Protein AF-A0A8S1FC22-F1 (afdb_monomer_lite)

Foldseek 3Di:
DDDDPPVLFDDLVVLLVLLVLLQVLLVLLLVLLVVLLLLLVLALLNPFLLSVLLNLLSVLLNQLSCLSNVPLSVCSNVVDPVQLDPVQQVSQLSNQLSVQLNLVSLLVSLVLLLCCQVPVPVSCVCRPPVNSVVSSVVSSVVSVVLSVLSVVVVAWTWGQRSRLSFIAFDPHPNSCCSVPPSPQVSSVVSLVSSVVSLVSSVVSLVVVVVVCPPDDDVVNVVVNVSSVLSSVLSVVLSVLSVQLSCLQPPVLVPDPPSVSNNCSGVVSSSNSSSVNSVSSCVSRPDPVSPVDDDDDDDDDDDDDDPPPQDFDDDPDPWKTWFDWADDPPWKIKGWQLDDAPALPCPVVFFFEEEQEEDELLCLVLLVVVLQDLQDPAAYFYEYEDDSQQLLSSQLVSLVLVLDNSNNNHYIYMYMYTADSSHPGDDINMYTDDPDDSVVVDPVVSVVSSVSGDTHPDADLVQSRRLSSLVNTSGFKYWYDYSQKGKARCFRVLCRVVCRVQAVVPAQEWAWAFEKEFELPDDDHNWLVSQVVCVVVVGMGGALVPNCCLAHDDPDPVVLSVVLVPDPGKDWDWDADRALSHQITTIHGSPQDGFPSLQQPPHCRRSLSSLLSLLVPHTYIYMHIMHIYRYHHDDDDDPVRVVSCVVSVVSHVVSQVVSQVCSCVVRVPRCVRRDDNDD

Organism: NCBI:txid2654633

Secondary structure (DSSP, 8-state):
------TTPPPHHHHHHHHHHHHHHHHHHHHHHHHHHHHHHH-GGG-SHHHHHHHHHHHHHHHHHHHIIIIIHHHHHHT-GGGGSHHHHHHHHHHHHHHHHHHHHHHHHHHHHHHHHH-HHHHHHHT-HHHHHHHHHHHHHHHHHHTGGGG-TTTS-EEEETTTTEEEE-SSHHHHHIIIIIIIIHHHHHHHHHHHHHHHHHHHHHHHHHT-TT---HHHHHHHHHHHHHHHHHHHHHHHHHHHHHHHHTGGGG---HHHHHHHTHHHHHHHHHHHHHHHHHHH--GGGGS------------------PPB--S-TTEEEE--EEETTTEEEEEEEE--S----TTSSPPEEEEEEEEGGGHHHHHHHHHSSS--S-EEEEEE--TTSTHHHHHHHHHHHH-HHHHTTEEEEEEEEPPTT-SSPPPEEEEPP---GGGS-HHHHHHHHTTPPPP-S---HHHHHHHHHHH-SSSEEEE--TTEEEPTTHHHHHHHHHHHH-SSSS-EEEEEEEEEE-TTSPPPSSHHHHHHHHHTTSEEETTTTT-HHHH--S-HHHHHHHHHH-SS--EEEE----TT---EEEEETTS----TTSPTTSSHHHHHHHHHHHTT-EEEEEEEEEEEEES---S--HHHHHHHHHHHTTHHHHHHHHHHHHHHH-GGGHHHH-----

Sequence (678 aa):
MPLAEIEGGAPREDVLLASLVIFMVAFSGLLFNIVGIIVVLKNPILRNSFGTMCLSHSIADSGVLLVFFAWAAPATYVQSMKIEGMLNKILGQINIMFWDVCVYSHLMISMNRLISILSPSNAGRIFSRTNTYLIIAFVWLVAIMHVVPYFWYDQCYVYYSPASWTWNFAETYCGFVISTYTDYYTSVGTFIIMSTVDFATLTLLVFHRKHTYFTTNEQSVKRRKVEIRFFVQSCLQGILFFYEIFNFYYVSTLNDNRWFVFFTSTFAWEICHSLDGLVVCLFHFRWKIFLHNSSVRQQLSPTKSVQNSTSLRDNDESTIRFKTIEHGSEFCVAFNVTQASSTFREDGLEPISLIMHATSHFMRDIETQCSTRNWNGPISVSLFIDQYSVDAVDYIHEVHRCSAKINSKLNVHVVYRKSPYQLECNPVTIKRSFRKCATFNATIRSRERSRIIPPFGIYPINVMRNVARIGAPSDIQMLADIEMVFSEGFALKMKKLANQYIDGKQKNLLVIRRFEVDNKAKIPKDTRQLFLMIKAFRAFEFHHKYFPAGHTIESLWQWFRMSKNTTEPYAWEIDYKSSSWEAQFILHRNDPHNAEFMPTRIRDQQALVYELCRAGYKFLLVSHVFNVHKGVKTKETNLSSAVLTHQRRLRARAFRKFSTIMNATYPDTYKYCGKFIM

Structure (mmCIF, N/CA/C/O backbone):
data_AF-A0A8S1FC22-F1
#
_entry.id   AF-A0A8S1FC22-F1
#
loop_
_atom_site.group_PDB
_atom_site.id
_atom_site.type_symbol
_atom_site.label_atom_id
_atom_site.label_alt_id
_atom_site.label_comp_id
_atom_site.label_asym_id
_atom_site.label_entity_id
_atom_site.label_seq_id
_atom_site.pdbx_PDB_ins_code
_atom_site.Cartn_x
_atom_site.Cartn_y
_atom_site.Cartn_z
_atom_site.occupancy
_atom_site.B_iso_or_equiv
_atom_site.auth_seq_id
_atom_site.auth_comp_id
_atom_site.auth_asym_id
_atom_site.auth_atom_id
_atom_site.pdbx_PDB_model_num
ATOM 1 N N . MET A 1 1 ? 56.077 -10.911 -46.632 1.00 30.27 1 MET A N 1
ATOM 2 C CA . MET A 1 1 ? 55.557 -10.550 -47.965 1.00 30.27 1 MET A CA 1
ATOM 3 C C . MET A 1 1 ? 54.747 -9.274 -47.775 1.00 30.27 1 MET A C 1
ATOM 5 O O . MET A 1 1 ? 53.763 -9.337 -47.045 1.00 30.27 1 MET A O 1
ATOM 9 N N . PRO A 1 2 ? 55.227 -8.110 -48.239 1.00 37.88 2 PRO A N 1
ATOM 10 C CA . PRO A 1 2 ? 54.519 -6.854 -48.037 1.00 37.88 2 PRO A CA 1
ATOM 11 C C . PRO A 1 2 ? 53.303 -6.863 -48.965 1.00 37.88 2 PRO A C 1
ATOM 13 O O . PRO A 1 2 ? 53.452 -6.956 -50.180 1.00 37.88 2 PRO A O 1
ATOM 16 N N . LEU A 1 3 ? 52.103 -6.869 -48.384 1.00 38.00 3 LEU A N 1
ATOM 17 C CA . LEU A 1 3 ? 50.888 -6.592 -49.140 1.00 38.00 3 LEU A CA 1
ATOM 18 C C . LEU A 1 3 ? 50.986 -5.143 -49.606 1.00 38.00 3 LEU A C 1
ATOM 20 O O . LEU A 1 3 ? 51.142 -4.236 -48.787 1.00 38.00 3 LEU A O 1
ATOM 24 N N . ALA A 1 4 ? 51.000 -5.008 -50.927 1.00 38.97 4 ALA A N 1
ATOM 25 C CA . ALA A 1 4 ? 51.071 -3.773 -51.674 1.00 38.97 4 ALA A CA 1
ATOM 26 C C . ALA A 1 4 ? 50.041 -2.753 -51.182 1.00 38.97 4 ALA A C 1
ATOM 28 O O . ALA A 1 4 ? 48.963 -3.120 -50.706 1.00 38.97 4 ALA A O 1
ATOM 29 N N . GLU A 1 5 ? 50.401 -1.479 -51.327 1.00 39.56 5 GLU A N 1
ATOM 30 C CA . GLU A 1 5 ? 49.473 -0.356 -51.318 1.00 39.56 5 GLU A CA 1
ATOM 31 C C . GLU A 1 5 ? 48.224 -0.742 -52.115 1.00 39.56 5 GLU A C 1
ATOM 33 O O . GLU A 1 5 ? 48.281 -1.001 -53.317 1.00 39.56 5 GLU A O 1
ATOM 38 N N . ILE A 1 6 ? 47.092 -0.842 -51.421 1.00 45.75 6 ILE A N 1
ATOM 39 C CA . ILE A 1 6 ? 45.792 -0.846 -52.077 1.00 45.75 6 ILE A CA 1
ATOM 40 C C . ILE A 1 6 ? 45.679 0.553 -52.686 1.00 45.75 6 ILE A C 1
ATOM 42 O O . ILE A 1 6 ? 45.593 1.527 -51.938 1.00 45.75 6 ILE A O 1
ATOM 46 N N . GLU A 1 7 ? 45.749 0.670 -54.013 1.00 37.31 7 GLU A N 1
ATOM 47 C CA . GLU A 1 7 ? 45.513 1.933 -54.720 1.00 37.31 7 GLU A CA 1
ATOM 48 C C . GLU A 1 7 ? 44.188 2.546 -54.227 1.00 37.31 7 GLU A C 1
ATOM 50 O O . GLU A 1 7 ? 43.131 1.921 -54.303 1.00 37.31 7 GLU A O 1
ATOM 55 N N . GLY A 1 8 ? 44.256 3.746 -53.639 1.00 53.72 8 GLY A N 1
ATOM 56 C CA . GLY A 1 8 ? 43.107 4.453 -53.050 1.00 53.72 8 GLY A CA 1
ATOM 57 C C . GLY A 1 8 ? 42.777 4.125 -51.581 1.00 53.72 8 GLY A C 1
ATOM 58 O O . GLY A 1 8 ? 41.897 4.764 -50.997 1.00 53.72 8 GLY A O 1
ATOM 59 N N . GLY A 1 9 ? 43.482 3.178 -50.954 1.00 62.06 9 GLY A N 1
ATOM 60 C CA . GLY A 1 9 ? 43.297 2.783 -49.554 1.00 62.06 9 GLY A CA 1
ATOM 61 C C . GLY A 1 9 ? 43.881 3.778 -48.543 1.00 62.06 9 GLY A C 1
ATOM 62 O O . GLY A 1 9 ? 44.807 4.532 -48.834 1.00 62.06 9 GLY A O 1
ATOM 63 N N . ALA A 1 10 ? 43.329 3.805 -47.329 1.00 73.50 10 ALA A N 1
ATOM 64 C CA . ALA A 1 10 ? 43.885 4.596 -46.234 1.00 73.50 10 ALA A CA 1
ATOM 65 C C . ALA A 1 10 ? 45.276 4.087 -45.803 1.00 73.50 10 ALA A C 1
ATOM 67 O O . ALA A 1 10 ? 45.512 2.875 -45.856 1.00 73.50 10 ALA A O 1
ATOM 68 N N . PRO A 1 11 ? 46.180 4.968 -45.323 1.00 84.62 11 PRO A N 1
ATOM 69 C CA . PRO A 1 11 ? 47.423 4.548 -44.686 1.00 84.62 11 PRO A CA 1
ATOM 70 C C . PRO A 1 11 ? 47.163 3.491 -43.610 1.00 84.62 11 PRO A C 1
ATOM 72 O O . PRO A 1 11 ? 46.198 3.582 -42.850 1.00 84.62 11 PRO A O 1
ATOM 75 N N . ARG A 1 12 ? 48.039 2.485 -43.512 1.00 83.62 12 ARG A N 1
ATOM 76 C CA . ARG A 1 12 ? 47.876 1.386 -42.545 1.00 83.62 12 ARG A CA 1
ATOM 77 C C . ARG A 1 12 ? 47.782 1.885 -41.100 1.00 83.62 12 ARG A C 1
ATOM 79 O O . ARG A 1 12 ? 47.069 1.287 -40.300 1.00 83.62 12 ARG A O 1
ATOM 86 N N . GLU A 1 13 ? 48.487 2.964 -40.776 1.00 88.38 13 GLU A N 1
ATOM 87 C CA . GLU A 1 13 ? 48.417 3.619 -39.467 1.00 88.38 13 GLU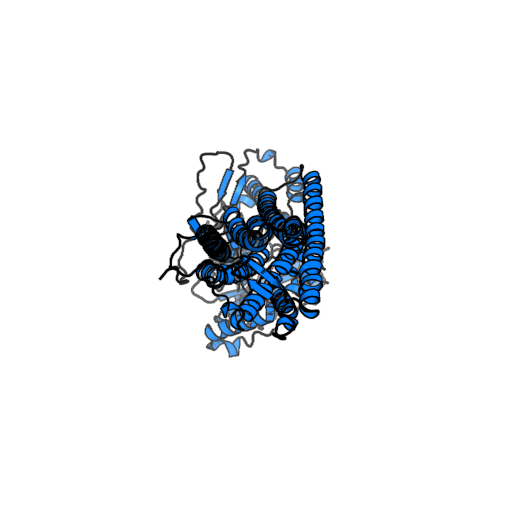 A CA 1
ATOM 88 C C . GLU A 1 13 ? 47.013 4.163 -39.183 1.00 88.38 13 GLU A C 1
ATOM 90 O O . GLU A 1 13 ? 46.466 3.899 -38.113 1.00 88.38 13 GLU A O 1
ATOM 95 N N . ASP A 1 14 ? 46.387 4.815 -40.166 1.00 90.44 14 ASP A N 1
ATOM 96 C CA . ASP A 1 14 ? 45.029 5.341 -40.028 1.00 90.44 14 ASP A CA 1
ATOM 97 C C . ASP A 1 14 ? 43.998 4.219 -39.870 1.00 90.44 14 ASP A C 1
ATOM 99 O O . ASP A 1 14 ? 43.098 4.318 -39.041 1.00 90.44 14 ASP A O 1
ATOM 103 N N . VAL A 1 15 ? 44.153 3.119 -40.615 1.00 90.75 15 VAL A N 1
ATOM 104 C CA . VAL A 1 15 ? 43.300 1.924 -40.485 1.00 90.75 15 VAL A CA 1
ATOM 105 C C . VAL A 1 15 ? 43.381 1.329 -39.079 1.00 90.75 15 VAL A C 1
ATOM 107 O O . VAL A 1 15 ? 42.358 0.989 -38.480 1.00 90.75 15 VAL A O 1
ATOM 110 N N . LEU A 1 16 ? 44.600 1.186 -38.548 1.00 92.06 16 LEU A N 1
ATOM 111 C CA . LEU A 1 16 ? 44.825 0.673 -37.198 1.00 92.06 16 LEU A CA 1
ATOM 112 C C . LEU A 1 16 ? 44.213 1.603 -36.151 1.00 92.06 16 LEU A C 1
ATOM 114 O O . LEU A 1 16 ? 43.573 1.125 -35.214 1.00 92.06 16 LEU A O 1
ATOM 118 N N . LEU A 1 17 ? 44.374 2.916 -36.328 1.00 94.50 17 LEU A N 1
ATOM 119 C CA . LEU A 1 17 ? 43.813 3.914 -35.429 1.00 94.50 17 LEU A CA 1
ATOM 120 C C . LEU A 1 17 ? 42.280 3.900 -35.463 1.00 94.50 17 LEU A C 1
ATOM 122 O O . LEU A 1 17 ? 41.659 3.836 -34.406 1.00 94.50 17 LEU A O 1
ATOM 126 N N . ALA A 1 18 ? 41.665 3.892 -36.647 1.00 94.19 18 ALA A N 1
ATOM 127 C CA . ALA A 1 18 ? 40.213 3.833 -36.804 1.00 94.19 18 ALA A CA 1
ATOM 128 C C . ALA A 1 18 ? 39.629 2.550 -36.190 1.00 94.19 18 ALA A C 1
ATOM 130 O O . ALA A 1 18 ? 38.690 2.616 -35.398 1.00 94.19 18 ALA A O 1
ATOM 131 N N . SER A 1 19 ? 40.232 1.387 -36.468 1.00 95.06 19 SER A N 1
ATOM 132 C CA . SER A 1 19 ? 39.827 0.111 -35.860 1.00 95.06 19 SER A CA 1
ATOM 133 C C . SER A 1 19 ? 39.942 0.135 -34.332 1.00 95.06 19 SER A C 1
ATOM 135 O O . SER A 1 19 ? 39.032 -0.325 -33.643 1.00 95.06 19 SER A O 1
ATOM 137 N N . LEU A 1 20 ? 41.023 0.709 -33.789 1.00 96.31 20 LEU A N 1
ATOM 138 C CA . LEU A 1 20 ? 41.213 0.850 -32.346 1.00 96.31 20 LEU A CA 1
ATOM 139 C C . LEU A 1 20 ? 40.161 1.774 -31.720 1.00 96.31 20 LEU A C 1
ATOM 141 O O . LEU A 1 20 ? 39.647 1.459 -30.649 1.00 96.31 20 LEU A O 1
ATOM 145 N N . VAL A 1 21 ? 39.822 2.889 -32.376 1.00 97.69 21 VAL A N 1
ATOM 146 C CA . VAL A 1 21 ? 38.776 3.811 -31.909 1.00 97.69 21 VAL A CA 1
ATOM 147 C C . VAL A 1 21 ? 37.427 3.095 -31.839 1.00 97.69 21 VAL A C 1
ATOM 149 O O . VAL A 1 21 ? 36.821 3.096 -30.769 1.00 97.69 21 VAL A O 1
ATOM 152 N N . ILE A 1 22 ? 37.014 2.413 -32.916 1.00 97.56 22 ILE A N 1
ATOM 153 C CA . ILE A 1 22 ? 35.763 1.629 -32.949 1.00 97.56 22 ILE A CA 1
ATOM 154 C C . ILE A 1 22 ? 35.792 0.527 -31.880 1.00 97.56 22 ILE A C 1
ATOM 156 O O . ILE A 1 22 ? 34.832 0.274 -31.167 1.00 97.56 22 ILE A O 1
ATOM 160 N N . PHE A 1 23 ? 36.919 -0.158 -31.698 1.00 97.88 23 PHE A N 1
ATOM 161 C CA . PHE A 1 23 ? 36.989 -1.202 -30.680 1.00 97.88 23 PHE A CA 1
ATOM 162 C C . PHE A 1 23 ? 36.803 -0.636 -29.262 1.00 97.88 23 PHE A C 1
ATOM 164 O O . PHE A 1 23 ? 36.059 -1.194 -28.453 1.00 97.88 23 PHE A O 1
ATOM 171 N N . MET A 1 24 ? 37.485 0.467 -28.945 1.00 97.69 24 MET A N 1
ATOM 172 C CA . MET A 1 24 ? 37.496 1.047 -27.602 1.00 97.69 24 MET A CA 1
ATOM 173 C C . MET A 1 24 ? 36.166 1.711 -27.240 1.00 97.69 24 MET A C 1
ATOM 175 O O . MET A 1 24 ? 35.713 1.587 -26.095 1.00 97.69 24 MET A O 1
ATOM 179 N N . VAL A 1 25 ? 35.520 2.391 -28.190 1.00 97.75 25 VAL A N 1
ATOM 180 C CA . VAL A 1 25 ? 34.206 3.008 -27.967 1.00 97.75 25 VAL A CA 1
ATOM 181 C C . VAL A 1 25 ? 33.144 1.920 -27.778 1.00 97.75 25 VAL A C 1
ATOM 183 O O . VAL A 1 25 ? 32.433 1.960 -26.772 1.00 97.75 25 VAL A O 1
ATOM 186 N N . ALA A 1 26 ? 33.115 0.883 -28.618 1.00 97.94 26 ALA A N 1
ATOM 187 C CA . ALA A 1 26 ? 32.155 -0.208 -28.500 1.00 97.94 26 ALA A CA 1
ATOM 188 C C . ALA A 1 26 ? 32.363 -1.013 -27.215 1.00 97.94 26 ALA A C 1
ATOM 190 O O . ALA A 1 26 ? 31.405 -1.309 -26.500 1.00 97.94 26 ALA A O 1
ATOM 191 N N . PHE A 1 27 ? 33.615 -1.326 -26.868 1.00 97.81 27 PHE A N 1
ATOM 192 C CA . PHE A 1 27 ? 33.938 -2.041 -25.634 1.00 97.81 27 PHE A CA 1
ATOM 193 C C . PHE A 1 27 ? 33.520 -1.251 -24.387 1.00 97.81 27 PHE A C 1
ATOM 195 O O . PHE A 1 27 ? 32.871 -1.797 -23.489 1.00 97.81 27 PHE A O 1
ATOM 202 N N . SER A 1 28 ? 33.863 0.040 -24.328 1.00 96.94 28 SER A N 1
ATOM 203 C CA . SER A 1 28 ? 33.468 0.899 -23.206 1.00 96.94 28 SER A CA 1
ATOM 204 C C . SER A 1 28 ? 31.951 1.072 -23.133 1.00 96.94 28 SER A C 1
ATOM 206 O O . SER A 1 28 ? 31.381 0.963 -22.047 1.00 96.94 28 SER A O 1
ATOM 208 N N . GLY A 1 29 ? 31.282 1.228 -24.274 1.00 97.44 29 GLY A N 1
ATOM 209 C CA . GLY A 1 29 ? 29.830 1.338 -24.351 1.00 97.44 29 GLY A CA 1
ATOM 210 C C . GLY A 1 29 ? 29.106 0.068 -23.908 1.00 97.44 29 GLY A C 1
ATOM 211 O O . GLY A 1 29 ? 28.141 0.149 -23.145 1.00 97.44 29 GLY A O 1
ATOM 212 N N . LEU A 1 30 ? 29.585 -1.114 -24.310 1.00 98.25 30 LEU A N 1
ATOM 213 C CA . LEU A 1 30 ? 29.059 -2.399 -23.836 1.00 98.25 30 LEU A CA 1
ATOM 214 C C . LEU A 1 30 ? 29.222 -2.525 -22.321 1.00 98.25 30 LEU A C 1
ATOM 216 O O . LEU A 1 30 ? 28.288 -2.929 -21.628 1.00 98.25 30 LEU A O 1
ATOM 220 N N . LEU A 1 31 ? 30.378 -2.126 -21.782 1.00 97.19 31 LEU A N 1
ATOM 221 C CA . LEU A 1 31 ? 30.605 -2.115 -20.340 1.00 97.19 31 LEU A CA 1
ATOM 222 C C . LEU A 1 31 ? 29.628 -1.170 -19.626 1.00 97.19 31 LEU A C 1
ATOM 224 O O . LEU A 1 31 ? 29.000 -1.574 -18.645 1.00 97.19 31 LEU A O 1
ATOM 228 N N . PHE A 1 32 ? 29.464 0.063 -20.113 1.00 96.88 32 PHE A N 1
ATOM 229 C CA . PHE A 1 32 ? 28.541 1.034 -19.527 1.00 96.88 32 PHE A CA 1
ATOM 230 C C . PHE A 1 32 ? 27.094 0.554 -19.577 1.00 96.88 32 PHE A C 1
ATOM 232 O O . PHE A 1 32 ? 26.398 0.644 -18.567 1.00 96.88 32 PHE A O 1
ATOM 239 N N . ASN A 1 33 ? 26.647 -0.023 -20.692 1.00 97.12 33 ASN A N 1
ATOM 240 C CA . ASN A 1 33 ? 25.289 -0.541 -20.814 1.00 97.12 33 ASN A CA 1
ATOM 241 C C . ASN A 1 33 ? 25.055 -1.791 -19.955 1.00 97.12 33 ASN A C 1
ATOM 243 O O . ASN A 1 33 ? 24.028 -1.875 -19.286 1.00 97.12 33 ASN A O 1
ATOM 247 N N . ILE A 1 34 ? 26.017 -2.716 -19.850 1.00 95.81 34 ILE A N 1
ATOM 248 C CA . ILE A 1 34 ? 25.921 -3.869 -18.935 1.00 95.81 34 ILE A CA 1
ATOM 249 C C . ILE A 1 34 ? 25.844 -3.400 -17.477 1.00 95.81 34 ILE A C 1
ATOM 251 O O . ILE A 1 34 ? 24.994 -3.866 -16.710 1.00 95.81 34 ILE A O 1
ATOM 255 N N . VAL A 1 35 ? 26.700 -2.455 -17.075 1.00 93.69 35 VAL A N 1
ATOM 256 C CA . VAL A 1 35 ? 26.643 -1.865 -15.729 1.00 93.69 35 VAL A CA 1
ATOM 257 C C . VAL A 1 35 ? 25.311 -1.143 -15.523 1.00 93.69 35 VAL A C 1
ATOM 259 O O . VAL A 1 35 ? 24.685 -1.330 -14.478 1.00 93.69 35 VAL A O 1
ATOM 262 N N . GLY A 1 36 ? 24.835 -0.393 -16.517 1.00 93.75 36 GLY A N 1
ATOM 263 C CA . GLY A 1 36 ? 23.535 0.273 -16.530 1.00 93.75 36 GLY A CA 1
ATOM 264 C C . GLY A 1 36 ? 22.382 -0.706 -16.313 1.00 93.75 36 GLY A C 1
ATOM 265 O O . GLY A 1 36 ? 21.574 -0.506 -15.407 1.00 93.75 36 GLY A O 1
ATOM 266 N N . ILE A 1 37 ? 22.361 -1.825 -17.040 1.00 96.06 37 ILE A N 1
ATOM 267 C CA . ILE A 1 37 ? 21.393 -2.920 -16.881 1.00 96.06 37 ILE A CA 1
ATOM 268 C C . ILE A 1 37 ? 21.419 -3.460 -15.445 1.00 96.06 37 ILE A C 1
ATOM 270 O O . ILE A 1 37 ? 20.371 -3.579 -14.803 1.00 96.06 37 ILE A O 1
ATOM 274 N N . ILE A 1 38 ? 22.602 -3.739 -14.888 1.00 92.75 38 ILE A N 1
ATOM 275 C CA . ILE A 1 38 ? 22.727 -4.224 -13.504 1.00 92.75 38 ILE A CA 1
ATOM 276 C C . ILE A 1 38 ? 22.216 -3.175 -12.507 1.00 92.75 38 ILE A C 1
ATOM 278 O O . ILE A 1 38 ? 21.498 -3.520 -11.560 1.00 92.75 38 ILE A O 1
ATOM 282 N N . VAL A 1 39 ? 22.560 -1.900 -12.710 1.00 90.75 39 VAL A N 1
ATOM 283 C CA . VAL A 1 39 ? 22.089 -0.778 -11.889 1.00 90.75 39 VAL A CA 1
ATOM 284 C C . VAL A 1 39 ? 20.569 -0.693 -11.939 1.00 90.75 39 VAL A C 1
ATOM 286 O O . VAL A 1 39 ? 19.945 -0.619 -10.884 1.00 90.75 39 VAL A O 1
ATOM 289 N N . VAL A 1 40 ? 19.957 -0.772 -13.118 1.00 92.38 40 VAL A N 1
ATOM 290 C CA . VAL A 1 40 ? 18.501 -0.730 -13.292 1.00 92.38 40 VAL A CA 1
ATOM 291 C C . VAL A 1 40 ? 17.819 -1.907 -12.591 1.00 92.38 40 VAL A C 1
ATOM 293 O O . VAL A 1 40 ? 16.865 -1.705 -11.837 1.00 92.38 40 VAL A O 1
ATOM 296 N N . LEU A 1 41 ? 18.331 -3.129 -12.764 1.00 90.69 41 LEU A N 1
ATOM 297 C CA . LEU A 1 41 ? 17.749 -4.337 -12.169 1.00 90.69 41 LEU A CA 1
ATOM 298 C C . LEU A 1 41 ? 17.860 -4.360 -10.638 1.00 90.69 41 LEU A C 1
ATOM 300 O O . LEU A 1 41 ? 16.948 -4.826 -9.943 1.00 90.69 41 LEU A O 1
ATOM 304 N N . LYS A 1 42 ? 18.974 -3.865 -10.088 1.00 85.75 42 LYS A N 1
ATOM 305 C CA . LYS A 1 42 ? 19.231 -3.926 -8.645 1.00 85.75 42 LYS A CA 1
ATOM 306 C C . LYS A 1 42 ? 18.796 -2.677 -7.878 1.00 85.75 42 LYS A C 1
ATOM 308 O O . LYS A 1 42 ? 18.492 -2.801 -6.692 1.00 85.75 42 LYS A O 1
ATOM 313 N N . ASN A 1 43 ? 18.744 -1.496 -8.495 1.00 83.81 43 ASN A N 1
ATOM 314 C CA . ASN A 1 43 ? 18.406 -0.251 -7.803 1.00 83.81 43 ASN A CA 1
ATOM 315 C C . ASN A 1 43 ? 16.890 -0.162 -7.522 1.00 83.81 43 ASN A C 1
ATOM 317 O O . ASN A 1 43 ? 16.096 -0.037 -8.456 1.00 83.81 43 ASN A O 1
ATOM 321 N N . PRO A 1 44 ? 16.450 -0.143 -6.246 1.00 78.44 44 PRO A N 1
ATOM 322 C CA . PRO A 1 44 ? 15.028 -0.066 -5.905 1.00 78.44 44 PRO A CA 1
ATOM 323 C C . PRO A 1 44 ? 14.325 1.190 -6.438 1.00 78.44 44 PRO A C 1
ATOM 325 O O . PRO A 1 44 ? 13.123 1.151 -6.687 1.00 78.44 44 PRO A O 1
ATOM 328 N N . ILE A 1 45 ? 15.061 2.291 -6.642 1.00 80.06 45 ILE A N 1
ATOM 329 C CA . ILE A 1 45 ? 14.526 3.553 -7.183 1.00 80.06 45 ILE A CA 1
ATOM 330 C C . ILE A 1 45 ? 14.037 3.373 -8.630 1.00 80.06 45 ILE A C 1
ATOM 332 O O . ILE A 1 45 ? 13.096 4.050 -9.038 1.00 80.06 45 ILE A O 1
ATOM 336 N N . LEU A 1 46 ? 14.633 2.439 -9.379 1.00 85.69 46 LEU A N 1
ATOM 337 C CA . LEU A 1 46 ? 14.317 2.145 -10.780 1.00 85.69 46 LEU A CA 1
ATOM 338 C C . LEU A 1 46 ? 13.315 0.991 -10.947 1.00 85.69 46 LEU A C 1
ATOM 340 O O . LEU A 1 46 ? 12.982 0.622 -12.069 1.00 85.69 46 LEU A O 1
ATOM 344 N N . ARG A 1 47 ? 12.755 0.443 -9.855 1.00 87.00 47 ARG A N 1
ATOM 345 C CA . ARG A 1 47 ? 11.688 -0.581 -9.904 1.00 87.00 47 ARG A CA 1
ATOM 346 C C . ARG A 1 47 ? 10.322 0.027 -10.242 1.00 87.00 47 ARG A C 1
ATOM 348 O O . ARG A 1 47 ? 9.355 -0.107 -9.495 1.00 87.00 47 ARG A O 1
ATOM 355 N N . ASN A 1 48 ? 10.257 0.731 -11.361 1.00 87.62 48 ASN A N 1
ATOM 356 C CA . ASN A 1 48 ? 9.082 1.416 -11.879 1.00 87.62 48 ASN A CA 1
ATOM 357 C C . ASN A 1 48 ? 9.048 1.320 -13.418 1.00 87.62 48 ASN A C 1
ATOM 359 O O . ASN A 1 48 ? 9.873 0.639 -14.033 1.00 87.62 48 ASN A O 1
ATOM 363 N N . SER A 1 49 ? 8.063 1.966 -14.043 1.00 93.12 49 SER A N 1
ATOM 364 C CA . SER A 1 49 ? 7.907 1.937 -15.500 1.00 93.12 49 SER A CA 1
ATOM 365 C C . SER A 1 49 ? 9.077 2.584 -16.239 1.00 93.12 49 SER A C 1
ATOM 367 O O . SER A 1 49 ? 9.539 2.015 -17.220 1.00 93.12 49 SER A O 1
ATOM 369 N N . PHE A 1 50 ? 9.612 3.695 -15.720 1.00 94.62 50 PHE A N 1
ATOM 370 C CA . PHE A 1 50 ? 10.797 4.361 -16.268 1.00 94.62 50 PHE A CA 1
ATOM 371 C C . PHE A 1 50 ? 12.010 3.435 -16.307 1.00 94.62 50 PHE A C 1
ATOM 373 O O . PHE A 1 50 ? 12.570 3.219 -17.372 1.00 94.62 50 PHE A O 1
ATOM 380 N N . GLY A 1 51 ? 12.367 2.807 -15.182 1.00 93.25 51 GLY A N 1
ATOM 381 C CA . GLY A 1 51 ? 13.502 1.886 -15.157 1.00 93.25 51 GLY A CA 1
ATOM 382 C C . GLY A 1 51 ? 13.297 0.667 -16.058 1.00 93.25 51 GLY A C 1
ATOM 383 O O . GLY A 1 51 ? 14.244 0.205 -16.676 1.00 93.25 51 GLY A O 1
ATOM 384 N N . THR A 1 52 ? 12.062 0.181 -16.218 1.00 95.00 52 THR A N 1
ATOM 385 C CA . THR A 1 52 ? 11.776 -0.924 -17.155 1.00 95.00 52 THR A CA 1
ATOM 386 C C . THR A 1 52 ? 11.972 -0.499 -18.618 1.00 95.00 52 THR A C 1
ATOM 388 O O . THR A 1 52 ? 12.470 -1.288 -19.415 1.00 95.00 52 THR A O 1
ATOM 391 N N . MET A 1 53 ? 11.622 0.742 -18.970 1.00 96.31 53 MET A N 1
ATOM 392 C CA . MET A 1 53 ? 11.888 1.309 -20.298 1.00 96.31 53 MET A CA 1
ATOM 393 C C . MET A 1 53 ? 13.388 1.545 -20.518 1.00 96.31 53 MET A C 1
ATOM 395 O O . MET A 1 53 ? 13.910 1.124 -21.543 1.00 96.31 53 MET A O 1
ATOM 399 N N . CYS A 1 54 ? 14.105 2.104 -19.533 1.00 96.00 54 CYS A N 1
ATOM 400 C CA . CYS A 1 54 ? 15.564 2.249 -19.595 1.00 96.00 54 CYS A CA 1
ATOM 401 C C . CYS A 1 54 ? 16.280 0.899 -19.732 1.00 96.00 54 CYS A C 1
ATOM 403 O O . CYS A 1 54 ? 17.271 0.813 -20.441 1.00 96.00 54 CYS A O 1
ATOM 405 N N . LEU A 1 55 ? 15.773 -0.165 -19.096 1.00 96.62 55 LEU A N 1
ATOM 406 C CA . LEU A 1 55 ? 16.306 -1.517 -19.274 1.00 96.62 55 LEU A CA 1
ATOM 407 C C . LEU A 1 55 ? 16.193 -1.977 -20.732 1.00 96.62 55 LEU A C 1
ATOM 409 O O . LEU A 1 55 ? 17.158 -2.503 -21.271 1.00 96.62 55 LEU A O 1
ATOM 413 N N . SER A 1 56 ? 15.022 -1.794 -21.353 1.00 97.62 56 SER A N 1
ATOM 414 C CA . SER A 1 56 ? 14.814 -2.135 -22.767 1.00 97.62 56 SER A CA 1
ATOM 415 C C . SER A 1 56 ? 15.742 -1.333 -23.678 1.00 97.62 56 SER A C 1
ATOM 417 O O . SER A 1 56 ? 16.315 -1.903 -24.598 1.00 97.62 56 SER A O 1
ATOM 419 N N . HIS A 1 57 ? 15.903 -0.038 -23.394 1.00 97.00 57 HIS A N 1
ATOM 420 C CA . HIS A 1 57 ? 16.785 0.862 -24.137 1.00 97.00 57 HIS A CA 1
ATOM 421 C C . HIS A 1 57 ? 18.248 0.415 -24.063 1.00 97.00 57 HIS A C 1
ATOM 423 O O . HIS A 1 57 ? 18.847 0.130 -25.089 1.00 97.00 57 HIS A O 1
ATOM 429 N N . SER A 1 58 ? 18.788 0.192 -22.858 1.00 97.12 58 SER A N 1
ATOM 430 C CA . SER A 1 58 ? 20.177 -0.268 -22.693 1.00 97.12 58 SER A CA 1
ATOM 431 C C . SER A 1 58 ? 20.442 -1.652 -23.301 1.00 97.12 58 SER A C 1
ATOM 433 O O . SER A 1 58 ? 21.579 -1.960 -23.659 1.00 97.12 58 SER A O 1
ATOM 435 N N . ILE A 1 59 ? 19.420 -2.511 -23.417 1.00 97.75 59 ILE A N 1
ATOM 436 C CA . ILE A 1 59 ? 19.529 -3.780 -24.156 1.00 97.75 59 ILE A CA 1
ATOM 437 C C . ILE A 1 59 ? 19.677 -3.515 -25.659 1.00 97.75 59 ILE A C 1
ATOM 439 O O . ILE A 1 59 ? 20.488 -4.179 -26.301 1.00 97.75 59 ILE A O 1
ATOM 443 N N . ALA A 1 60 ? 18.927 -2.560 -26.209 1.00 97.94 60 ALA A N 1
ATOM 444 C CA . ALA A 1 60 ? 19.030 -2.177 -27.612 1.00 97.94 60 ALA A CA 1
ATOM 445 C C . ALA A 1 60 ? 20.371 -1.491 -27.925 1.00 97.94 60 ALA A C 1
ATOM 447 O O . ALA A 1 60 ? 21.055 -1.937 -28.844 1.00 97.94 60 ALA A O 1
ATOM 448 N N . ASP A 1 61 ? 20.824 -0.547 -27.090 1.00 97.88 61 ASP A N 1
ATOM 449 C CA . ASP A 1 61 ? 22.158 0.071 -27.207 1.00 97.88 61 ASP A CA 1
ATOM 450 C C . ASP A 1 61 ? 23.272 -0.985 -27.184 1.00 97.88 61 ASP A C 1
ATOM 452 O O . ASP A 1 61 ? 24.206 -0.951 -27.984 1.00 97.88 61 ASP A O 1
ATOM 456 N N . SER A 1 62 ? 23.156 -1.979 -26.292 1.00 98.25 62 SER A N 1
ATOM 457 C CA . SER A 1 62 ? 24.100 -3.103 -26.246 1.00 98.25 62 SER A CA 1
ATOM 458 C C . SER A 1 62 ? 24.084 -3.919 -27.539 1.00 98.25 62 SER A C 1
ATOM 460 O O . SER A 1 62 ? 25.126 -4.418 -27.953 1.00 98.25 62 SER A O 1
ATOM 462 N N . GLY A 1 63 ? 22.916 -4.071 -28.168 1.00 97.69 63 GLY A N 1
ATOM 463 C CA . GLY A 1 63 ? 22.760 -4.745 -29.454 1.00 97.69 63 GLY A CA 1
ATOM 464 C C . GLY A 1 63 ? 23.498 -4.020 -30.576 1.00 97.69 63 GLY A C 1
ATOM 465 O O . GLY A 1 63 ? 24.260 -4.664 -31.297 1.00 97.69 63 GLY A O 1
ATOM 466 N N . VAL A 1 64 ? 23.346 -2.692 -30.661 1.00 97.81 64 VAL A N 1
ATOM 467 C CA . VAL A 1 64 ? 24.076 -1.855 -31.628 1.00 97.81 64 VAL A CA 1
ATOM 468 C C . VAL A 1 64 ? 25.585 -1.989 -31.417 1.00 97.81 64 VAL A C 1
ATOM 470 O O . VAL A 1 64 ? 26.326 -2.417 -32.303 1.00 97.81 64 VAL A O 1
ATOM 473 N N . LEU A 1 65 ? 26.052 -1.712 -30.199 1.00 98.25 65 LEU A N 1
ATOM 474 C CA . LEU A 1 65 ? 27.479 -1.714 -29.867 1.00 98.25 65 LEU A CA 1
ATOM 475 C C . LEU A 1 65 ? 28.128 -3.095 -30.027 1.00 98.25 65 LEU A C 1
ATOM 477 O O . LEU A 1 65 ? 29.314 -3.185 -30.340 1.00 98.25 65 LEU A O 1
ATOM 481 N N . LEU A 1 66 ? 27.370 -4.183 -29.858 1.00 98.00 66 LEU A N 1
ATOM 482 C CA . LEU A 1 66 ? 27.872 -5.532 -30.103 1.00 98.00 66 LEU A CA 1
ATOM 483 C C . LEU A 1 66 ? 28.212 -5.751 -31.582 1.00 98.00 66 LEU A C 1
ATOM 485 O O . LEU A 1 66 ? 29.212 -6.408 -31.867 1.00 98.00 66 LEU A O 1
ATOM 489 N N . VAL A 1 67 ? 27.436 -5.188 -32.516 1.00 97.25 67 VAL A N 1
ATOM 490 C CA . VAL A 1 67 ? 27.755 -5.247 -33.951 1.00 97.25 67 VAL A CA 1
ATOM 491 C C . VAL A 1 67 ? 29.024 -4.443 -34.243 1.00 97.25 67 VAL A C 1
ATOM 493 O O . VAL A 1 67 ? 29.916 -4.942 -34.928 1.00 97.25 67 VAL A O 1
ATOM 496 N N . PHE A 1 68 ? 29.182 -3.249 -33.669 1.00 97.12 68 PHE A N 1
ATOM 497 C CA . PHE A 1 68 ? 30.421 -2.475 -33.822 1.00 97.12 68 PHE A CA 1
ATOM 498 C C . PHE A 1 68 ? 31.650 -3.223 -33.278 1.00 97.12 68 PHE A C 1
ATOM 500 O O . PHE A 1 68 ? 32.660 -3.353 -33.975 1.00 97.12 68 PHE A O 1
ATOM 507 N N . PHE A 1 69 ? 31.533 -3.792 -32.076 1.00 97.19 69 PHE A N 1
ATOM 508 C CA . PHE A 1 69 ? 32.602 -4.537 -31.412 1.00 97.19 69 PHE A CA 1
ATOM 509 C C . PHE A 1 69 ? 32.984 -5.824 -32.155 1.00 97.19 69 PHE A C 1
ATOM 511 O O . PHE A 1 69 ? 34.162 -6.086 -32.393 1.00 97.19 69 PHE A O 1
ATOM 518 N N . ALA A 1 70 ? 31.992 -6.648 -32.501 1.00 94.94 70 ALA A N 1
ATOM 519 C CA . ALA A 1 70 ? 32.217 -7.981 -33.052 1.00 94.94 70 ALA A CA 1
ATOM 520 C C . ALA A 1 70 ? 32.432 -7.981 -34.571 1.00 94.94 70 ALA A C 1
ATOM 522 O O . ALA A 1 70 ? 32.959 -8.958 -35.105 1.00 94.94 70 ALA A O 1
ATOM 523 N N . TRP A 1 71 ? 32.028 -6.914 -35.268 1.00 93.06 71 TRP A N 1
ATOM 524 C CA . TRP A 1 71 ? 32.085 -6.841 -36.725 1.00 93.06 71 TRP A CA 1
ATOM 525 C C . TRP A 1 71 ? 32.834 -5.623 -37.252 1.00 93.06 71 TRP A C 1
ATOM 527 O O . TRP A 1 71 ? 33.860 -5.805 -37.904 1.00 93.06 71 TRP A O 1
ATOM 537 N N . ALA A 1 72 ? 32.380 -4.399 -36.969 1.00 93.12 72 ALA A N 1
ATOM 538 C CA . ALA A 1 72 ? 32.947 -3.198 -37.595 1.00 93.12 72 ALA A CA 1
ATOM 539 C C . ALA A 1 72 ? 34.438 -2.996 -37.255 1.00 93.12 72 ALA A C 1
ATOM 541 O O . ALA A 1 72 ? 35.251 -2.752 -38.151 1.00 93.12 72 ALA A O 1
ATOM 542 N N . ALA A 1 73 ? 34.832 -3.177 -35.989 1.00 94.50 73 ALA A N 1
ATOM 543 C CA . ALA A 1 73 ? 36.229 -3.058 -35.565 1.00 94.50 73 ALA A CA 1
ATOM 544 C C . ALA A 1 73 ? 37.148 -4.127 -36.205 1.00 94.50 73 ALA A C 1
ATOM 546 O O . ALA A 1 73 ? 38.144 -3.742 -36.834 1.00 94.50 73 ALA A O 1
ATOM 547 N N . PRO A 1 74 ? 36.832 -5.441 -36.136 1.00 92.81 74 PRO A N 1
ATOM 548 C CA . PRO A 1 74 ? 37.604 -6.474 -36.831 1.00 92.81 74 PRO A CA 1
ATOM 549 C C . PRO A 1 74 ? 37.627 -6.310 -38.354 1.00 92.81 74 PRO A C 1
ATOM 551 O O . PRO A 1 74 ? 38.680 -6.474 -38.970 1.00 92.81 74 PRO A O 1
ATOM 554 N N . ALA A 1 75 ? 36.495 -5.958 -38.971 1.00 90.12 75 ALA A N 1
ATOM 555 C CA . ALA A 1 75 ? 36.407 -5.744 -40.414 1.00 90.12 75 ALA A CA 1
ATOM 556 C C . ALA A 1 75 ? 37.328 -4.600 -40.862 1.00 90.12 75 ALA A C 1
ATOM 558 O O . ALA A 1 75 ? 38.054 -4.749 -41.847 1.00 90.12 75 ALA A O 1
ATOM 559 N N . THR A 1 76 ? 37.372 -3.510 -40.088 1.00 91.25 76 THR A N 1
ATOM 560 C CA . THR A 1 76 ? 38.297 -2.387 -40.303 1.00 91.25 76 THR A CA 1
ATOM 561 C C . THR A 1 76 ? 39.752 -2.813 -40.180 1.00 91.25 76 THR A C 1
ATOM 563 O O . THR A 1 76 ? 40.557 -2.446 -41.028 1.00 91.25 76 THR A O 1
ATOM 566 N N . TYR A 1 77 ? 40.101 -3.617 -39.171 1.00 89.69 77 TYR A N 1
ATOM 567 C CA . TYR A 1 77 ? 41.476 -4.092 -38.978 1.00 89.69 77 TYR A CA 1
ATOM 568 C C . TYR A 1 77 ? 41.965 -4.953 -40.149 1.00 89.69 77 TYR A C 1
ATOM 570 O O . TYR A 1 77 ? 43.092 -4.804 -40.618 1.00 89.69 77 TYR A O 1
ATOM 578 N N . VAL A 1 78 ? 41.114 -5.872 -40.612 1.00 87.44 78 VAL A N 1
ATOM 579 C CA . VAL A 1 78 ? 41.476 -6.859 -41.637 1.00 87.44 78 VAL A CA 1
ATOM 580 C C . VAL A 1 78 ? 41.456 -6.260 -43.051 1.00 87.44 78 VAL A C 1
ATOM 582 O O . VAL A 1 78 ? 42.111 -6.809 -43.933 1.00 87.44 78 VAL A O 1
ATOM 585 N N . GLN A 1 79 ? 40.738 -5.150 -43.284 1.00 80.94 79 GLN A N 1
ATOM 586 C CA . GLN A 1 79 ? 40.603 -4.501 -44.605 1.00 80.94 79 GLN A CA 1
ATOM 587 C C . GLN A 1 79 ? 40.169 -5.471 -45.723 1.00 80.94 79 GLN A C 1
ATOM 589 O O . GLN A 1 79 ? 40.563 -5.343 -46.881 1.00 80.94 79 GLN A O 1
ATOM 594 N N . SER A 1 80 ? 39.364 -6.487 -45.400 1.00 62.25 80 SER A N 1
ATOM 595 C CA . SER A 1 80 ? 38.938 -7.467 -46.402 1.00 62.25 80 SER A CA 1
ATOM 596 C C . SER A 1 80 ? 37.776 -6.919 -47.234 1.00 62.25 80 SER A C 1
ATOM 598 O O . SER A 1 80 ? 36.674 -6.750 -46.725 1.00 62.25 80 SER A O 1
ATOM 600 N N . MET A 1 81 ? 37.986 -6.712 -48.539 1.00 53.97 81 MET A N 1
ATOM 601 C CA . MET A 1 81 ? 36.910 -6.377 -49.493 1.00 53.97 81 MET A CA 1
ATOM 602 C C . MET A 1 81 ? 35.946 -7.550 -49.756 1.00 53.97 81 MET A C 1
ATOM 604 O O . MET A 1 81 ? 34.842 -7.343 -50.243 1.00 53.97 81 MET A O 1
ATOM 608 N N . LYS A 1 82 ? 36.288 -8.792 -49.367 1.00 52.44 82 LYS A N 1
ATOM 609 C CA . LYS A 1 82 ? 35.364 -9.951 -49.439 1.00 52.44 82 LYS A CA 1
ATOM 610 C C . LYS A 1 82 ? 34.235 -9.898 -48.391 1.00 52.44 82 LYS A C 1
ATOM 612 O O . LYS A 1 82 ? 33.472 -10.851 -48.249 1.00 52.44 82 LYS A O 1
ATOM 617 N N . ILE A 1 83 ? 34.139 -8.792 -47.656 1.00 55.62 83 ILE A N 1
ATOM 618 C CA . ILE A 1 83 ? 33.154 -8.511 -46.611 1.00 55.62 83 ILE A CA 1
ATOM 619 C C . ILE A 1 83 ? 31.823 -7.973 -47.191 1.00 55.62 83 ILE A C 1
ATOM 621 O O . ILE A 1 83 ? 30.857 -7.836 -46.458 1.00 55.62 83 ILE A O 1
ATOM 625 N N . GLU A 1 84 ? 31.673 -7.789 -48.506 1.00 58.28 84 GLU A N 1
ATOM 626 C CA . GLU A 1 84 ? 30.366 -7.499 -49.151 1.00 58.28 84 GLU A CA 1
ATOM 627 C C . GLU A 1 84 ? 29.385 -8.694 -49.180 1.00 58.28 84 GLU A C 1
ATOM 629 O O . GLU A 1 84 ? 28.298 -8.630 -49.756 1.00 58.28 84 GLU A O 1
ATOM 634 N N . GLY A 1 85 ? 29.752 -9.812 -48.550 1.00 76.00 85 GLY A N 1
ATOM 635 C CA . GLY A 1 85 ? 28.914 -11.002 -48.458 1.00 76.00 85 GLY A CA 1
ATOM 636 C C . GLY A 1 85 ? 27.643 -10.807 -47.622 1.00 76.00 85 GLY A C 1
ATOM 637 O O . GLY A 1 85 ? 27.505 -9.876 -46.828 1.00 76.00 85 GLY A O 1
ATOM 638 N N . MET A 1 86 ? 26.730 -11.771 -47.750 1.00 84.88 86 MET A N 1
ATOM 639 C CA . MET A 1 86 ? 25.437 -11.836 -47.051 1.00 84.88 86 MET A CA 1
ATOM 640 C C . MET A 1 86 ? 25.514 -11.517 -45.545 1.00 84.88 86 MET A C 1
ATOM 642 O O . MET A 1 86 ? 24.622 -10.873 -45.001 1.00 84.88 86 MET A O 1
ATOM 646 N N . LEU A 1 87 ? 26.596 -11.922 -44.869 1.00 87.44 87 LEU A N 1
ATOM 647 C CA . LEU A 1 87 ? 26.796 -11.677 -43.439 1.00 87.44 87 LEU A CA 1
ATOM 648 C C . LEU A 1 87 ? 26.817 -10.180 -43.082 1.00 87.44 87 LEU A C 1
ATOM 650 O O . LEU A 1 87 ? 26.219 -9.798 -42.083 1.00 87.44 87 LEU A O 1
ATOM 654 N N . ASN A 1 88 ? 27.448 -9.330 -43.896 1.00 88.81 88 ASN A N 1
ATOM 655 C CA . ASN A 1 88 ? 27.519 -7.887 -43.637 1.00 88.81 88 ASN A CA 1
ATOM 656 C C . ASN A 1 88 ? 26.141 -7.229 -43.747 1.00 88.81 88 ASN A C 1
ATOM 658 O O . ASN A 1 88 ? 25.772 -6.421 -42.901 1.00 88.81 88 ASN A O 1
ATOM 662 N N . LYS A 1 89 ? 25.348 -7.653 -44.740 1.00 91.25 89 LYS A N 1
ATOM 663 C CA . LYS A 1 89 ? 23.964 -7.196 -44.930 1.00 91.25 89 LYS A CA 1
ATOM 664 C C . LYS A 1 89 ? 23.065 -7.624 -43.765 1.00 91.25 89 LYS A C 1
ATOM 666 O O . LYS A 1 89 ? 22.290 -6.816 -43.264 1.00 91.25 89 LYS A O 1
ATOM 671 N N . ILE A 1 90 ? 23.203 -8.868 -43.290 1.00 92.62 90 ILE A N 1
ATOM 672 C CA . ILE A 1 90 ? 22.465 -9.376 -42.119 1.00 92.62 90 ILE A CA 1
ATOM 673 C C . ILE A 1 90 ? 22.848 -8.599 -40.854 1.00 92.62 90 ILE A C 1
ATOM 675 O O . ILE A 1 90 ? 21.974 -8.191 -40.094 1.00 92.62 90 ILE A O 1
ATOM 679 N N . LEU A 1 91 ? 24.144 -8.377 -40.620 1.00 93.75 91 LEU A N 1
ATOM 680 C CA . LEU A 1 91 ? 24.609 -7.626 -39.454 1.00 93.75 91 LEU A CA 1
ATOM 681 C C . LEU A 1 91 ? 24.169 -6.161 -39.513 1.00 93.75 91 LEU A C 1
ATOM 683 O O . LEU A 1 91 ? 23.761 -5.624 -38.490 1.00 93.75 91 LEU A O 1
ATOM 687 N N . GLY A 1 92 ? 24.154 -5.551 -40.700 1.00 93.50 92 GLY A N 1
ATOM 688 C CA . GLY A 1 92 ? 23.566 -4.233 -40.918 1.00 93.50 92 GLY A CA 1
ATOM 689 C C . GLY A 1 92 ? 22.068 -4.186 -40.608 1.00 93.50 92 GLY A C 1
ATOM 690 O O . GLY A 1 92 ? 21.622 -3.294 -39.893 1.00 93.50 92 GLY A O 1
ATOM 691 N N . GLN A 1 93 ? 21.295 -5.175 -41.067 1.00 94.81 93 GLN A N 1
ATOM 692 C CA . GLN A 1 93 ? 19.866 -5.294 -40.753 1.00 94.81 93 GLN A CA 1
ATOM 693 C C . GLN A 1 93 ? 19.617 -5.422 -39.241 1.00 94.81 93 GLN A C 1
ATOM 695 O O . GLN A 1 93 ? 18.735 -4.758 -38.699 1.00 94.81 93 GLN A O 1
ATOM 700 N N . ILE A 1 94 ? 20.399 -6.258 -38.550 1.00 95.69 94 ILE A N 1
ATOM 701 C CA . ILE A 1 94 ? 20.323 -6.408 -37.089 1.00 95.69 94 ILE A CA 1
ATOM 702 C C . ILE A 1 94 ? 20.655 -5.082 -36.396 1.00 95.69 94 ILE A C 1
ATOM 704 O O . ILE A 1 94 ? 19.971 -4.709 -35.443 1.00 95.69 94 ILE A O 1
ATOM 708 N N . ASN A 1 95 ? 21.670 -4.364 -36.883 1.00 95.69 95 ASN A N 1
ATOM 709 C CA . ASN A 1 95 ? 22.085 -3.085 -36.316 1.00 95.69 95 ASN A CA 1
ATOM 710 C C . ASN A 1 95 ? 20.975 -2.028 -36.432 1.00 95.69 95 ASN A C 1
ATOM 712 O O . ASN A 1 95 ? 20.643 -1.383 -35.441 1.00 95.69 95 ASN A O 1
ATOM 716 N N . ILE A 1 96 ? 20.337 -1.924 -37.606 1.00 95.19 96 ILE A N 1
ATOM 717 C CA . ILE A 1 96 ? 19.199 -1.017 -37.832 1.00 95.19 96 ILE A CA 1
ATOM 718 C C . ILE A 1 96 ? 17.994 -1.387 -36.963 1.00 95.19 96 ILE A C 1
ATOM 720 O O . ILE A 1 96 ? 17.369 -0.504 -36.391 1.00 95.19 96 ILE A O 1
ATOM 724 N N . MET A 1 97 ? 17.702 -2.677 -36.767 1.00 96.69 97 MET A N 1
ATOM 725 C CA . MET A 1 97 ? 16.611 -3.089 -35.874 1.00 96.69 97 MET A CA 1
ATOM 726 C C . MET A 1 97 ? 16.831 -2.578 -34.442 1.00 96.69 97 MET A C 1
ATOM 728 O O . MET A 1 97 ? 15.900 -2.077 -33.815 1.00 96.69 97 MET A O 1
ATOM 732 N N . PHE A 1 98 ? 18.045 -2.722 -33.898 1.00 98.06 98 PHE A N 1
ATOM 733 C CA . PHE A 1 98 ? 18.346 -2.219 -32.556 1.00 98.06 98 PHE A CA 1
ATOM 734 C C . PHE A 1 98 ? 18.321 -0.689 -32.499 1.00 98.06 98 PHE A C 1
ATOM 736 O O . PHE A 1 98 ? 17.784 -0.137 -31.540 1.00 98.06 98 PHE A O 1
ATOM 743 N N . TRP A 1 99 ? 18.818 -0.023 -33.540 1.00 95.50 99 TRP A N 1
ATOM 744 C CA . TRP A 1 99 ? 18.711 1.424 -33.705 1.00 95.50 99 TRP A CA 1
ATOM 745 C C . TRP A 1 99 ? 17.256 1.913 -33.662 1.00 95.50 99 TRP A C 1
ATOM 747 O O . TRP A 1 99 ? 16.922 2.766 -32.840 1.00 95.50 99 TRP A O 1
ATOM 757 N N . ASP A 1 100 ? 16.357 1.304 -34.438 1.00 95.81 100 ASP A N 1
ATOM 758 C CA . ASP A 1 100 ? 14.930 1.644 -34.437 1.00 95.81 100 ASP A CA 1
ATOM 759 C C . ASP A 1 100 ? 14.306 1.461 -33.040 1.00 95.81 100 ASP A C 1
ATOM 761 O O . ASP A 1 100 ? 13.504 2.282 -32.581 1.00 95.81 100 ASP A O 1
ATOM 765 N N . VAL A 1 101 ? 14.694 0.406 -32.305 1.00 97.75 101 VAL A N 1
ATOM 766 C CA . VAL A 1 101 ? 14.254 0.225 -30.911 1.00 97.75 101 VAL A CA 1
ATOM 767 C C . VAL A 1 101 ? 14.710 1.393 -30.034 1.00 97.75 101 VAL A C 1
ATOM 769 O O . VAL A 1 101 ? 13.905 1.861 -29.222 1.00 97.75 101 VAL A O 1
ATOM 772 N N . CYS A 1 102 ? 15.948 1.878 -30.179 1.00 96.19 102 CYS A N 1
ATOM 773 C CA . CYS A 1 102 ? 16.457 3.036 -29.435 1.00 96.19 102 CYS A CA 1
ATOM 774 C C . CYS A 1 102 ? 15.654 4.307 -29.761 1.00 96.19 102 CYS A C 1
ATOM 776 O O . CYS A 1 102 ? 15.150 4.963 -28.842 1.00 96.19 102 CYS A O 1
ATOM 778 N N . VAL A 1 103 ? 15.428 4.594 -31.049 1.00 95.12 103 VAL A N 1
ATOM 779 C CA . VAL A 1 103 ? 14.652 5.753 -31.534 1.00 95.12 103 VAL A CA 1
ATOM 780 C C . VAL A 1 103 ? 13.269 5.813 -30.874 1.00 95.12 103 VAL A C 1
ATOM 782 O O . VAL A 1 103 ? 12.892 6.812 -30.250 1.00 95.12 103 VAL A O 1
ATOM 785 N N . TYR A 1 104 ? 12.503 4.724 -30.944 1.00 96.12 104 TYR A N 1
ATOM 786 C CA . TYR A 1 104 ? 11.153 4.689 -30.375 1.00 96.12 104 TYR A CA 1
ATOM 787 C C . TYR A 1 104 ? 11.144 4.617 -28.843 1.00 96.12 104 TYR A C 1
ATOM 789 O O . TYR A 1 104 ? 10.216 5.125 -28.200 1.00 96.12 104 TYR A O 1
ATOM 797 N N . SER A 1 105 ? 12.171 4.017 -28.235 1.00 95.94 105 SER A N 1
ATOM 798 C CA . SER A 1 105 ? 12.316 3.965 -26.777 1.00 95.94 105 SER A CA 1
ATOM 799 C C . SER A 1 105 ? 12.507 5.360 -26.181 1.00 95.94 105 SER A C 1
ATOM 801 O O . SER A 1 105 ? 11.851 5.670 -25.180 1.00 95.94 105 SER A O 1
ATOM 803 N N . HIS A 1 106 ? 13.294 6.237 -26.815 1.00 93.94 106 HIS A N 1
ATOM 804 C CA . HIS A 1 106 ? 13.448 7.631 -26.382 1.00 93.94 106 HIS A CA 1
ATOM 805 C C . HIS A 1 106 ? 12.109 8.376 -26.320 1.00 93.94 106 HIS A C 1
ATOM 807 O O . HIS A 1 106 ? 11.778 8.987 -25.296 1.00 93.94 106 HIS A O 1
ATOM 813 N N . LEU A 1 107 ? 11.286 8.258 -27.367 1.00 94.62 107 LEU A N 1
ATOM 814 C CA . LEU A 1 107 ? 9.958 8.874 -27.395 1.00 94.62 107 LEU A CA 1
ATOM 815 C C . LEU A 1 107 ? 9.061 8.341 -26.267 1.00 94.62 107 LEU A C 1
ATOM 817 O O . LEU A 1 107 ? 8.413 9.118 -25.560 1.00 94.62 107 LEU A O 1
ATOM 821 N N . MET A 1 108 ? 9.040 7.022 -26.053 1.00 95.38 108 MET A N 1
ATOM 822 C CA . MET A 1 108 ? 8.236 6.420 -24.983 1.00 95.38 108 MET A CA 1
ATOM 823 C C . MET A 1 108 ? 8.701 6.844 -23.586 1.00 95.38 108 MET A C 1
ATOM 825 O O . MET A 1 108 ? 7.864 7.074 -22.704 1.00 95.38 108 MET A O 1
ATOM 829 N N . ILE A 1 109 ? 10.012 6.993 -23.375 1.00 95.81 109 ILE A N 1
ATOM 830 C CA . ILE A 1 109 ? 10.579 7.502 -22.122 1.00 95.81 109 ILE A CA 1
ATOM 831 C C . ILE A 1 109 ? 10.126 8.949 -21.890 1.00 95.81 109 ILE A C 1
ATOM 833 O O . ILE A 1 109 ? 9.623 9.249 -20.804 1.00 95.81 109 ILE A O 1
ATOM 837 N N . SER A 1 110 ? 10.209 9.820 -22.899 1.00 94.62 110 SER A N 1
ATOM 838 C CA . SER A 1 110 ? 9.746 11.215 -22.813 1.00 94.62 110 SER A CA 1
ATOM 839 C C . SER A 1 110 ? 8.249 11.309 -22.462 1.00 94.62 110 SER A C 1
ATOM 841 O O . SER A 1 110 ? 7.863 11.966 -21.486 1.00 94.62 110 SER A O 1
ATOM 843 N N . MET A 1 111 ? 7.387 10.535 -23.139 1.00 93.62 111 MET A N 1
ATOM 844 C CA . MET A 1 111 ? 5.951 10.465 -22.816 1.00 93.62 111 MET A CA 1
ATOM 845 C C . MET A 1 111 ? 5.696 9.972 -21.384 1.00 93.62 111 MET A C 1
ATOM 847 O O . MET A 1 111 ? 4.816 10.479 -20.676 1.00 93.62 111 MET A O 1
ATOM 851 N N . ASN A 1 112 ? 6.477 8.991 -20.926 1.00 94.44 112 ASN A N 1
ATOM 852 C CA . ASN A 1 112 ? 6.407 8.492 -19.561 1.00 94.44 112 ASN A CA 1
ATOM 853 C C . ASN A 1 112 ? 6.767 9.575 -18.530 1.00 94.44 112 ASN A C 1
ATOM 855 O O . ASN A 1 112 ? 6.096 9.651 -17.493 1.00 94.44 112 ASN A O 1
ATOM 859 N N . ARG A 1 113 ? 7.764 10.433 -18.801 1.00 93.38 113 ARG A N 1
ATOM 860 C CA . ARG A 1 113 ? 8.124 11.567 -17.928 1.00 93.38 113 ARG A CA 1
ATOM 861 C C . ARG A 1 113 ? 6.996 12.590 -17.850 1.00 93.38 113 ARG A C 1
ATOM 863 O O . ARG A 1 113 ? 6.574 12.913 -16.736 1.00 93.38 113 ARG A O 1
ATOM 870 N N . LEU A 1 114 ? 6.450 13.011 -18.994 1.00 91.38 114 LEU A N 1
ATOM 871 C CA . LEU A 1 114 ? 5.347 13.975 -19.051 1.00 91.38 114 LEU A CA 1
ATOM 872 C C . LEU A 1 114 ? 4.163 13.514 -18.196 1.00 91.38 114 LEU A C 1
ATOM 874 O O . LEU A 1 114 ? 3.717 14.226 -17.298 1.00 91.38 114 LEU A O 1
ATOM 878 N N . ILE A 1 115 ? 3.672 12.297 -18.431 1.00 89.19 115 ILE A N 1
ATOM 879 C CA . ILE A 1 115 ? 2.482 11.775 -17.746 1.00 89.19 115 ILE A CA 1
ATOM 880 C C . ILE A 1 115 ? 2.760 11.527 -16.255 1.00 89.19 115 ILE A C 1
ATOM 882 O O . ILE A 1 115 ? 1.895 11.805 -15.420 1.00 89.19 115 ILE A O 1
ATOM 886 N N . SER A 1 116 ? 3.958 11.044 -15.899 1.00 86.31 116 SER A N 1
ATOM 887 C CA . SER A 1 116 ? 4.347 10.812 -14.496 1.00 86.31 116 SER A CA 1
ATOM 888 C C . SER A 1 116 ? 4.424 12.104 -13.681 1.00 86.31 116 SER A C 1
ATOM 890 O O . SER A 1 116 ? 4.111 12.089 -12.487 1.00 86.31 116 SER A O 1
ATOM 892 N N . ILE A 1 117 ? 4.795 13.216 -14.323 1.00 83.31 117 ILE A N 1
ATOM 893 C CA . ILE A 1 117 ? 4.865 14.546 -13.710 1.00 83.31 117 ILE A CA 1
ATOM 894 C C . ILE A 1 117 ? 3.491 15.237 -13.713 1.00 83.31 117 ILE A C 1
ATOM 896 O O . ILE A 1 117 ? 3.103 15.801 -12.690 1.00 83.31 117 ILE A O 1
ATOM 900 N N . LEU A 1 118 ? 2.739 15.166 -14.818 1.00 81.69 118 LEU A N 1
ATOM 901 C CA . LEU A 1 118 ? 1.446 15.843 -14.992 1.00 81.69 118 LEU A CA 1
ATOM 902 C C . LEU A 1 118 ? 0.322 15.191 -14.179 1.00 81.69 118 LEU A C 1
ATOM 904 O O . LEU A 1 118 ? -0.491 15.884 -13.570 1.00 81.69 118 LEU A O 1
ATOM 908 N N . SER A 1 119 ? 0.256 13.857 -14.149 1.00 77.44 119 SER A N 1
ATOM 909 C CA . SER A 1 119 ? -0.784 13.139 -13.410 1.00 77.44 119 SER A CA 1
ATOM 910 C C . SER A 1 119 ? -0.261 11.834 -12.805 1.00 77.44 119 SER A C 1
ATOM 912 O O . SER A 1 119 ? -0.462 10.752 -13.360 1.00 77.44 119 SER A O 1
ATOM 914 N N . PRO A 1 120 ? 0.344 11.901 -11.605 1.00 71.44 120 PRO A N 1
ATOM 915 C CA . PRO A 1 120 ? 0.809 10.737 -10.854 1.00 71.44 120 PRO A CA 1
ATOM 916 C C . PRO A 1 120 ? -0.196 9.587 -10.708 1.00 71.44 120 PRO A C 1
ATOM 918 O O . PRO A 1 120 ? 0.184 8.416 -10.727 1.00 71.44 120 PRO A O 1
ATOM 921 N N . SER A 1 121 ? -1.476 9.914 -10.521 1.00 70.12 121 SER A N 1
ATOM 922 C CA . SER A 1 121 ? -2.555 8.939 -10.342 1.00 70.12 121 SER A CA 1
ATOM 923 C C . SER A 1 121 ? -2.875 8.202 -11.641 1.00 70.12 121 SER A C 1
ATOM 925 O O . SER A 1 121 ? -3.041 6.981 -11.629 1.00 70.12 121 SER A O 1
ATOM 927 N N . ASN A 1 122 ? -2.910 8.920 -12.765 1.00 72.88 122 ASN A N 1
ATOM 928 C CA . ASN A 1 122 ? -3.139 8.326 -14.078 1.00 72.88 122 ASN A CA 1
ATOM 929 C C . ASN A 1 122 ? -1.894 7.594 -14.585 1.00 72.88 122 ASN A C 1
ATOM 931 O O . ASN A 1 122 ? -2.032 6.519 -15.164 1.00 72.88 122 ASN A O 1
ATOM 935 N N . ALA A 1 123 ? -0.692 8.094 -14.292 1.00 78.25 123 ALA A N 1
ATOM 936 C CA . ALA A 1 123 ? 0.571 7.443 -14.631 1.00 78.25 123 ALA A CA 1
ATOM 937 C C . ALA A 1 123 ? 0.659 6.021 -14.061 1.00 78.25 123 ALA A C 1
ATOM 939 O O . ALA A 1 123 ? 1.035 5.098 -14.777 1.00 78.25 123 ALA A O 1
ATOM 940 N N . GLY A 1 124 ? 0.222 5.814 -12.811 1.00 75.81 124 GLY A N 1
ATOM 941 C CA . GLY A 1 124 ? 0.175 4.483 -12.194 1.00 75.81 124 GLY A CA 1
ATOM 942 C C . GLY A 1 124 ? -0.820 3.513 -12.850 1.00 75.81 124 GLY A C 1
ATOM 943 O O . GLY A 1 124 ? -0.659 2.298 -12.737 1.00 75.81 124 GLY A O 1
ATOM 944 N N . ARG A 1 125 ? -1.838 4.028 -13.554 1.00 80.31 125 ARG A N 1
ATOM 945 C CA . ARG A 1 125 ? -2.802 3.225 -14.322 1.00 80.31 125 ARG A CA 1
ATOM 946 C C . ARG A 1 125 ? -2.318 2.966 -15.750 1.00 80.31 125 ARG A C 1
ATOM 948 O O . ARG A 1 125 ? -2.411 1.832 -16.211 1.00 80.31 125 ARG A O 1
ATOM 955 N N . ILE A 1 126 ? -1.825 4.001 -16.431 1.00 83.62 126 ILE A N 1
ATOM 956 C CA . ILE A 1 126 ? -1.346 3.948 -17.820 1.00 83.62 126 ILE A CA 1
ATOM 957 C C . ILE A 1 126 ? -0.089 3.086 -17.891 1.00 83.62 126 ILE A C 1
ATOM 959 O O . ILE A 1 126 ? -0.082 2.090 -18.604 1.00 83.62 126 ILE A O 1
ATOM 963 N N . PHE A 1 127 ? 0.912 3.381 -17.062 1.00 91.19 127 PHE A N 1
ATOM 964 C CA . PHE A 1 127 ? 2.174 2.645 -16.986 1.00 91.19 127 PHE A CA 1
ATOM 965 C C . PHE A 1 127 ? 2.172 1.632 -15.841 1.00 91.19 127 PHE A C 1
ATOM 967 O O . PHE A 1 127 ? 3.117 1.535 -15.055 1.00 91.19 127 PHE A O 1
ATOM 974 N N . SER A 1 128 ? 1.087 0.860 -15.733 1.00 89.62 128 SER A N 1
ATOM 975 C CA . SER A 1 128 ? 1.094 -0.336 -14.891 1.00 89.62 128 SER A CA 1
ATOM 976 C C . SER A 1 128 ? 2.160 -1.321 -15.388 1.00 89.62 128 SER A C 1
ATOM 978 O O . SER A 1 128 ? 2.606 -1.241 -16.534 1.00 89.62 128 SER A O 1
ATOM 980 N N . ARG A 1 129 ? 2.577 -2.276 -14.550 1.00 88.31 129 ARG A N 1
ATOM 981 C CA . ARG A 1 129 ? 3.623 -3.241 -14.928 1.00 88.31 129 ARG A CA 1
ATOM 982 C C . ARG A 1 129 ? 3.277 -3.990 -16.221 1.00 88.31 129 ARG A C 1
ATOM 984 O O . ARG A 1 129 ? 4.111 -4.074 -17.111 1.00 88.31 129 ARG A O 1
ATOM 991 N N . THR A 1 130 ? 2.040 -4.468 -16.345 1.00 91.12 130 THR A N 1
ATOM 992 C CA . THR A 1 130 ? 1.558 -5.154 -17.553 1.00 91.12 130 THR A CA 1
ATOM 993 C C . THR A 1 130 ? 1.560 -4.228 -18.764 1.00 91.12 130 THR A C 1
ATOM 995 O O . THR A 1 130 ? 2.108 -4.587 -19.798 1.00 91.12 130 THR A O 1
ATOM 998 N N . ASN A 1 131 ? 1.019 -3.016 -18.627 1.00 92.44 131 ASN A N 1
ATOM 999 C CA . ASN A 1 131 ? 0.961 -2.072 -19.742 1.00 92.44 131 ASN A CA 1
ATOM 1000 C C . ASN A 1 131 ? 2.352 -1.618 -20.188 1.00 92.44 131 ASN A C 1
ATOM 1002 O O . ASN A 1 131 ? 2.570 -1.428 -21.373 1.00 92.44 131 ASN A O 1
ATOM 1006 N N . THR A 1 132 ? 3.298 -1.476 -19.258 1.00 94.38 132 THR A N 1
ATOM 1007 C CA . THR A 1 132 ? 4.686 -1.117 -19.580 1.00 94.38 132 THR A CA 1
ATOM 1008 C C . THR A 1 132 ? 5.333 -2.196 -20.446 1.00 94.38 132 THR A C 1
ATOM 1010 O O . THR A 1 132 ? 5.943 -1.866 -21.454 1.00 94.38 132 THR A O 1
ATOM 1013 N N . TYR A 1 133 ? 5.142 -3.480 -20.118 1.00 95.19 133 TYR A N 1
ATOM 1014 C CA . TYR A 1 133 ? 5.617 -4.570 -20.978 1.00 95.19 133 TYR A CA 1
ATOM 1015 C C . TYR A 1 133 ? 4.910 -4.604 -22.336 1.00 95.19 133 TYR A C 1
ATOM 1017 O O . TYR A 1 133 ? 5.563 -4.885 -23.332 1.00 95.19 133 TYR A O 1
ATOM 1025 N N . LEU A 1 134 ? 3.610 -4.291 -22.400 1.00 96.19 134 LEU A N 1
ATOM 1026 C CA . LEU A 1 134 ? 2.891 -4.188 -23.676 1.00 96.19 134 LEU A CA 1
ATOM 1027 C C . LEU A 1 134 ? 3.404 -3.027 -24.539 1.00 96.19 134 LEU A C 1
ATOM 1029 O O . LEU A 1 134 ? 3.560 -3.201 -25.740 1.00 96.19 134 LEU A O 1
ATOM 1033 N N . ILE A 1 135 ? 3.702 -1.872 -23.935 1.00 96.06 135 ILE A N 1
ATOM 1034 C CA . ILE A 1 135 ? 4.301 -0.724 -24.631 1.00 96.06 135 ILE A CA 1
ATOM 1035 C C . ILE A 1 135 ? 5.688 -1.092 -25.165 1.00 96.06 135 ILE A C 1
ATOM 1037 O O . ILE A 1 135 ? 5.981 -0.813 -26.319 1.00 96.06 135 ILE A O 1
ATOM 1041 N N . ILE A 1 136 ? 6.523 -1.758 -24.361 1.00 97.50 136 ILE A N 1
ATOM 1042 C CA . ILE A 1 136 ? 7.841 -2.226 -24.814 1.00 97.50 136 ILE A CA 1
ATOM 1043 C C . ILE A 1 136 ? 7.680 -3.231 -25.959 1.00 97.50 136 ILE A C 1
ATOM 1045 O O . ILE A 1 136 ? 8.307 -3.072 -26.996 1.00 97.50 136 ILE A O 1
ATOM 1049 N N . ALA A 1 137 ? 6.800 -4.225 -25.822 1.00 97.25 137 ALA A N 1
ATOM 1050 C CA . ALA A 1 137 ? 6.546 -5.190 -26.891 1.00 97.25 137 ALA A CA 1
ATOM 1051 C C . ALA A 1 137 ? 6.070 -4.506 -28.182 1.00 97.25 137 ALA A C 1
ATOM 1053 O O . ALA A 1 137 ? 6.474 -4.905 -29.268 1.00 97.25 137 ALA A O 1
ATOM 1054 N N . PHE A 1 138 ? 5.256 -3.454 -28.064 1.00 96.88 138 PHE A N 1
ATOM 1055 C CA . PHE A 1 138 ? 4.839 -2.634 -29.195 1.00 96.88 138 PHE A CA 1
ATOM 1056 C C . PHE A 1 138 ? 6.017 -1.891 -29.840 1.00 96.88 138 PHE A C 1
ATOM 1058 O O . PHE A 1 138 ? 6.140 -1.932 -31.056 1.00 96.88 138 PHE A O 1
ATOM 1065 N N . VAL A 1 139 ? 6.915 -1.283 -29.056 1.00 97.44 139 VAL A N 1
ATOM 1066 C CA . VAL A 1 139 ? 8.134 -0.630 -29.575 1.00 97.44 139 VAL A CA 1
ATOM 1067 C C . VAL A 1 139 ? 8.994 -1.608 -30.379 1.00 97.44 139 VAL A C 1
ATOM 1069 O O . VAL A 1 139 ? 9.349 -1.320 -31.518 1.00 97.44 139 VAL A O 1
ATOM 1072 N N . TRP A 1 140 ? 9.268 -2.790 -29.824 1.00 97.88 140 TRP A N 1
ATOM 1073 C CA . TRP A 1 140 ? 10.037 -3.824 -30.522 1.00 97.88 140 TRP A CA 1
ATOM 1074 C C . TRP A 1 140 ? 9.325 -4.326 -31.778 1.00 97.88 140 TRP A C 1
ATOM 1076 O O . TRP A 1 140 ? 9.968 -4.554 -32.796 1.00 97.88 140 TRP A O 1
ATOM 1086 N N . LEU A 1 141 ? 7.997 -4.467 -31.737 1.00 97.25 141 LEU A N 1
ATOM 1087 C CA . LEU A 1 141 ? 7.213 -4.850 -32.909 1.00 97.25 141 LEU A CA 1
ATOM 1088 C C . LEU A 1 141 ? 7.328 -3.810 -34.030 1.00 97.25 141 LEU A C 1
ATOM 1090 O O . LEU A 1 141 ? 7.493 -4.191 -35.184 1.00 97.25 141 LEU A O 1
ATOM 1094 N N . VAL A 1 142 ? 7.256 -2.515 -33.704 1.00 95.50 142 VAL A N 1
ATOM 1095 C CA . VAL A 1 142 ? 7.405 -1.433 -34.691 1.00 95.50 142 VAL A CA 1
ATOM 1096 C C . VAL A 1 142 ? 8.804 -1.443 -35.307 1.00 95.50 142 VAL A C 1
ATOM 1098 O O . VAL A 1 142 ? 8.907 -1.407 -36.530 1.00 95.50 142 VAL A O 1
ATOM 1101 N N . ALA A 1 143 ? 9.856 -1.604 -34.502 1.00 95.31 143 ALA A N 1
ATOM 1102 C CA . ALA A 1 143 ? 11.226 -1.735 -35.006 1.00 95.31 143 ALA A CA 1
ATOM 1103 C C . ALA A 1 143 ? 11.406 -2.962 -35.923 1.00 95.31 143 ALA A C 1
ATOM 1105 O O . ALA A 1 143 ? 12.006 -2.875 -36.990 1.00 95.31 143 ALA A O 1
ATOM 1106 N N . ILE A 1 144 ? 10.812 -4.107 -35.568 1.00 95.19 144 ILE A N 1
ATOM 1107 C CA . ILE A 1 144 ? 10.834 -5.307 -36.419 1.00 95.19 144 ILE A CA 1
ATOM 1108 C C . ILE A 1 144 ? 10.104 -5.061 -37.748 1.00 95.19 144 ILE A C 1
ATOM 1110 O O . ILE A 1 144 ? 10.563 -5.524 -38.789 1.00 95.19 144 ILE A O 1
ATOM 1114 N N . MET A 1 145 ? 8.981 -4.332 -37.735 1.00 94.25 145 MET A N 1
ATOM 1115 C CA . MET A 1 145 ? 8.270 -3.959 -38.964 1.00 94.25 145 MET A CA 1
ATOM 1116 C C . MET A 1 145 ? 9.108 -3.031 -39.853 1.00 94.25 145 MET A C 1
ATOM 1118 O O . MET A 1 145 ? 9.067 -3.169 -41.074 1.00 94.25 145 MET A O 1
ATOM 1122 N N . HIS A 1 146 ? 9.890 -2.134 -39.253 1.00 91.31 146 HIS A N 1
ATOM 1123 C CA . HIS A 1 146 ? 10.788 -1.221 -39.961 1.00 91.31 146 HIS A CA 1
ATOM 1124 C C . HIS A 1 146 ? 11.866 -1.949 -40.771 1.00 91.31 146 HIS A C 1
ATOM 1126 O O . HIS A 1 146 ? 12.160 -1.554 -41.896 1.00 91.31 146 HIS A O 1
ATOM 1132 N N . VAL A 1 147 ? 12.389 -3.067 -40.259 1.00 93.12 147 VAL A N 1
ATOM 1133 C CA . VAL A 1 147 ? 13.430 -3.845 -40.951 1.00 93.12 147 VAL A CA 1
ATOM 1134 C C . VAL A 1 147 ? 12.898 -4.875 -41.952 1.00 93.12 147 VAL A C 1
ATOM 1136 O O . VAL A 1 147 ? 13.689 -5.587 -42.571 1.00 93.12 147 VAL A O 1
ATOM 1139 N N . VAL A 1 148 ? 11.580 -4.964 -42.168 1.00 93.00 148 VAL A N 1
ATOM 1140 C CA . VAL A 1 148 ? 10.986 -5.888 -43.156 1.00 93.00 148 VAL A CA 1
ATOM 1141 C C . VAL A 1 148 ? 11.525 -5.673 -44.582 1.00 93.00 148 VAL A C 1
ATOM 1143 O O . VAL A 1 148 ? 11.851 -6.669 -45.230 1.00 93.00 148 VAL A O 1
ATOM 1146 N N . PRO A 1 149 ? 11.696 -4.437 -45.094 1.00 92.94 149 PRO A N 1
ATOM 1147 C CA . PRO A 1 149 ? 12.254 -4.228 -46.431 1.00 92.94 149 PRO A CA 1
ATOM 1148 C C . PRO A 1 149 ? 13.670 -4.792 -46.606 1.00 92.94 149 PRO A C 1
ATOM 1150 O O . PRO A 1 149 ? 14.033 -5.202 -47.703 1.00 92.94 149 PRO A O 1
ATOM 1153 N N . TYR A 1 150 ? 14.461 -4.882 -45.532 1.00 92.25 150 TYR A N 1
ATOM 1154 C CA . TYR A 1 150 ? 15.861 -5.319 -45.572 1.00 92.25 150 TYR A CA 1
ATOM 1155 C C . TYR A 1 150 ? 16.026 -6.818 -45.876 1.00 92.25 150 TYR A C 1
ATOM 1157 O O . TYR A 1 150 ? 17.133 -7.271 -46.157 1.00 92.25 150 TYR A O 1
ATOM 1165 N N . PHE A 1 151 ? 14.936 -7.597 -45.869 1.00 91.31 151 PHE A N 1
ATOM 1166 C CA . PHE A 1 151 ? 14.948 -8.981 -46.354 1.00 91.31 151 PHE A CA 1
ATOM 1167 C C . PHE A 1 151 ? 15.089 -9.079 -47.883 1.00 91.31 151 PHE A C 1
ATOM 1169 O O . PHE A 1 151 ? 15.422 -10.147 -48.400 1.00 91.31 151 PHE A O 1
ATOM 1176 N N . TRP A 1 152 ? 14.879 -7.989 -48.630 1.00 91.44 152 TRP A N 1
ATOM 1177 C CA . TRP A 1 152 ? 15.203 -7.922 -50.057 1.00 91.44 152 TRP A CA 1
ATOM 1178 C C . TRP A 1 152 ? 16.694 -7.634 -50.254 1.00 91.44 152 TRP A C 1
ATOM 1180 O O . TRP A 1 152 ? 17.070 -6.564 -50.725 1.00 91.44 152 TRP A O 1
ATOM 1190 N N . TYR A 1 153 ? 17.544 -8.603 -49.904 1.00 84.00 153 TYR A N 1
ATOM 1191 C CA . TYR A 1 153 ? 19.003 -8.453 -49.792 1.00 84.00 153 TYR A CA 1
ATOM 1192 C C . TYR A 1 153 ? 19.728 -7.929 -51.046 1.00 84.00 153 TYR A C 1
ATOM 1194 O O . TYR A 1 153 ? 20.855 -7.439 -50.934 1.00 84.00 153 TYR A O 1
ATOM 1202 N N . ASP A 1 154 ? 19.112 -8.009 -52.225 1.00 85.81 154 ASP A N 1
ATOM 1203 C CA . ASP A 1 154 ? 19.674 -7.497 -53.483 1.00 85.81 154 ASP A CA 1
ATOM 1204 C C . ASP A 1 154 ? 19.316 -6.033 -53.758 1.00 85.81 154 ASP A C 1
ATOM 1206 O O . ASP A 1 154 ? 19.960 -5.383 -54.575 1.00 85.81 154 ASP A O 1
ATOM 1210 N N . GLN A 1 155 ? 18.285 -5.508 -53.094 1.00 90.75 155 GLN A N 1
ATOM 1211 C CA . GLN A 1 155 ? 17.752 -4.168 -53.337 1.00 90.75 155 GLN A CA 1
ATOM 1212 C C . GLN A 1 155 ? 17.853 -3.285 -52.096 1.00 90.75 155 GLN A C 1
ATOM 1214 O O . GLN A 1 155 ? 18.246 -2.133 -52.201 1.00 90.75 155 GLN A O 1
ATOM 1219 N N . CYS A 1 156 ? 17.526 -3.802 -50.919 1.00 93.00 156 CYS A N 1
ATOM 1220 C CA . CYS A 1 156 ? 17.389 -3.033 -49.691 1.00 93.00 156 CYS A CA 1
ATOM 1221 C C . CYS A 1 156 ? 18.351 -3.608 -48.652 1.00 93.00 156 CYS A C 1
ATOM 1223 O O . CYS A 1 156 ? 18.105 -4.669 -48.085 1.00 93.00 156 CYS A O 1
ATOM 1225 N N . TYR A 1 157 ? 19.472 -2.938 -48.419 1.00 92.31 157 TYR A N 1
ATOM 1226 C CA . TYR A 1 157 ? 20.417 -3.350 -47.389 1.00 92.31 157 T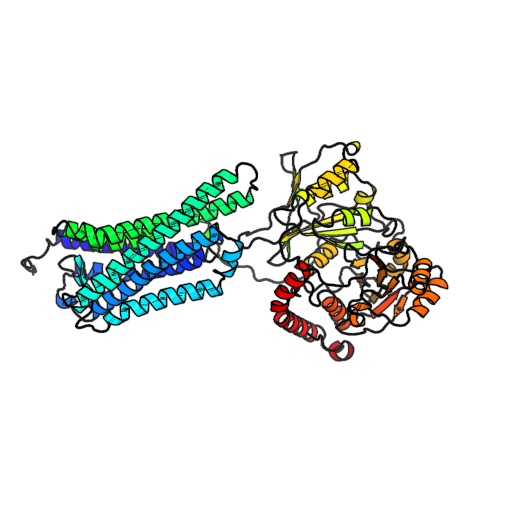YR A CA 1
ATOM 1227 C C . TYR A 1 157 ? 21.211 -2.153 -46.878 1.00 92.31 157 TYR A C 1
ATOM 1229 O O . TYR A 1 157 ? 21.368 -1.144 -47.566 1.00 92.31 157 TYR A O 1
ATOM 1237 N N . VAL A 1 158 ? 21.730 -2.301 -45.665 1.00 92.38 158 VAL A N 1
ATOM 1238 C CA . VAL A 1 158 ? 22.783 -1.450 -45.119 1.00 92.38 158 VAL A CA 1
ATOM 1239 C C . VAL A 1 158 ? 23.990 -2.340 -44.858 1.00 92.38 158 VAL A C 1
ATOM 1241 O O . VAL A 1 158 ? 23.838 -3.520 -44.527 1.00 92.38 158 VAL A O 1
ATOM 1244 N N . TYR A 1 159 ? 25.185 -1.806 -45.043 1.00 91.50 159 TYR A N 1
ATOM 1245 C CA . TYR A 1 159 ? 26.416 -2.562 -44.867 1.00 91.50 159 TYR A CA 1
ATOM 1246 C C . TYR A 1 159 ? 27.520 -1.667 -44.321 1.00 91.50 159 TYR A C 1
ATOM 1248 O O . TYR A 1 159 ? 27.514 -0.450 -44.512 1.00 91.50 159 TYR A O 1
ATOM 1256 N N . TYR A 1 160 ? 28.476 -2.286 -43.638 1.00 92.81 160 TYR A N 1
ATOM 1257 C CA . TYR A 1 160 ? 29.673 -1.600 -43.188 1.00 92.81 160 TYR A CA 1
ATOM 1258 C C . TYR A 1 160 ? 30.752 -1.668 -44.269 1.00 92.81 160 TYR A C 1
ATOM 1260 O O . TYR A 1 160 ? 31.040 -2.756 -44.775 1.00 92.81 160 TYR A O 1
ATOM 1268 N N . SER A 1 161 ? 31.357 -0.530 -44.605 1.00 90.19 161 SER A N 1
ATOM 1269 C CA . SER A 1 161 ? 32.476 -0.419 -45.541 1.00 90.19 161 SER A CA 1
ATOM 1270 C C . SER A 1 161 ? 33.799 -0.282 -44.776 1.00 90.19 161 SER A C 1
ATOM 1272 O O . SER A 1 161 ? 34.084 0.787 -44.228 1.00 90.19 161 SER A O 1
ATOM 1274 N N . PRO A 1 162 ? 34.662 -1.318 -44.763 1.00 88.50 162 PRO A N 1
ATOM 1275 C CA . PRO A 1 162 ? 35.970 -1.243 -44.110 1.00 88.50 162 PRO A CA 1
ATOM 1276 C C . PRO A 1 162 ? 36.940 -0.256 -44.768 1.00 88.50 162 PRO A C 1
ATOM 1278 O O . PRO A 1 162 ? 37.897 0.163 -44.124 1.00 88.50 162 PRO A O 1
ATOM 1281 N N . ALA A 1 163 ? 36.710 0.105 -46.036 1.00 85.69 163 ALA A N 1
ATOM 1282 C CA . ALA A 1 163 ? 37.579 1.003 -46.796 1.00 85.69 163 ALA A CA 1
ATOM 1283 C C . ALA A 1 163 ? 37.350 2.484 -46.446 1.00 85.69 163 ALA A C 1
ATOM 1285 O O . ALA A 1 163 ? 38.299 3.264 -46.371 1.00 85.69 163 ALA A O 1
ATOM 1286 N N . SER A 1 164 ? 36.091 2.871 -46.220 1.00 86.81 164 SER A N 1
ATOM 1287 C CA . SER A 1 164 ? 35.707 4.230 -45.809 1.00 86.81 164 SER A CA 1
ATOM 1288 C C . SER A 1 164 ? 35.487 4.361 -44.300 1.00 86.81 164 SER A C 1
ATOM 1290 O O . SER A 1 164 ? 35.366 5.476 -43.805 1.00 86.81 164 SER A O 1
ATOM 1292 N N . TRP A 1 165 ? 35.444 3.238 -43.577 1.00 91.62 165 TRP A N 1
ATOM 1293 C CA . TRP A 1 165 ? 35.076 3.134 -42.160 1.00 91.62 165 TRP A CA 1
ATOM 1294 C C . TRP A 1 165 ? 33.646 3.606 -41.863 1.00 91.62 165 TRP A C 1
ATOM 1296 O O . TRP A 1 165 ? 33.343 3.978 -40.728 1.00 91.62 165 TRP A O 1
ATOM 1306 N N . THR A 1 166 ? 32.765 3.588 -42.868 1.00 91.88 166 THR A N 1
ATOM 1307 C CA . THR A 1 166 ? 31.385 4.099 -42.795 1.00 91.88 166 THR A CA 1
ATOM 1308 C C . THR A 1 166 ? 30.340 3.006 -42.963 1.00 91.88 166 THR A C 1
ATOM 1310 O O . THR A 1 166 ? 30.576 1.988 -43.616 1.00 91.88 166 THR A O 1
ATOM 1313 N N . TRP A 1 167 ? 29.159 3.234 -42.394 1.00 92.25 167 TRP A N 1
ATOM 1314 C CA . TRP A 1 167 ? 27.952 2.480 -42.724 1.00 92.25 167 TRP A CA 1
ATOM 1315 C C . TRP A 1 167 ? 27.243 3.144 -43.900 1.00 92.25 167 TRP A C 1
ATOM 1317 O O . TRP A 1 167 ? 26.988 4.344 -43.855 1.00 92.25 167 TRP A O 1
ATOM 1327 N N . ASN A 1 168 ? 26.915 2.369 -44.933 1.00 90.12 168 ASN A N 1
ATOM 1328 C CA . ASN A 1 168 ? 26.275 2.883 -46.141 1.00 90.12 168 ASN A CA 1
ATOM 1329 C C . ASN A 1 168 ? 25.004 2.094 -46.458 1.00 90.12 168 ASN A C 1
ATOM 1331 O O . ASN A 1 168 ? 24.934 0.875 -46.265 1.00 90.12 168 ASN A O 1
ATOM 1335 N N . PHE A 1 169 ? 24.005 2.801 -46.975 1.00 92.06 169 PHE A N 1
ATOM 1336 C CA . PHE A 1 169 ? 22.815 2.197 -47.562 1.00 92.06 169 PHE A CA 1
ATOM 1337 C C . PHE A 1 169 ? 23.094 1.789 -49.010 1.00 92.06 169 PHE A C 1
ATOM 1339 O O . PHE A 1 169 ? 23.973 2.348 -49.662 1.00 92.06 169 PHE A O 1
ATOM 1346 N N . ALA A 1 170 ? 22.351 0.803 -49.510 1.00 90.81 170 ALA A N 1
ATOM 1347 C CA . ALA A 1 170 ? 22.467 0.353 -50.891 1.00 90.81 170 ALA A CA 1
ATOM 1348 C C . ALA A 1 170 ? 22.267 1.509 -51.891 1.00 90.81 170 ALA A C 1
ATOM 1350 O O . ALA A 1 170 ? 21.329 2.295 -51.761 1.00 90.81 170 ALA A O 1
ATOM 1351 N N . GLU A 1 171 ? 23.087 1.568 -52.940 1.00 90.25 171 GLU A N 1
ATOM 1352 C CA . GLU A 1 171 ? 22.951 2.531 -54.046 1.00 90.25 171 GLU A CA 1
ATOM 1353 C C . GLU A 1 171 ? 21.844 2.107 -55.032 1.00 90.25 171 GLU A C 1
ATOM 1355 O O . GLU A 1 171 ? 22.033 2.002 -56.241 1.00 90.25 171 GLU A O 1
ATOM 1360 N N . THR A 1 172 ? 20.661 1.803 -54.507 1.00 93.88 172 THR A N 1
ATOM 1361 C CA . THR A 1 172 ? 19.483 1.401 -55.279 1.00 93.88 172 THR A CA 1
ATOM 1362 C C . THR A 1 172 ? 18.318 2.330 -54.959 1.00 93.88 172 THR A C 1
ATOM 1364 O O . THR A 1 172 ? 18.324 3.061 -53.965 1.00 93.88 172 THR A O 1
ATOM 1367 N N . TYR A 1 173 ? 17.253 2.251 -55.759 1.00 93.69 173 TYR A N 1
ATOM 1368 C CA . TYR A 1 173 ? 16.015 2.960 -55.442 1.00 93.69 173 TYR A CA 1
ATOM 1369 C C . TYR A 1 173 ? 15.469 2.574 -54.057 1.00 93.69 173 TYR A C 1
ATOM 1371 O O . TYR A 1 173 ? 15.057 3.443 -53.293 1.00 93.69 173 TYR A O 1
ATOM 1379 N N . CYS A 1 174 ? 15.510 1.285 -53.697 1.00 94.44 174 CYS A N 1
ATOM 1380 C CA . CYS A 1 174 ? 15.060 0.864 -52.374 1.00 94.44 174 CYS A CA 1
ATOM 1381 C C . CYS A 1 174 ? 15.966 1.394 -51.259 1.00 94.44 174 CYS A C 1
ATOM 1383 O O . CYS A 1 174 ? 15.459 1.862 -50.245 1.00 94.44 174 CYS A O 1
ATOM 1385 N N . GLY A 1 175 ? 17.286 1.361 -51.458 1.00 92.81 175 GLY A N 1
ATOM 1386 C CA . GLY A 1 175 ? 18.263 1.910 -50.523 1.00 92.81 175 GLY A CA 1
ATOM 1387 C C . GLY A 1 175 ? 18.039 3.397 -50.235 1.00 92.81 175 GLY A C 1
ATOM 1388 O O . GLY A 1 175 ? 18.063 3.801 -49.076 1.00 92.81 175 GLY A O 1
ATOM 1389 N N . PHE A 1 176 ? 17.699 4.184 -51.262 1.00 93.00 176 PHE A N 1
ATOM 1390 C CA . PHE A 1 176 ? 17.276 5.580 -51.104 1.00 93.00 176 PHE A CA 1
ATOM 1391 C C . PHE A 1 176 ? 15.979 5.722 -50.294 1.00 93.00 176 PHE A C 1
ATOM 1393 O O . PHE A 1 176 ? 15.865 6.610 -49.447 1.00 93.00 176 PHE A O 1
ATOM 1400 N N . VAL A 1 177 ? 14.990 4.853 -50.539 1.00 93.94 177 VAL A N 1
ATOM 1401 C CA . VAL A 1 177 ? 13.714 4.890 -49.812 1.00 93.94 177 VAL A CA 1
ATOM 1402 C C . VAL A 1 177 ? 13.920 4.589 -48.328 1.00 93.94 177 VAL A C 1
ATOM 1404 O O . VAL A 1 177 ? 13.394 5.320 -47.485 1.00 93.94 177 VAL A O 1
ATOM 1407 N N . ILE A 1 178 ? 14.696 3.551 -48.000 1.00 93.94 178 ILE A N 1
ATOM 1408 C CA . ILE A 1 178 ? 14.921 3.160 -46.604 1.00 93.94 178 ILE A CA 1
ATOM 1409 C C . ILE A 1 178 ? 15.803 4.170 -45.852 1.00 93.94 178 ILE A C 1
ATOM 1411 O O . ILE A 1 178 ? 15.525 4.494 -44.700 1.00 93.94 178 ILE A O 1
ATOM 1415 N N . SER A 1 179 ? 16.819 4.746 -46.498 1.00 91.69 179 SER A N 1
ATOM 1416 C CA . SER A 1 179 ? 17.664 5.756 -45.851 1.00 91.69 179 SER A CA 1
ATOM 1417 C C . SER A 1 179 ? 16.909 7.066 -45.615 1.00 91.69 179 SER A C 1
ATOM 1419 O O . SER A 1 179 ? 16.977 7.645 -44.534 1.00 91.69 179 SER A O 1
ATOM 1421 N N . THR A 1 180 ? 16.130 7.524 -46.597 1.00 91.25 180 THR A N 1
ATOM 1422 C CA . THR A 1 180 ? 15.489 8.846 -46.542 1.00 91.25 180 THR A CA 1
ATOM 1423 C C . THR A 1 180 ? 14.185 8.827 -45.749 1.00 91.25 180 THR A C 1
ATOM 1425 O O . THR A 1 180 ? 13.963 9.670 -44.881 1.00 91.25 180 THR A O 1
ATOM 1428 N N . TYR A 1 181 ? 13.283 7.891 -46.052 1.00 91.12 181 TYR A N 1
ATOM 1429 C CA . TYR A 1 181 ? 11.936 7.913 -45.482 1.00 91.12 181 TYR A CA 1
ATOM 1430 C C . TYR A 1 181 ? 11.842 7.095 -44.206 1.00 91.12 181 TYR A C 1
ATOM 1432 O O . TYR A 1 181 ? 11.262 7.575 -43.233 1.00 91.12 181 TYR A O 1
ATOM 1440 N N . THR A 1 182 ? 12.382 5.872 -44.201 1.00 90.25 182 THR A N 1
ATOM 1441 C CA . THR A 1 182 ? 12.241 5.010 -43.023 1.00 90.25 182 THR A CA 1
ATOM 1442 C C . THR A 1 182 ? 13.228 5.389 -41.936 1.00 90.25 182 THR A C 1
ATOM 1444 O O . THR A 1 182 ? 12.799 5.475 -40.795 1.00 90.25 182 THR A O 1
ATOM 1447 N N . ASP A 1 183 ? 14.480 5.710 -42.263 1.00 90.81 183 ASP A N 1
ATOM 1448 C CA . ASP A 1 183 ? 15.471 6.065 -41.245 1.00 90.81 183 ASP A CA 1
ATOM 1449 C C . ASP A 1 183 ? 15.496 7.578 -40.946 1.00 90.81 183 ASP A C 1
ATOM 1451 O O . ASP A 1 183 ? 15.068 8.004 -39.868 1.00 90.81 183 ASP A O 1
ATOM 1455 N N . TYR A 1 184 ? 15.889 8.422 -41.910 1.00 92.31 184 TYR A N 1
ATOM 1456 C CA . TYR A 1 184 ? 16.070 9.863 -41.681 1.00 92.31 184 TYR A CA 1
ATOM 1457 C C . TYR A 1 184 ? 14.793 10.588 -41.227 1.00 92.31 184 TYR A C 1
ATOM 1459 O O . TYR A 1 184 ? 14.754 11.171 -40.139 1.00 92.31 184 TYR A O 1
ATOM 1467 N N . TYR A 1 185 ? 13.726 10.568 -42.036 1.00 94.38 185 TYR A N 1
ATOM 1468 C CA . TYR A 1 185 ? 12.499 11.308 -41.719 1.00 94.38 185 TYR A CA 1
ATOM 1469 C C . TYR A 1 185 ? 11.784 10.779 -40.476 1.00 94.38 185 TYR A C 1
ATOM 1471 O O . TYR A 1 185 ? 11.263 11.581 -39.695 1.00 94.38 185 TYR A O 1
ATOM 1479 N N . THR A 1 186 ? 11.779 9.465 -40.246 1.00 92.69 186 THR A N 1
ATOM 1480 C CA . THR A 1 186 ? 11.190 8.894 -39.026 1.00 92.69 186 THR A CA 1
ATOM 1481 C C . THR A 1 186 ? 11.975 9.300 -37.786 1.00 92.69 186 THR A C 1
ATOM 1483 O O . THR A 1 186 ? 11.365 9.682 -36.783 1.00 92.69 186 THR A O 1
ATOM 1486 N N . SER A 1 187 ? 13.309 9.286 -37.850 1.00 92.06 187 SER A N 1
ATOM 1487 C CA . SER A 1 187 ? 14.176 9.708 -36.746 1.00 92.06 187 SER A CA 1
ATOM 1488 C C . SER A 1 187 ? 13.988 11.191 -36.423 1.00 92.06 187 SER A C 1
ATOM 1490 O O . SER A 1 187 ? 13.737 11.548 -35.269 1.00 92.06 187 SER A O 1
ATOM 1492 N N . VAL A 1 188 ? 13.979 12.061 -37.441 1.00 93.94 188 VAL A N 1
ATOM 1493 C CA . VAL A 1 188 ? 13.709 13.502 -37.276 1.00 93.94 188 VAL A CA 1
ATOM 1494 C C . VAL A 1 188 ? 12.297 13.752 -36.739 1.00 93.94 188 VAL A C 1
ATOM 1496 O O . VAL A 1 188 ? 12.119 14.535 -35.804 1.00 93.94 188 VAL A O 1
ATOM 1499 N N . GLY A 1 189 ? 11.280 13.077 -37.279 1.00 94.88 189 GLY A N 1
ATOM 1500 C CA . GLY A 1 189 ? 9.898 13.204 -36.813 1.00 94.88 189 GLY A CA 1
ATOM 1501 C C . GLY A 1 189 ? 9.740 12.782 -35.351 1.00 94.88 189 GLY A C 1
ATOM 1502 O O . GLY A 1 189 ? 9.135 13.500 -34.550 1.00 94.88 189 GLY A O 1
ATOM 1503 N N . THR A 1 190 ? 10.351 11.658 -34.976 1.00 93.62 190 THR A N 1
ATOM 1504 C CA . THR A 1 190 ? 10.371 11.159 -33.595 1.00 93.62 190 THR A CA 1
ATOM 1505 C C . THR A 1 190 ? 11.077 12.143 -32.667 1.00 93.62 190 THR A C 1
ATOM 1507 O O . THR A 1 190 ? 10.545 12.464 -31.601 1.00 93.62 190 THR A O 1
ATOM 1510 N N . PHE A 1 191 ? 12.217 12.697 -33.092 1.00 92.88 191 PHE A N 1
ATOM 1511 C CA . PHE A 1 191 ? 12.949 13.721 -32.349 1.00 92.88 191 PHE A CA 1
ATOM 1512 C C . PHE A 1 191 ? 12.122 14.997 -32.123 1.00 92.88 191 PHE A C 1
ATOM 1514 O O . PHE A 1 191 ? 12.113 15.531 -31.011 1.00 92.88 191 PHE A O 1
ATOM 1521 N N . ILE A 1 192 ? 11.385 15.475 -33.134 1.00 94.81 192 ILE A N 1
ATOM 1522 C CA . ILE A 1 192 ? 10.518 16.661 -33.012 1.00 94.81 192 ILE A CA 1
ATOM 1523 C C . ILE A 1 192 ? 9.398 16.414 -31.993 1.00 94.81 192 ILE A C 1
ATOM 1525 O O . ILE A 1 192 ? 9.139 17.264 -31.133 1.00 94.81 192 ILE A O 1
ATOM 1529 N N . ILE A 1 193 ? 8.744 15.250 -32.052 1.00 95.25 193 ILE A N 1
ATOM 1530 C CA . ILE A 1 193 ? 7.674 14.895 -31.109 1.00 95.25 193 ILE A CA 1
ATOM 1531 C C . ILE A 1 193 ? 8.243 14.779 -29.691 1.00 95.25 193 ILE A C 1
ATOM 1533 O O . ILE A 1 193 ? 7.700 15.384 -28.765 1.00 95.25 193 ILE A O 1
ATOM 1537 N N . MET A 1 194 ? 9.355 14.060 -29.524 1.00 93.69 194 MET A N 1
ATOM 1538 C CA . MET A 1 194 ? 10.058 13.921 -28.247 1.00 93.69 194 MET A CA 1
ATOM 1539 C C . MET A 1 194 ? 10.432 15.289 -27.660 1.00 93.69 194 MET A C 1
ATOM 1541 O O . MET A 1 194 ? 10.045 15.601 -26.536 1.00 93.69 194 MET A O 1
ATOM 1545 N N . SER A 1 195 ? 11.087 16.151 -28.441 1.00 91.75 195 SER A N 1
ATOM 1546 C CA . SER A 1 195 ? 11.474 17.503 -28.017 1.00 91.75 195 SER A CA 1
ATOM 1547 C C . SER A 1 195 ? 10.270 18.347 -27.596 1.00 91.75 195 SER A C 1
ATOM 1549 O O . SER A 1 195 ? 10.333 19.091 -26.616 1.00 91.75 195 SER A O 1
ATOM 1551 N N . THR A 1 196 ? 9.138 18.205 -28.291 1.00 93.88 196 THR A N 1
ATOM 1552 C CA . THR A 1 196 ? 7.891 18.899 -27.941 1.00 93.88 196 THR A CA 1
ATOM 1553 C C . THR A 1 196 ? 7.346 18.421 -26.590 1.00 93.88 196 THR A C 1
ATOM 1555 O O . THR A 1 196 ? 6.950 19.235 -25.749 1.00 93.88 196 THR A O 1
ATOM 1558 N N . VAL A 1 197 ? 7.354 17.106 -26.348 1.00 94.12 197 VAL A N 1
ATOM 1559 C CA . VAL A 1 197 ? 6.914 16.492 -25.084 1.00 94.12 197 VAL A CA 1
ATOM 1560 C C . VAL A 1 197 ? 7.829 16.895 -23.923 1.00 94.12 197 VAL A C 1
ATOM 1562 O O . VAL A 1 197 ? 7.339 17.248 -22.842 1.00 94.12 197 VAL A O 1
ATOM 1565 N N . ASP A 1 198 ? 9.143 16.914 -24.138 1.00 91.88 198 ASP A N 1
ATOM 1566 C CA . ASP A 1 198 ? 10.119 17.334 -23.131 1.00 91.88 198 ASP A CA 1
ATOM 1567 C C . ASP A 1 198 ? 10.001 18.829 -22.812 1.00 91.88 198 ASP A C 1
ATOM 1569 O O . ASP A 1 198 ? 9.994 19.210 -21.636 1.00 91.88 198 ASP A O 1
ATOM 1573 N N . PHE A 1 199 ? 9.806 19.682 -23.824 1.00 91.75 199 PHE A N 1
ATOM 1574 C CA . PHE A 1 199 ? 9.563 21.111 -23.618 1.00 91.75 199 PHE A CA 1
ATOM 1575 C C . PHE A 1 199 ? 8.278 21.356 -22.815 1.00 91.75 199 PHE A C 1
ATOM 1577 O O . PHE A 1 199 ? 8.287 22.104 -21.832 1.00 91.75 199 PHE A O 1
ATOM 1584 N N . ALA A 1 200 ? 7.180 20.672 -23.152 1.00 90.69 200 ALA A N 1
ATOM 1585 C CA . ALA A 1 200 ? 5.944 20.736 -22.372 1.00 90.69 200 ALA A CA 1
ATOM 1586 C C . ALA A 1 200 ? 6.178 20.301 -20.912 1.00 90.69 200 ALA A C 1
ATOM 1588 O O . ALA A 1 200 ? 5.766 20.987 -19.974 1.00 90.69 200 ALA A O 1
ATOM 1589 N N . THR A 1 201 ? 6.916 19.213 -20.697 1.00 91.12 201 THR A N 1
ATOM 1590 C CA . THR A 1 201 ? 7.281 18.737 -19.354 1.00 91.12 201 THR A CA 1
ATOM 1591 C C . THR A 1 201 ? 8.088 19.780 -18.570 1.00 91.12 201 THR A C 1
ATOM 1593 O O . THR A 1 201 ? 7.793 20.041 -17.398 1.00 91.12 201 THR A O 1
ATOM 1596 N N . LEU A 1 202 ? 9.061 20.436 -19.212 1.00 90.06 202 LEU A N 1
ATOM 1597 C CA . LEU A 1 202 ? 9.868 21.499 -18.611 1.00 90.06 202 LEU A CA 1
ATOM 1598 C C . LEU A 1 202 ? 9.016 22.714 -18.213 1.00 90.06 202 LEU A C 1
ATOM 1600 O O . LEU A 1 202 ? 9.117 23.185 -17.077 1.00 90.06 202 LEU A O 1
ATOM 1604 N N . THR A 1 203 ? 8.149 23.202 -19.107 1.00 85.19 203 THR A N 1
ATOM 1605 C CA . THR A 1 203 ? 7.269 24.351 -18.813 1.00 85.19 203 THR A CA 1
ATOM 1606 C C . THR A 1 203 ? 6.364 24.082 -17.610 1.00 85.19 203 THR A C 1
ATOM 1608 O O . THR A 1 203 ? 6.243 24.930 -16.720 1.00 85.19 203 THR A O 1
ATOM 1611 N N . LEU A 1 204 ? 5.808 22.871 -17.509 1.00 81.56 204 LEU A N 1
ATOM 1612 C CA . LEU A 1 204 ? 4.995 22.442 -16.373 1.00 81.56 204 LEU A CA 1
ATOM 1613 C C . LEU A 1 204 ? 5.810 22.388 -15.082 1.00 81.56 204 LEU A C 1
ATOM 1615 O O . LEU A 1 204 ? 5.364 22.893 -14.051 1.00 81.56 204 LEU A O 1
ATOM 1619 N N . LEU A 1 205 ? 7.024 21.831 -15.119 1.00 81.31 205 LEU A N 1
ATOM 1620 C CA . LEU A 1 205 ? 7.916 21.788 -13.957 1.00 81.31 205 LEU A CA 1
ATOM 1621 C C . LEU A 1 205 ? 8.248 23.191 -13.426 1.00 81.31 205 LEU A C 1
ATOM 1623 O O . LEU A 1 205 ? 8.281 23.382 -12.201 1.00 81.31 205 LEU A O 1
ATOM 1627 N N . VAL A 1 206 ? 8.466 24.160 -14.323 1.00 81.38 206 VAL A N 1
ATOM 1628 C CA . VAL A 1 206 ? 8.729 25.569 -13.989 1.00 81.38 206 VAL A CA 1
ATOM 1629 C C . VAL A 1 206 ? 7.479 26.238 -13.412 1.00 81.38 206 VAL A C 1
ATOM 1631 O O . VAL A 1 206 ? 7.547 26.824 -12.327 1.00 81.38 206 VAL A O 1
ATOM 1634 N N . PHE A 1 207 ? 6.319 26.091 -14.059 1.00 72.38 207 PHE A N 1
ATOM 1635 C CA . PHE A 1 207 ? 5.058 26.674 -13.590 1.00 72.38 207 PHE A CA 1
ATOM 1636 C C . PHE A 1 207 ? 4.662 26.134 -12.206 1.00 72.38 207 PHE A C 1
ATOM 1638 O O . PHE A 1 207 ? 4.377 26.891 -11.274 1.00 72.38 207 PHE A O 1
ATOM 1645 N N . HIS A 1 208 ? 4.773 24.818 -12.015 1.00 66.38 208 HIS A N 1
ATOM 1646 C CA . HIS A 1 208 ? 4.447 24.155 -10.756 1.00 66.38 208 HIS A CA 1
ATOM 1647 C C . HIS A 1 208 ? 5.421 24.528 -9.623 1.00 66.38 208 HIS A C 1
ATOM 1649 O O . HIS A 1 208 ? 5.044 24.441 -8.454 1.00 66.38 208 HIS A O 1
ATOM 1655 N N . ARG A 1 209 ? 6.662 24.963 -9.929 1.00 64.81 209 ARG A N 1
ATOM 1656 C CA . ARG A 1 209 ? 7.645 25.504 -8.956 1.00 64.81 209 ARG A CA 1
ATOM 1657 C C . ARG A 1 209 ? 7.221 26.868 -8.414 1.00 64.81 209 ARG A C 1
ATOM 1659 O O . ARG A 1 209 ? 7.371 27.100 -7.219 1.00 64.81 209 ARG A O 1
ATOM 1666 N N . LYS A 1 210 ? 6.663 27.731 -9.265 1.00 54.66 210 LYS A N 1
ATOM 1667 C CA . LYS A 1 210 ? 6.239 29.091 -8.896 1.00 54.66 210 LYS A CA 1
ATOM 1668 C C . LYS A 1 210 ? 5.056 29.085 -7.914 1.00 54.66 210 LYS A C 1
ATOM 1670 O O . LYS A 1 210 ? 4.978 29.949 -7.052 1.00 54.66 210 LYS A O 1
ATOM 1675 N N . HIS A 1 211 ? 4.203 28.059 -7.980 1.00 49.69 211 HIS A N 1
ATOM 1676 C CA . HIS A 1 211 ? 3.015 27.912 -7.126 1.00 49.69 211 HIS A CA 1
ATOM 1677 C C . HIS A 1 211 ? 3.246 27.149 -5.798 1.00 49.69 211 HIS A C 1
ATOM 1679 O O . HIS A 1 211 ? 2.378 27.171 -4.929 1.00 49.69 211 HIS A O 1
ATOM 1685 N N . THR A 1 212 ? 4.389 26.465 -5.617 1.00 48.16 212 THR A N 1
ATOM 1686 C CA . THR A 1 212 ? 4.660 25.574 -4.457 1.00 48.16 212 THR A CA 1
ATOM 1687 C C . THR A 1 212 ? 5.488 26.198 -3.326 1.00 48.16 212 THR A C 1
ATOM 1689 O O . THR A 1 212 ? 5.737 25.528 -2.328 1.00 48.16 212 THR A O 1
ATOM 1692 N N . TYR A 1 213 ? 5.876 27.476 -3.418 1.00 43.12 213 TYR A N 1
ATOM 1693 C CA . TYR A 1 213 ? 6.751 28.138 -2.430 1.00 43.12 213 TYR A CA 1
ATOM 1694 C C . TYR A 1 213 ? 6.147 28.309 -1.020 1.00 43.12 213 TYR A C 1
ATOM 1696 O O . TYR A 1 213 ? 6.881 28.612 -0.086 1.00 43.12 213 TYR A O 1
ATOM 1704 N N . PHE A 1 214 ? 4.842 28.075 -0.841 1.00 40.22 214 PHE A N 1
ATOM 1705 C CA . PHE A 1 214 ? 4.145 28.301 0.432 1.00 40.22 214 PHE A CA 1
ATOM 1706 C C . PHE A 1 214 ? 3.618 27.029 1.125 1.00 40.22 214 PHE A C 1
ATOM 1708 O O . PHE A 1 214 ? 3.092 27.124 2.230 1.00 40.22 214 PHE A O 1
ATOM 1715 N N . THR A 1 215 ? 3.755 25.835 0.530 1.00 44.16 215 THR A N 1
ATOM 1716 C CA . THR A 1 215 ? 3.161 24.586 1.062 1.00 44.16 215 THR A CA 1
ATOM 1717 C C . THR A 1 215 ? 3.889 23.324 0.566 1.00 44.16 215 THR A C 1
ATOM 1719 O O . THR A 1 215 ? 3.395 22.612 -0.307 1.00 44.16 215 THR A O 1
ATOM 1722 N N . THR A 1 216 ? 5.060 22.979 1.117 1.00 42.59 216 THR A N 1
ATOM 1723 C CA . THR A 1 216 ? 5.743 21.727 0.714 1.00 42.59 216 THR A CA 1
ATOM 1724 C C . THR A 1 216 ? 6.240 20.874 1.875 1.00 42.59 216 THR A C 1
ATOM 1726 O O . THR A 1 216 ? 7.097 21.276 2.652 1.00 42.59 216 THR A O 1
ATOM 1729 N N . ASN A 1 217 ? 5.718 19.645 1.916 1.00 53.59 217 ASN A N 1
ATOM 1730 C CA . ASN A 1 217 ? 6.145 18.528 2.756 1.00 53.59 217 ASN A CA 1
ATOM 1731 C C . ASN A 1 217 ? 7.482 17.948 2.231 1.00 53.59 217 ASN A C 1
ATOM 1733 O O . ASN A 1 217 ? 7.641 17.784 1.016 1.00 53.59 217 ASN A O 1
ATOM 1737 N N . GLU A 1 218 ? 8.425 17.589 3.109 1.00 47.47 218 GLU A N 1
ATOM 1738 C CA . GLU A 1 218 ? 9.785 17.125 2.764 1.00 47.47 218 GLU A CA 1
ATOM 1739 C C . GLU A 1 218 ? 9.781 15.905 1.813 1.00 47.47 218 GLU A C 1
ATOM 1741 O O . GLU A 1 218 ? 10.640 15.757 0.940 1.00 47.47 218 GLU A O 1
ATOM 1746 N N . GLN A 1 219 ? 8.756 15.054 1.910 1.00 51.72 219 GLN A N 1
ATOM 1747 C CA . GLN A 1 219 ? 8.593 13.858 1.080 1.00 51.72 219 GLN A CA 1
ATOM 1748 C C . GLN A 1 219 ? 8.135 14.166 -0.356 1.00 51.72 219 GLN A C 1
ATOM 1750 O O . GLN A 1 219 ? 8.597 13.527 -1.305 1.00 51.72 219 GLN A O 1
ATOM 1755 N N . SER A 1 220 ? 7.302 15.196 -0.544 1.00 59.44 220 SER A N 1
ATOM 1756 C CA . SER A 1 220 ? 6.933 15.697 -1.878 1.00 59.44 220 SER A CA 1
ATOM 1757 C C . SER A 1 220 ? 8.141 16.303 -2.597 1.00 59.44 220 SER A C 1
ATOM 1759 O O . SER A 1 220 ? 8.332 16.079 -3.792 1.00 59.44 220 SER A O 1
ATOM 1761 N N . VAL A 1 221 ? 9.023 16.968 -1.841 1.00 64.25 221 VAL A N 1
ATOM 1762 C CA . VAL A 1 221 ? 10.295 17.501 -2.334 1.00 64.25 221 VAL A CA 1
ATOM 1763 C C . VAL A 1 221 ? 11.234 16.362 -2.736 1.00 64.25 221 VAL A C 1
ATOM 1765 O O . VAL A 1 221 ? 11.813 16.415 -3.819 1.00 64.25 221 VAL A O 1
ATOM 1768 N N . LYS A 1 222 ? 11.353 15.297 -1.927 1.00 66.56 222 LYS A N 1
ATOM 1769 C CA . LYS A 1 222 ? 12.165 14.109 -2.264 1.00 66.56 222 LYS A CA 1
ATOM 1770 C C . LYS A 1 222 ? 11.659 13.399 -3.522 1.00 66.56 222 LYS A C 1
ATOM 1772 O O . LYS A 1 222 ? 12.455 13.135 -4.418 1.00 66.56 222 LYS A O 1
ATOM 1777 N N . ARG A 1 223 ? 10.348 13.154 -3.635 1.00 70.50 223 ARG A N 1
ATOM 1778 C CA . ARG A 1 223 ? 9.744 12.563 -4.842 1.00 70.50 223 ARG A CA 1
ATOM 1779 C C . ARG A 1 223 ? 9.998 13.430 -6.073 1.00 70.50 223 ARG A C 1
ATOM 1781 O O . ARG A 1 223 ? 10.460 12.926 -7.088 1.00 70.50 223 ARG A O 1
ATOM 1788 N N . ARG A 1 224 ? 9.751 14.736 -5.968 1.00 73.69 224 ARG A N 1
ATOM 1789 C CA . ARG A 1 224 ? 9.984 15.683 -7.062 1.00 73.69 224 ARG A CA 1
ATOM 1790 C C . ARG A 1 224 ? 11.451 15.710 -7.488 1.00 73.69 224 ARG A C 1
ATOM 1792 O O . ARG A 1 224 ? 11.720 15.734 -8.678 1.00 73.69 224 ARG A O 1
ATOM 1799 N N . LYS A 1 225 ? 12.400 15.647 -6.547 1.00 80.00 225 LYS A N 1
ATOM 1800 C CA . LYS A 1 225 ? 13.838 15.542 -6.855 1.00 80.00 225 LYS A CA 1
ATOM 1801 C C . LYS A 1 225 ? 14.176 14.273 -7.644 1.00 80.00 225 LYS A C 1
ATOM 1803 O O . LYS A 1 225 ? 15.049 14.325 -8.502 1.00 80.00 225 LYS A O 1
ATOM 1808 N N . VAL A 1 226 ? 13.505 13.155 -7.364 1.00 82.50 226 VAL A N 1
ATOM 1809 C CA . VAL A 1 226 ? 13.684 11.902 -8.116 1.00 82.50 226 VAL A CA 1
ATOM 1810 C C . VAL A 1 226 ? 13.083 12.009 -9.521 1.00 82.50 226 VAL A C 1
ATOM 1812 O O . VAL A 1 226 ? 13.772 11.695 -10.481 1.00 82.50 226 VAL A O 1
ATOM 1815 N N . GLU A 1 227 ? 11.860 12.524 -9.667 1.00 84.88 227 GLU A N 1
ATOM 1816 C CA . GLU A 1 227 ? 11.242 12.707 -10.993 1.00 84.88 227 GLU A CA 1
ATOM 1817 C C . GLU A 1 227 ? 12.006 13.719 -11.860 1.00 84.88 227 GLU A C 1
ATOM 1819 O O . GLU A 1 227 ? 12.210 13.474 -13.044 1.00 84.88 227 GLU A O 1
ATOM 1824 N N . ILE A 1 228 ? 12.497 14.817 -11.267 1.00 84.50 228 ILE A N 1
ATOM 1825 C CA . ILE A 1 228 ? 13.381 15.775 -11.949 1.00 84.50 228 ILE A CA 1
ATOM 1826 C C . ILE A 1 228 ? 14.671 15.084 -12.381 1.00 84.50 228 ILE A C 1
ATOM 1828 O O . ILE A 1 228 ? 15.127 15.307 -13.492 1.00 84.50 228 ILE A O 1
ATOM 1832 N N . ARG A 1 229 ? 15.257 14.232 -11.534 1.00 88.50 229 ARG A N 1
ATOM 1833 C CA . ARG A 1 229 ? 16.461 13.479 -11.895 1.00 88.50 229 ARG A CA 1
ATOM 1834 C C . ARG A 1 229 ? 16.217 12.571 -13.103 1.00 88.50 229 ARG A C 1
ATOM 1836 O O . ARG A 1 229 ? 17.032 12.587 -14.013 1.00 88.50 229 ARG A O 1
ATOM 1843 N N . PHE A 1 230 ? 15.113 11.824 -13.122 1.00 91.12 230 PHE A N 1
ATOM 1844 C CA . PHE A 1 230 ? 14.740 10.984 -14.266 1.00 91.12 230 PHE A CA 1
ATOM 1845 C C . PHE A 1 230 ? 14.497 11.806 -15.538 1.00 91.12 230 PHE A C 1
ATOM 1847 O O . PHE A 1 230 ? 14.895 11.391 -16.616 1.00 91.12 230 PHE A O 1
ATOM 1854 N N . PHE A 1 231 ? 13.863 12.975 -15.412 1.00 92.56 231 PHE A N 1
ATOM 1855 C CA . PHE A 1 231 ? 13.640 13.884 -16.538 1.00 92.56 231 PHE A CA 1
ATOM 1856 C C . PHE A 1 231 ? 14.947 14.484 -17.074 1.00 92.56 231 PHE A C 1
ATOM 1858 O O . PHE A 1 231 ? 15.172 14.500 -18.274 1.00 92.56 231 PHE A O 1
ATOM 1865 N N . VAL A 1 232 ? 15.851 14.933 -16.199 1.00 91.25 232 VAL A N 1
ATOM 1866 C CA . VAL A 1 232 ? 17.159 15.452 -16.629 1.00 91.25 232 VAL A CA 1
ATOM 1867 C C . VAL A 1 232 ? 17.974 14.357 -17.318 1.00 91.25 232 VAL A C 1
ATOM 1869 O O . VAL A 1 232 ? 18.618 14.645 -18.320 1.00 91.25 232 VAL A O 1
ATOM 1872 N N . GLN A 1 233 ? 17.909 13.112 -16.831 1.00 92.75 233 GLN A N 1
ATOM 1873 C CA . GLN A 1 233 ? 18.517 11.977 -17.525 1.00 92.75 233 GLN A CA 1
ATOM 1874 C C . GLN A 1 233 ? 17.964 11.843 -18.950 1.00 92.75 233 GLN A C 1
ATOM 1876 O O . GLN A 1 233 ? 18.750 11.830 -19.890 1.00 92.75 233 GLN A O 1
ATOM 1881 N N . SER A 1 234 ? 16.636 11.798 -19.123 1.00 92.19 234 SER A N 1
ATOM 1882 C CA . SER A 1 234 ? 16.039 11.640 -20.455 1.00 92.19 234 SER A CA 1
ATOM 1883 C C . SER A 1 234 ? 16.357 12.809 -21.387 1.00 92.19 234 SER A C 1
ATOM 1885 O O . SER A 1 234 ? 16.593 12.576 -22.564 1.00 92.19 234 SER A O 1
ATOM 1887 N N . CYS A 1 235 ? 16.444 14.043 -20.877 1.00 92.88 235 CYS A N 1
ATOM 1888 C CA . CYS A 1 235 ? 16.861 15.191 -21.686 1.00 92.88 235 CYS A CA 1
ATOM 1889 C C . CYS A 1 235 ? 18.315 15.082 -22.160 1.00 92.88 235 CYS A C 1
ATOM 1891 O O . CYS A 1 235 ? 18.607 15.445 -23.293 1.00 92.88 235 CYS A O 1
ATOM 1893 N N . LEU A 1 236 ? 19.234 14.606 -21.309 1.00 93.62 236 LEU A N 1
ATOM 1894 C CA . LEU A 1 236 ? 20.631 14.411 -21.712 1.00 93.62 236 LEU A CA 1
ATOM 1895 C C . LEU A 1 236 ? 20.747 13.347 -22.807 1.00 93.62 236 LEU A C 1
ATOM 1897 O O . LEU A 1 236 ? 21.443 13.573 -23.789 1.00 93.62 236 LEU A O 1
ATOM 1901 N N . GLN A 1 237 ? 20.012 12.243 -22.672 1.00 92.44 237 GLN A N 1
ATOM 1902 C CA . GLN A 1 237 ? 19.931 11.205 -23.706 1.00 92.44 237 GLN A CA 1
ATOM 1903 C C . GLN A 1 237 ? 19.283 11.746 -24.995 1.00 92.44 237 GLN A C 1
ATOM 1905 O O . GLN A 1 237 ? 19.764 11.495 -26.091 1.00 92.44 237 GLN A O 1
ATOM 1910 N N . GLY A 1 238 ? 18.261 12.602 -24.882 1.00 91.88 238 GLY A N 1
ATOM 1911 C CA . GLY A 1 238 ? 17.660 13.286 -26.033 1.00 91.88 238 GLY A CA 1
ATOM 1912 C C . GLY A 1 238 ? 18.612 14.247 -26.763 1.00 91.88 238 GLY A C 1
ATOM 1913 O O . GLY A 1 238 ? 18.515 14.395 -27.979 1.00 91.88 238 GLY A O 1
ATOM 1914 N N . ILE A 1 239 ? 19.555 14.880 -26.053 1.00 93.69 239 ILE A N 1
ATOM 1915 C CA . ILE A 1 239 ? 20.613 15.706 -26.665 1.00 93.69 239 ILE A CA 1
ATOM 1916 C C . ILE A 1 239 ? 21.619 14.833 -27.423 1.00 93.69 239 ILE A C 1
ATOM 1918 O O . ILE A 1 239 ? 22.055 15.229 -28.502 1.00 93.69 239 ILE A O 1
ATOM 1922 N N . LEU A 1 240 ? 21.973 13.660 -26.887 1.00 94.19 240 LEU A N 1
ATOM 1923 C CA . LEU A 1 240 ? 22.834 12.696 -27.583 1.00 94.19 240 LEU A CA 1
ATOM 1924 C C . LEU A 1 240 ? 22.164 12.196 -28.867 1.00 94.19 240 LEU A C 1
ATOM 1926 O O . LEU A 1 240 ? 22.784 12.219 -29.926 1.00 94.19 240 LEU A O 1
ATOM 1930 N N . PHE A 1 241 ? 20.872 11.874 -28.799 1.00 93.31 241 PHE A N 1
ATOM 1931 C CA . PHE A 1 241 ? 20.089 11.482 -29.969 1.00 93.31 241 PHE A CA 1
ATOM 1932 C C . PHE A 1 241 ? 20.036 12.585 -31.045 1.00 93.31 241 PHE A C 1
ATOM 1934 O O . PHE A 1 241 ? 20.197 12.314 -32.233 1.00 93.31 241 PHE A O 1
ATOM 1941 N N . PHE A 1 242 ? 19.885 13.856 -30.647 1.00 93.88 242 PHE A N 1
ATOM 1942 C CA . PHE A 1 242 ? 20.001 14.979 -31.588 1.00 93.88 242 PHE A CA 1
ATOM 1943 C C . PHE A 1 242 ? 21.391 15.069 -32.214 1.00 93.88 242 PHE A C 1
ATOM 1945 O O . PHE A 1 242 ? 21.504 15.241 -33.426 1.00 93.88 242 PHE A O 1
ATOM 1952 N N . TYR A 1 243 ? 22.437 14.994 -31.383 1.00 94.62 243 TYR A N 1
ATOM 1953 C CA . TYR A 1 243 ? 23.821 15.063 -31.839 1.00 94.62 243 TYR A CA 1
ATOM 1954 C C . TYR A 1 243 ? 24.083 13.997 -32.901 1.00 94.62 243 TYR A C 1
ATOM 1956 O O . TYR A 1 243 ? 24.646 14.316 -33.942 1.00 94.62 243 TYR A O 1
ATOM 1964 N N . GLU A 1 244 ? 23.619 12.775 -32.682 1.00 92.06 244 GLU A N 1
ATOM 1965 C CA . GLU A 1 244 ? 23.760 11.680 -33.631 1.00 92.06 244 GLU A CA 1
ATOM 1966 C C . GLU A 1 244 ? 23.085 11.966 -34.973 1.00 92.06 244 GLU A C 1
ATOM 1968 O O . GLU A 1 244 ? 23.770 12.004 -35.992 1.00 92.06 244 GLU A O 1
ATOM 1973 N N . ILE A 1 245 ? 21.773 12.241 -34.981 1.00 92.12 245 ILE A N 1
ATOM 1974 C CA . ILE A 1 245 ? 21.027 12.504 -36.223 1.00 92.12 245 ILE A CA 1
ATOM 1975 C C . ILE A 1 245 ? 21.638 13.691 -36.966 1.00 92.12 245 ILE A C 1
ATOM 1977 O O . ILE A 1 245 ? 21.824 13.647 -38.182 1.00 92.12 245 ILE A O 1
ATOM 1981 N N . PHE A 1 246 ? 21.946 14.768 -36.241 1.00 93.81 246 PHE A N 1
ATOM 1982 C CA . PHE A 1 246 ? 22.507 15.975 -36.828 1.00 93.81 246 PHE A CA 1
ATOM 1983 C C . PHE A 1 246 ? 23.877 15.706 -37.455 1.00 93.81 246 PHE A C 1
ATOM 1985 O O . PHE A 1 246 ? 24.131 16.147 -38.577 1.00 93.81 246 PHE A O 1
ATOM 1992 N N . ASN A 1 247 ? 24.750 14.959 -36.776 1.00 92.75 247 ASN A N 1
ATOM 1993 C CA . ASN A 1 247 ? 26.059 14.636 -37.330 1.00 92.75 247 ASN A CA 1
ATOM 1994 C C . ASN A 1 247 ? 25.949 13.683 -38.522 1.00 92.75 247 ASN A C 1
ATOM 1996 O O . ASN A 1 247 ? 26.505 13.981 -39.580 1.00 92.75 247 ASN A O 1
ATOM 2000 N N . PHE A 1 248 ? 25.179 12.604 -38.382 1.00 89.56 248 PHE A N 1
ATOM 2001 C CA . PHE A 1 248 ? 25.088 11.550 -39.384 1.00 89.56 248 PHE A CA 1
ATOM 2002 C C . PHE A 1 248 ? 24.449 12.032 -40.689 1.00 89.56 248 PHE A C 1
ATOM 2004 O O . PHE A 1 248 ? 24.944 11.695 -41.760 1.00 89.56 248 PHE A O 1
ATOM 2011 N N . TYR A 1 249 ? 23.385 12.840 -40.617 1.00 89.31 249 TYR A N 1
ATOM 2012 C CA . TYR A 1 249 ? 22.612 13.239 -41.799 1.00 89.31 249 TYR A CA 1
ATOM 2013 C C . TYR A 1 249 ? 22.944 14.615 -42.364 1.00 89.31 249 TYR A C 1
ATOM 2015 O O . TYR A 1 249 ? 22.717 14.852 -43.547 1.00 89.31 249 TYR A O 1
ATOM 2023 N N . TYR A 1 250 ? 23.436 15.537 -41.535 1.00 91.81 250 TYR A N 1
ATOM 2024 C CA . TYR A 1 250 ? 23.764 16.888 -41.984 1.00 91.81 250 TYR A CA 1
ATOM 2025 C C . TYR A 1 250 ? 25.272 17.112 -42.006 1.00 91.81 250 TYR A C 1
ATOM 2027 O O . TYR A 1 250 ? 25.826 17.388 -43.067 1.00 91.81 250 TYR A O 1
ATOM 2035 N N . VAL A 1 251 ? 25.953 16.971 -40.864 1.00 93.12 251 VAL A N 1
ATOM 2036 C CA . VAL A 1 251 ? 27.373 17.351 -40.761 1.00 93.12 251 VAL A CA 1
ATOM 2037 C C . VAL A 1 251 ? 28.258 16.489 -41.657 1.00 93.12 251 VAL A C 1
ATOM 2039 O O . VAL A 1 251 ? 29.128 17.043 -42.319 1.00 93.12 251 VAL A O 1
ATOM 2042 N N . SER A 1 252 ? 28.010 15.180 -41.738 1.00 91.31 252 SER A N 1
ATOM 2043 C CA . SER A 1 252 ? 28.774 14.241 -42.574 1.00 91.31 252 SER A CA 1
ATOM 2044 C C . SER A 1 252 ? 28.815 14.629 -44.059 1.00 91.31 252 SER A C 1
ATOM 2046 O O . SER A 1 252 ? 29.787 14.321 -44.740 1.00 91.31 252 SER A O 1
ATOM 2048 N N . THR A 1 253 ? 27.806 15.362 -44.543 1.00 89.75 253 THR A N 1
ATOM 2049 C CA . THR A 1 253 ? 27.688 15.806 -45.943 1.00 89.75 253 THR A CA 1
ATOM 2050 C C . THR A 1 253 ? 28.487 17.073 -46.261 1.00 89.75 253 THR A C 1
ATOM 2052 O O . THR A 1 253 ? 28.560 17.486 -47.415 1.00 89.75 253 THR A O 1
ATOM 2055 N N . LEU A 1 254 ? 29.076 17.720 -45.250 1.00 92.44 254 LEU A N 1
ATOM 2056 C CA . LEU A 1 254 ? 29.755 19.010 -45.409 1.00 92.44 254 LEU A CA 1
ATOM 2057 C C . LEU A 1 254 ? 31.213 18.885 -45.867 1.00 92.44 254 LEU A C 1
ATOM 2059 O O . LEU A 1 254 ? 31.812 19.891 -46.248 1.00 92.44 254 LEU A O 1
ATOM 2063 N N . ASN A 1 255 ? 31.814 17.697 -45.769 1.00 90.62 255 ASN A N 1
ATOM 2064 C CA . ASN A 1 255 ? 33.213 17.476 -46.119 1.00 90.62 255 ASN A CA 1
ATOM 2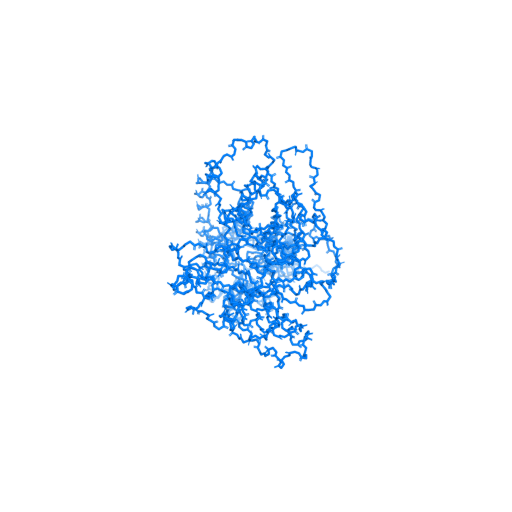065 C C . ASN A 1 255 ? 33.477 15.992 -46.404 1.00 90.62 255 ASN A C 1
ATOM 2067 O O . ASN A 1 255 ? 33.180 15.138 -45.576 1.00 90.62 255 ASN A O 1
ATOM 2071 N N . ASP A 1 256 ? 34.121 15.714 -47.536 1.00 88.75 256 ASP A N 1
ATOM 2072 C CA . ASP A 1 256 ? 34.423 14.359 -48.013 1.00 88.75 256 ASP A CA 1
ATOM 2073 C C . ASP A 1 256 ? 35.701 13.756 -47.402 1.00 88.75 256 ASP A C 1
ATOM 2075 O O . ASP A 1 256 ? 36.112 12.642 -47.737 1.00 88.75 256 ASP A O 1
ATOM 2079 N N . ASN A 1 257 ? 36.387 14.481 -46.511 1.00 92.00 257 ASN A N 1
ATOM 2080 C CA . ASN A 1 257 ? 37.568 13.960 -45.833 1.00 92.00 257 ASN A CA 1
ATOM 2081 C C . ASN A 1 257 ? 37.213 12.704 -45.016 1.00 92.00 257 ASN A C 1
ATOM 2083 O O . ASN A 1 257 ? 36.352 12.739 -44.142 1.00 92.00 257 ASN A O 1
ATOM 2087 N N . ARG A 1 258 ? 37.939 11.603 -45.247 1.00 90.31 258 ARG A N 1
ATOM 2088 C CA . ARG A 1 258 ? 37.660 10.291 -44.637 1.00 90.31 258 ARG A CA 1
ATOM 2089 C C . ARG A 1 258 ? 37.544 10.332 -43.110 1.00 90.31 258 ARG A C 1
ATOM 2091 O O . ARG A 1 258 ? 36.607 9.767 -42.556 1.00 90.31 258 ARG A O 1
ATOM 2098 N N . TRP A 1 259 ? 38.465 11.018 -42.431 1.00 93.19 259 TRP A N 1
ATOM 2099 C CA . TRP A 1 259 ? 38.425 11.170 -40.974 1.00 93.19 259 TRP A CA 1
ATOM 2100 C C . TRP A 1 259 ? 37.233 12.011 -40.526 1.00 93.19 259 TRP A C 1
ATOM 2102 O O . TRP A 1 259 ? 36.589 11.684 -39.532 1.00 93.19 259 TRP A O 1
ATOM 2112 N N . PHE A 1 260 ? 36.918 13.068 -41.272 1.00 94.06 260 PHE A N 1
ATOM 2113 C CA . PHE A 1 260 ? 35.760 13.907 -40.992 1.00 94.06 260 PHE A CA 1
ATOM 2114 C C . PHE A 1 260 ? 34.453 13.112 -41.094 1.00 94.06 260 PHE A C 1
ATOM 2116 O O . PHE A 1 260 ? 33.662 13.120 -40.150 1.00 94.06 260 PHE A O 1
ATOM 2123 N N . VAL A 1 261 ? 34.252 12.374 -42.191 1.00 92.50 261 VAL A N 1
ATOM 2124 C CA . VAL A 1 261 ? 33.060 11.536 -42.386 1.00 92.50 261 VAL A CA 1
ATOM 2125 C C . VAL A 1 261 ? 33.004 10.441 -41.323 1.00 92.50 261 VAL A C 1
ATOM 2127 O O . VAL A 1 261 ? 31.957 10.245 -40.715 1.00 92.50 261 VAL A O 1
ATOM 2130 N N . PHE A 1 262 ? 34.121 9.777 -41.010 1.00 95.00 262 PHE A N 1
ATOM 2131 C CA . PHE A 1 262 ? 34.183 8.779 -39.938 1.00 95.00 262 PHE A CA 1
ATOM 2132 C C . PHE A 1 262 ? 33.733 9.343 -38.579 1.00 95.00 262 PHE A C 1
ATOM 2134 O O . PHE A 1 262 ? 32.881 8.743 -37.918 1.00 95.00 262 PHE A O 1
ATOM 2141 N N . PHE A 1 263 ? 34.259 10.507 -38.174 1.00 95.50 263 PHE A N 1
ATOM 2142 C CA . PHE A 1 263 ? 33.930 11.118 -36.882 1.00 95.50 263 PHE A CA 1
ATOM 2143 C C . PHE A 1 263 ? 32.486 11.629 -36.793 1.00 95.50 263 PHE A C 1
ATOM 2145 O O . PHE A 1 263 ? 31.920 11.676 -35.704 1.00 95.50 263 PHE A O 1
ATOM 2152 N N . THR A 1 264 ? 31.891 11.999 -37.924 1.00 94.06 264 THR A N 1
ATOM 2153 C CA . THR A 1 264 ? 30.528 12.552 -38.001 1.00 94.06 264 THR A CA 1
ATOM 2154 C C . THR A 1 264 ? 29.467 11.504 -38.342 1.00 94.06 264 THR A C 1
ATOM 2156 O O . THR A 1 264 ? 28.284 11.771 -38.174 1.00 94.06 264 THR A O 1
ATOM 2159 N N . SER A 1 265 ? 29.856 10.298 -38.762 1.00 93.44 265 SER A N 1
ATOM 2160 C CA . SER A 1 265 ? 28.938 9.183 -39.028 1.00 93.44 265 SER A CA 1
ATOM 2161 C C . SER A 1 265 ? 29.154 8.036 -38.036 1.00 93.44 265 SER A C 1
ATOM 2163 O O . SER A 1 265 ? 28.550 8.027 -36.968 1.00 93.44 265 SER A O 1
ATOM 2165 N N . THR A 1 266 ? 30.046 7.095 -38.343 1.00 95.19 266 THR A N 1
ATOM 2166 C CA . THR A 1 266 ? 30.310 5.871 -37.569 1.00 95.19 266 THR A CA 1
ATOM 2167 C C . THR A 1 266 ? 30.640 6.153 -36.110 1.00 95.19 266 THR A C 1
ATOM 2169 O O . THR A 1 266 ? 30.009 5.581 -35.228 1.00 95.19 266 THR A O 1
ATOM 2172 N N . PHE A 1 267 ? 31.593 7.049 -35.842 1.00 96.00 267 PHE A N 1
ATOM 2173 C CA . PHE A 1 267 ? 31.954 7.394 -34.468 1.00 96.00 267 PHE A CA 1
ATOM 2174 C C . PHE A 1 267 ? 30.801 8.080 -33.735 1.00 96.00 267 PHE A C 1
ATOM 2176 O O . PHE A 1 267 ? 30.578 7.786 -32.567 1.00 96.00 267 PHE A O 1
ATOM 2183 N N . ALA A 1 268 ? 30.076 8.985 -34.405 1.00 95.31 268 ALA A N 1
ATOM 2184 C CA . ALA A 1 268 ? 28.952 9.705 -33.811 1.00 95.31 268 ALA A CA 1
ATOM 2185 C C . ALA A 1 268 ? 27.819 8.748 -33.404 1.00 95.31 268 ALA A C 1
ATOM 2187 O O . ALA A 1 268 ? 27.288 8.872 -32.302 1.00 95.31 268 ALA A O 1
ATOM 2188 N N . TRP A 1 269 ? 27.514 7.760 -34.249 1.00 95.31 269 TRP A N 1
ATOM 2189 C CA . TRP A 1 269 ? 26.559 6.692 -33.947 1.00 95.31 269 TRP A CA 1
ATOM 2190 C C . TRP A 1 269 ? 27.016 5.882 -32.724 1.00 95.31 269 TRP A C 1
ATOM 2192 O O . TRP A 1 269 ? 26.313 5.728 -31.725 1.00 95.31 269 TRP A O 1
ATOM 2202 N N . GLU A 1 270 ? 28.258 5.417 -32.757 1.00 95.94 270 GLU A N 1
ATOM 2203 C CA . GLU A 1 270 ? 28.802 4.537 -31.732 1.00 95.94 270 GLU A CA 1
ATOM 2204 C C . GLU A 1 270 ? 28.953 5.221 -30.360 1.00 95.94 270 GLU A C 1
ATOM 2206 O O . GLU A 1 270 ? 28.615 4.651 -29.315 1.00 95.94 270 GLU A O 1
ATOM 2211 N N . ILE A 1 271 ? 29.436 6.468 -30.341 1.00 96.31 271 ILE A N 1
ATOM 2212 C CA . ILE A 1 271 ? 29.652 7.217 -29.102 1.00 96.31 271 ILE A CA 1
ATOM 2213 C C . ILE A 1 271 ? 28.328 7.574 -28.424 1.00 96.31 271 ILE A C 1
ATOM 2215 O O . ILE A 1 271 ? 28.277 7.576 -27.195 1.00 96.31 271 ILE A O 1
ATOM 2219 N N . CYS A 1 272 ? 27.249 7.813 -29.173 1.00 95.81 272 CYS A N 1
ATOM 2220 C CA . CYS A 1 272 ? 25.939 8.106 -28.593 1.00 95.81 272 CYS A CA 1
ATOM 2221 C C . CYS A 1 272 ? 25.380 6.927 -27.799 1.00 95.81 272 CYS A C 1
ATOM 2223 O O . CYS A 1 272 ? 25.068 7.092 -26.618 1.00 95.81 272 CYS A O 1
ATOM 2225 N N . HIS A 1 273 ? 25.374 5.723 -28.374 1.00 96.56 273 HIS A N 1
ATOM 2226 C CA . HIS A 1 273 ? 24.941 4.513 -27.662 1.00 96.56 273 HIS A CA 1
ATOM 2227 C C . HIS A 1 273 ? 25.847 4.161 -26.471 1.00 96.56 273 HIS A C 1
ATOM 2229 O O . HIS A 1 273 ? 25.392 3.624 -25.455 1.00 96.56 273 HIS A O 1
ATOM 2235 N N . SER A 1 274 ? 27.143 4.481 -26.563 1.00 96.94 274 SER A N 1
ATOM 2236 C CA . SER A 1 274 ? 28.076 4.340 -25.440 1.00 96.94 274 SER A CA 1
ATOM 2237 C C . SER A 1 274 ? 27.743 5.313 -24.300 1.00 96.94 274 SER A C 1
ATOM 2239 O O . SER A 1 274 ? 27.631 4.915 -23.132 1.00 96.94 274 SER A O 1
ATOM 2241 N N . LEU A 1 275 ? 27.529 6.589 -24.630 1.00 96.69 275 LEU A N 1
ATOM 2242 C CA . LEU A 1 275 ? 27.224 7.638 -23.661 1.00 96.69 275 LEU A CA 1
ATOM 2243 C C . LEU A 1 275 ? 25.830 7.492 -23.044 1.00 96.69 275 LEU A C 1
ATOM 2245 O O . LEU A 1 275 ? 25.664 7.832 -21.872 1.00 96.69 275 LEU A O 1
ATOM 2249 N N . ASP A 1 276 ? 24.860 6.926 -23.755 1.00 93.81 276 ASP A N 1
ATOM 2250 C CA . ASP A 1 276 ? 23.535 6.628 -23.207 1.00 93.81 276 ASP A CA 1
ATOM 2251 C C . ASP A 1 276 ? 23.612 5.681 -21.999 1.00 93.81 276 ASP A C 1
ATOM 2253 O O . ASP A 1 276 ? 23.067 5.976 -20.924 1.00 93.81 276 ASP A O 1
ATOM 2257 N N . GLY A 1 277 ? 24.386 4.597 -22.115 1.00 92.44 277 GLY A N 1
ATOM 2258 C CA . GLY A 1 277 ? 24.667 3.688 -21.001 1.00 92.44 277 GLY A CA 1
ATOM 2259 C C . GLY A 1 277 ? 25.412 4.375 -19.848 1.00 92.44 277 GLY A C 1
ATOM 2260 O O . GLY A 1 277 ? 25.117 4.144 -18.666 1.00 92.44 277 GLY A O 1
ATOM 2261 N N . LEU A 1 278 ? 26.350 5.274 -20.170 1.00 95.06 278 LEU A N 1
ATOM 2262 C CA . LEU A 1 278 ? 27.093 6.049 -19.174 1.00 95.06 278 LEU A CA 1
ATOM 2263 C C . LEU A 1 278 ? 26.176 7.007 -18.401 1.00 95.06 278 LEU A C 1
ATOM 2265 O O . LEU A 1 278 ? 26.284 7.104 -17.176 1.00 95.06 278 LEU A O 1
ATOM 2269 N N . VAL A 1 279 ? 25.246 7.681 -19.079 1.00 95.69 279 VAL A N 1
ATOM 2270 C CA . VAL A 1 279 ? 24.276 8.594 -18.461 1.00 95.69 279 VAL A CA 1
ATOM 2271 C C . VAL A 1 279 ? 23.416 7.852 -17.431 1.00 95.69 279 VAL A C 1
ATOM 2273 O O . VAL A 1 279 ? 23.262 8.333 -16.303 1.00 95.69 279 VAL A O 1
ATOM 2276 N N . VAL A 1 280 ? 22.937 6.641 -17.741 1.00 92.38 280 VAL A N 1
ATOM 2277 C CA . VAL A 1 280 ? 22.213 5.794 -16.771 1.00 92.38 280 VAL A CA 1
ATOM 2278 C C . VAL A 1 280 ? 23.085 5.485 -15.547 1.00 92.38 280 VAL A C 1
ATOM 2280 O O . VAL A 1 280 ? 22.627 5.599 -14.401 1.00 92.38 280 VAL A O 1
ATOM 2283 N N . CYS A 1 281 ? 24.358 5.143 -15.762 1.00 91.19 281 CYS A N 1
ATOM 2284 C CA . CYS A 1 281 ? 25.306 4.883 -14.680 1.00 91.19 281 CYS A CA 1
ATOM 2285 C C . CYS A 1 281 ? 25.514 6.119 -13.792 1.00 91.19 281 CYS A C 1
ATOM 2287 O O . CYS A 1 281 ? 25.365 6.026 -12.573 1.00 91.19 281 CYS A O 1
ATOM 2289 N N . LEU A 1 282 ? 25.782 7.291 -14.371 1.00 91.50 282 LEU A N 1
ATOM 2290 C CA . LEU A 1 282 ? 26.040 8.529 -13.625 1.00 91.50 282 LEU A CA 1
ATOM 2291 C C . LEU A 1 282 ? 24.860 8.941 -12.731 1.00 91.50 282 LEU A C 1
ATOM 2293 O O . LEU A 1 282 ? 25.051 9.407 -11.606 1.00 91.50 282 LEU A O 1
ATOM 2297 N N . PHE A 1 283 ? 23.627 8.737 -13.195 1.00 89.56 283 PHE A N 1
ATOM 2298 C CA . PHE A 1 283 ? 22.430 9.164 -12.468 1.00 89.56 283 PHE A CA 1
ATOM 2299 C C . PHE A 1 283 ? 22.012 8.195 -11.350 1.00 89.56 283 PHE A C 1
ATOM 2301 O O . PHE A 1 283 ? 21.374 8.611 -10.361 1.00 89.56 283 PHE A O 1
ATOM 2308 N N . HIS A 1 284 ? 22.361 6.910 -11.483 1.00 87.31 284 HIS A N 1
ATOM 2309 C CA . HIS A 1 284 ? 21.769 5.840 -10.676 1.00 87.31 284 HIS A CA 1
ATOM 2310 C C . HIS A 1 284 ? 22.744 4.875 -10.001 1.00 87.31 284 HIS A C 1
ATOM 2312 O O . HIS A 1 284 ? 22.310 4.130 -9.112 1.00 87.31 284 HIS A O 1
ATOM 2318 N N . PHE A 1 285 ? 24.033 4.898 -10.338 1.00 85.25 285 PHE A N 1
ATOM 2319 C CA . PHE A 1 285 ? 25.025 4.023 -9.725 1.00 85.25 285 PHE A CA 1
ATOM 2320 C C . PHE A 1 285 ? 25.197 4.311 -8.225 1.00 85.25 285 PHE A C 1
ATOM 2322 O O . PHE A 1 285 ? 25.272 5.456 -7.773 1.00 85.25 285 PHE A O 1
ATOM 2329 N N . ARG A 1 286 ? 25.261 3.240 -7.425 1.00 78.38 286 ARG A N 1
ATOM 2330 C CA . ARG A 1 286 ? 25.612 3.285 -5.999 1.00 78.38 286 ARG A CA 1
ATOM 2331 C C . ARG A 1 286 ? 26.424 2.049 -5.637 1.00 78.38 286 ARG A C 1
ATOM 2333 O O . ARG A 1 286 ? 25.928 0.937 -5.780 1.00 78.38 286 ARG A O 1
ATOM 2340 N N . TRP A 1 287 ? 27.604 2.240 -5.052 1.00 64.69 287 TRP A N 1
ATOM 2341 C CA . TRP A 1 287 ? 28.525 1.147 -4.695 1.00 64.69 287 TRP A CA 1
ATOM 2342 C C . TRP A 1 287 ? 27.885 0.045 -3.826 1.00 64.69 287 TRP A C 1
ATOM 2344 O O . TRP A 1 287 ? 28.140 -1.142 -4.005 1.00 64.69 287 TRP A O 1
ATOM 2354 N N . LYS A 1 288 ? 26.959 0.422 -2.932 1.00 63.09 288 LYS A N 1
ATOM 2355 C CA . LYS A 1 288 ? 26.226 -0.503 -2.044 1.00 63.09 288 LYS A CA 1
ATOM 2356 C C . LYS A 1 288 ? 25.378 -1.556 -2.785 1.00 63.09 288 LYS A C 1
ATOM 2358 O O . LYS A 1 288 ? 24.998 -2.548 -2.176 1.00 63.09 288 LYS A O 1
ATOM 2363 N N . ILE A 1 289 ? 25.089 -1.363 -4.076 1.00 63.22 289 ILE A N 1
ATOM 2364 C CA . ILE A 1 289 ? 24.302 -2.283 -4.920 1.00 63.22 289 ILE A CA 1
ATOM 2365 C C . ILE A 1 289 ? 25.050 -3.601 -5.201 1.00 63.22 289 ILE A C 1
ATOM 2367 O O . ILE A 1 289 ? 24.425 -4.645 -5.400 1.00 63.22 289 ILE A O 1
ATOM 2371 N N . PHE A 1 290 ? 26.383 -3.570 -5.192 1.00 61.41 290 PHE A N 1
ATOM 2372 C CA . PHE A 1 290 ? 27.228 -4.721 -5.521 1.00 61.41 290 PHE A CA 1
ATOM 2373 C C . PHE A 1 290 ? 27.675 -5.525 -4.289 1.00 61.41 290 PHE A C 1
ATOM 2375 O O . PHE A 1 290 ? 28.295 -6.569 -4.440 1.00 61.41 290 PHE A O 1
ATOM 2382 N N . LEU A 1 291 ? 27.308 -5.084 -3.080 1.00 56.81 291 LEU A N 1
ATOM 2383 C CA . LEU A 1 291 ? 27.778 -5.652 -1.810 1.00 56.81 291 LEU A CA 1
ATOM 2384 C C . LEU A 1 291 ? 26.786 -6.612 -1.117 1.00 56.81 291 LEU A C 1
ATOM 2386 O O . LEU A 1 291 ? 27.007 -6.968 0.035 1.00 56.81 291 LEU A O 1
ATOM 2390 N N . HIS A 1 292 ? 25.693 -7.040 -1.763 1.00 42.56 292 HIS A N 1
ATOM 2391 C CA . HIS A 1 292 ? 24.695 -7.910 -1.121 1.00 42.56 292 HIS A CA 1
ATOM 2392 C C . HIS A 1 292 ? 24.628 -9.302 -1.765 1.00 42.56 292 HIS A C 1
ATOM 2394 O O . HIS A 1 292 ? 24.122 -9.439 -2.881 1.00 42.56 292 HIS A O 1
ATOM 2400 N N . ASN A 1 293 ? 25.099 -10.326 -1.042 1.00 36.69 293 ASN A N 1
ATOM 2401 C CA . ASN A 1 293 ? 24.912 -11.740 -1.368 1.00 36.69 293 ASN A CA 1
ATOM 2402 C C . ASN A 1 293 ? 24.200 -12.473 -0.212 1.00 36.69 293 ASN A C 1
ATOM 2404 O O . ASN A 1 293 ? 24.591 -12.343 0.943 1.00 36.69 293 ASN A O 1
ATOM 2408 N N . SER A 1 294 ? 23.154 -13.223 -0.588 1.00 35.50 294 SER A N 1
ATOM 2409 C CA . SER A 1 294 ? 22.591 -14.444 0.026 1.00 35.50 294 SER A CA 1
ATOM 2410 C C . SER A 1 294 ? 22.403 -14.538 1.552 1.00 35.50 294 SER A C 1
ATOM 2412 O O . SER A 1 294 ? 23.348 -14.877 2.247 1.00 35.50 294 SER A O 1
ATOM 2414 N N . SER A 1 295 ? 21.146 -14.412 2.021 1.00 31.45 295 SER A N 1
ATOM 2415 C CA . SER A 1 295 ? 20.389 -15.435 2.794 1.00 31.45 295 SER A CA 1
ATOM 2416 C C . SER A 1 295 ? 19.332 -14.819 3.731 1.00 31.45 295 SER A C 1
ATOM 2418 O O . SER A 1 295 ? 19.680 -14.349 4.807 1.00 31.45 295 SER A O 1
ATOM 2420 N N . VAL A 1 296 ? 18.036 -14.903 3.393 1.00 30.67 296 VAL A N 1
ATOM 2421 C CA . VAL A 1 296 ? 16.951 -14.958 4.399 1.00 30.67 296 VAL A CA 1
ATOM 2422 C C . VAL A 1 296 ? 15.843 -15.875 3.879 1.00 30.67 296 VAL A C 1
ATOM 2424 O O . VAL A 1 296 ? 15.033 -15.509 3.030 1.00 30.67 296 VAL A O 1
ATOM 2427 N N . ARG A 1 297 ? 15.831 -17.101 4.403 1.00 27.89 297 ARG A N 1
ATOM 2428 C CA . ARG A 1 297 ? 14.733 -18.062 4.302 1.00 27.89 297 ARG A CA 1
ATOM 2429 C C . ARG A 1 297 ? 13.669 -17.609 5.310 1.00 27.89 297 ARG A C 1
ATOM 2431 O O . ARG A 1 297 ? 13.954 -17.536 6.500 1.00 27.89 297 ARG A O 1
ATOM 2438 N N . GLN A 1 298 ? 12.470 -17.258 4.846 1.00 31.78 298 GLN A N 1
ATOM 2439 C CA . GLN A 1 298 ? 11.334 -16.961 5.723 1.00 31.78 298 GLN A CA 1
ATOM 2440 C C . GLN A 1 298 ? 10.897 -18.237 6.454 1.00 31.78 298 GLN A C 1
ATOM 2442 O O . GLN A 1 298 ? 10.358 -19.153 5.836 1.00 31.78 298 GLN A O 1
ATOM 2447 N N . GLN A 1 299 ? 11.086 -18.267 7.771 1.00 27.17 299 GLN A N 1
ATOM 2448 C CA . GLN A 1 299 ? 10.368 -19.149 8.685 1.00 27.17 299 GLN A CA 1
ATOM 2449 C C . GLN A 1 299 ? 9.542 -18.255 9.614 1.00 27.17 299 GLN A C 1
ATOM 2451 O O . GLN A 1 299 ? 10.086 -17.521 10.435 1.00 27.17 299 GLN A O 1
ATOM 2456 N N . LEU A 1 300 ? 8.219 -18.274 9.436 1.00 29.30 300 LEU A N 1
ATOM 2457 C CA . LEU A 1 300 ? 7.291 -17.775 10.444 1.00 29.30 300 LEU A CA 1
ATOM 2458 C C . LEU A 1 300 ? 7.172 -18.840 11.537 1.00 29.30 300 LEU A C 1
ATOM 2460 O O . LEU A 1 300 ? 6.612 -19.909 11.305 1.00 29.30 300 LEU A O 1
ATOM 2464 N N . SER A 1 301 ? 7.648 -18.510 12.730 1.00 24.23 301 SER A N 1
ATOM 2465 C CA . SER A 1 301 ? 7.244 -19.138 13.987 1.00 24.23 301 SER A CA 1
ATOM 2466 C C . SER A 1 301 ? 6.814 -18.034 14.960 1.00 24.23 301 SER A C 1
ATOM 2468 O O . SER A 1 301 ? 7.499 -17.011 15.046 1.00 24.23 301 SER A O 1
ATOM 2470 N N . PRO A 1 302 ? 5.684 -18.191 15.671 1.00 38.62 302 PRO A N 1
ATOM 2471 C CA . PRO A 1 302 ? 5.174 -17.170 16.569 1.00 38.62 302 PRO A CA 1
ATOM 2472 C C . PRO A 1 302 ? 5.840 -17.305 17.940 1.00 38.62 302 PRO A C 1
ATOM 2474 O O . PRO A 1 302 ? 5.550 -18.240 18.684 1.00 38.62 302 PRO A O 1
ATOM 2477 N N . THR A 1 303 ? 6.677 -16.338 18.319 1.00 29.39 303 THR A N 1
ATOM 2478 C CA . THR A 1 303 ? 7.106 -16.215 19.718 1.00 29.39 303 THR A CA 1
ATOM 2479 C C . THR A 1 303 ? 7.180 -14.762 20.167 1.00 29.39 303 THR A C 1
ATOM 2481 O O . THR A 1 303 ? 8.001 -13.975 19.710 1.00 29.39 303 THR A O 1
ATOM 2484 N N . LYS A 1 304 ? 6.262 -14.448 21.086 1.00 31.41 304 LYS A N 1
ATOM 2485 C CA . LYS A 1 304 ? 6.371 -13.547 22.241 1.00 31.41 304 LYS A CA 1
ATOM 2486 C C . LYS A 1 304 ? 7.589 -12.610 22.268 1.00 31.41 304 LYS A C 1
ATOM 2488 O O . LYS A 1 304 ? 8.673 -12.976 22.700 1.00 31.41 304 LYS A O 1
ATOM 2493 N N . SER A 1 305 ? 7.341 -11.346 21.970 1.00 29.39 305 SER A N 1
ATOM 2494 C CA . SER A 1 305 ? 7.467 -10.243 22.932 1.00 29.39 305 SER A CA 1
ATOM 2495 C C . SER A 1 305 ? 7.044 -8.974 22.204 1.00 29.39 305 SER A C 1
ATOM 2497 O O . SER A 1 305 ? 7.650 -8.575 21.213 1.00 29.39 305 SER A O 1
ATOM 2499 N N . VAL A 1 306 ? 5.974 -8.332 22.677 1.00 38.69 306 VAL A N 1
ATOM 2500 C CA . VAL A 1 306 ? 5.774 -6.912 22.388 1.00 38.69 306 VAL A CA 1
ATOM 2501 C C . VAL A 1 306 ? 6.940 -6.221 23.087 1.00 38.69 306 VAL A C 1
ATOM 2503 O O . VAL A 1 306 ? 6.899 -5.993 24.293 1.00 38.69 306 VAL A O 1
ATOM 2506 N N . GLN A 1 307 ? 8.043 -6.012 22.363 1.00 31.67 307 GLN A N 1
ATOM 2507 C CA . GLN A 1 307 ? 9.132 -5.174 22.842 1.00 31.67 307 GLN A CA 1
ATOM 2508 C C . GLN A 1 307 ? 8.514 -3.817 23.162 1.00 31.67 307 GLN A C 1
ATOM 2510 O O . GLN A 1 307 ? 7.977 -3.155 22.271 1.00 31.67 307 GLN A O 1
ATOM 2515 N N . ASN A 1 308 ? 8.582 -3.420 24.434 1.00 33.47 308 ASN A N 1
ATOM 2516 C CA . ASN A 1 308 ? 8.383 -2.038 24.836 1.00 33.47 308 ASN A CA 1
ATOM 2517 C C . ASN A 1 308 ? 9.220 -1.175 23.891 1.00 33.47 308 ASN A C 1
ATOM 2519 O O . ASN A 1 308 ? 10.448 -1.273 23.889 1.00 33.47 308 ASN A O 1
ATOM 2523 N N . SER A 1 309 ? 8.564 -0.383 23.043 1.00 37.41 309 SER A N 1
ATOM 2524 C CA . SER A 1 309 ? 9.242 0.594 22.206 1.00 37.41 309 SER A CA 1
ATOM 2525 C C . SER A 1 309 ? 9.853 1.631 23.142 1.00 37.41 309 SER A C 1
ATOM 2527 O O . SER A 1 309 ? 9.178 2.558 23.589 1.00 37.41 309 SER A O 1
ATOM 2529 N N . THR A 1 310 ? 11.118 1.443 23.497 1.00 41.38 310 THR A N 1
ATOM 2530 C CA . THR A 1 310 ? 11.915 2.466 24.155 1.00 41.38 310 THR A CA 1
ATOM 2531 C C . THR A 1 310 ? 11.991 3.659 23.211 1.00 41.38 310 THR A C 1
ATOM 2533 O O . THR A 1 310 ? 12.394 3.524 22.054 1.00 41.38 310 THR A O 1
ATOM 2536 N N . SER A 1 311 ? 11.561 4.830 23.689 1.00 47.44 311 SER A N 1
ATOM 2537 C CA . SER A 1 311 ? 11.871 6.097 23.031 1.00 47.44 311 SER A CA 1
ATOM 2538 C C . SER A 1 311 ? 13.383 6.141 22.829 1.00 47.44 311 SER A C 1
ATOM 2540 O O . SER A 1 311 ? 14.130 6.060 23.810 1.00 47.44 311 SER A O 1
ATOM 2542 N N . LEU A 1 312 ? 13.844 6.224 21.584 1.00 44.56 312 LEU A N 1
ATOM 2543 C CA . LEU A 1 312 ? 15.263 6.443 21.322 1.00 44.56 312 LEU A CA 1
ATOM 2544 C C . LEU A 1 312 ? 15.604 7.824 21.897 1.00 44.56 312 LEU A C 1
ATOM 2546 O O . LEU A 1 312 ? 14.995 8.816 21.497 1.00 44.56 312 LEU A O 1
ATOM 2550 N N . ARG A 1 313 ? 16.495 7.876 22.896 1.00 40.97 313 ARG A N 1
ATOM 2551 C CA . ARG A 1 313 ? 16.998 9.143 23.442 1.00 40.97 313 ARG A CA 1
ATOM 2552 C C . ARG A 1 313 ? 17.878 9.782 22.371 1.00 40.97 313 ARG A C 1
ATOM 2554 O O . ARG A 1 313 ? 18.985 9.308 22.141 1.00 40.97 313 ARG A O 1
ATOM 2561 N N . ASP A 1 314 ? 17.363 10.814 21.717 1.00 42.03 314 ASP A N 1
ATOM 2562 C CA . ASP A 1 314 ? 18.171 11.742 20.931 1.00 42.03 314 ASP A CA 1
ATOM 2563 C C . ASP A 1 314 ? 18.692 12.865 21.831 1.00 42.03 314 ASP A C 1
ATOM 2565 O O . ASP A 1 314 ? 18.020 13.282 22.774 1.00 42.03 314 ASP A O 1
ATOM 2569 N N . ASN A 1 315 ? 19.864 13.396 21.483 1.00 46.62 315 ASN A N 1
ATOM 2570 C CA . ASN A 1 315 ? 20.459 14.595 22.085 1.00 46.62 315 ASN A CA 1
ATOM 2571 C C . ASN A 1 315 ? 19.726 15.904 21.695 1.00 46.62 315 ASN A C 1
ATOM 2573 O O . ASN A 1 315 ? 20.201 16.989 22.017 1.00 46.62 315 ASN A O 1
ATOM 2577 N N . ASP A 1 316 ? 18.591 15.813 20.994 1.00 51.34 316 ASP A N 1
ATOM 2578 C CA . ASP A 1 316 ? 17.737 16.931 20.586 1.00 51.34 316 ASP A CA 1
ATOM 2579 C C . ASP A 1 316 ? 16.431 16.885 21.402 1.00 51.34 316 ASP A C 1
ATOM 2581 O O . ASP A 1 316 ? 15.551 16.057 21.157 1.00 51.34 316 ASP A O 1
ATOM 2585 N N . GLU A 1 317 ? 16.303 17.751 22.415 1.00 61.31 317 GLU A N 1
ATOM 2586 C CA . GLU A 1 317 ? 15.188 17.755 23.384 1.00 61.31 317 GLU A CA 1
ATOM 2587 C C . GLU A 1 317 ? 13.797 18.029 22.766 1.00 61.31 317 GLU A C 1
ATOM 2589 O O . GLU A 1 317 ? 12.774 17.946 23.460 1.00 61.31 317 GLU A O 1
ATOM 2594 N N . SER A 1 318 ? 13.738 18.352 21.470 1.00 74.81 318 SER A N 1
ATOM 2595 C CA . SER A 1 318 ? 12.555 18.861 20.772 1.00 74.81 318 SER A CA 1
ATOM 2596 C C . SER A 1 318 ? 11.590 17.790 20.230 1.00 74.81 318 SER A C 1
ATOM 2598 O O . SER A 1 318 ? 10.423 18.101 19.960 1.00 74.81 318 SER A O 1
ATOM 2600 N N . THR A 1 319 ? 12.009 16.525 20.091 1.00 83.75 319 THR A N 1
ATOM 2601 C CA . THR A 1 319 ? 11.183 15.462 19.476 1.00 83.75 319 THR A CA 1
ATOM 2602 C C . THR A 1 319 ? 11.216 14.135 20.237 1.00 83.75 319 THR A C 1
ATOM 2604 O O . THR A 1 319 ? 12.147 13.843 20.980 1.00 83.75 319 THR A O 1
ATOM 2607 N N . ILE A 1 320 ? 10.169 13.317 20.071 1.00 86.00 320 ILE A N 1
ATOM 2608 C CA . ILE A 1 320 ? 10.108 11.942 20.592 1.00 86.00 320 ILE A CA 1
ATOM 2609 C C . ILE A 1 320 ? 9.982 10.998 19.395 1.00 86.00 320 ILE A C 1
ATOM 2611 O O . ILE A 1 320 ? 9.058 11.135 18.591 1.00 86.00 320 ILE A O 1
ATOM 2615 N N . ARG A 1 321 ? 10.902 10.032 19.271 1.00 88.25 321 ARG A N 1
ATOM 2616 C CA . ARG A 1 321 ? 10.881 9.020 18.203 1.00 88.25 321 ARG A CA 1
ATOM 2617 C C . ARG A 1 321 ? 10.408 7.666 18.718 1.00 88.25 321 ARG A C 1
ATOM 2619 O O . ARG A 1 321 ? 10.982 7.115 19.659 1.00 88.25 321 ARG A O 1
ATOM 2626 N N . PHE A 1 322 ? 9.423 7.095 18.034 1.00 87.81 322 PHE A N 1
ATOM 2627 C CA . PHE A 1 322 ? 8.933 5.738 18.244 1.00 87.81 322 PHE A CA 1
ATOM 2628 C C . PHE A 1 322 ? 9.492 4.804 17.177 1.00 87.81 322 PHE A C 1
ATOM 2630 O O . PHE A 1 322 ? 9.350 5.048 15.974 1.00 87.81 322 PHE A O 1
ATOM 2637 N N . LYS A 1 323 ? 10.101 3.701 17.621 1.00 90.88 323 LYS A N 1
ATOM 2638 C CA . LYS A 1 323 ? 10.555 2.635 16.728 1.00 90.88 323 LYS A CA 1
ATOM 2639 C C . LYS A 1 323 ? 9.356 2.038 15.991 1.00 90.88 323 LYS A C 1
ATOM 2641 O O . LYS A 1 323 ? 8.356 1.673 16.604 1.00 90.88 323 LYS A O 1
ATOM 2646 N N . THR A 1 324 ? 9.492 1.902 14.680 1.00 91.69 324 THR A N 1
ATOM 2647 C CA . THR A 1 324 ? 8.507 1.238 13.825 1.00 91.69 324 THR A CA 1
ATOM 2648 C C . THR A 1 324 ? 9.011 -0.114 13.374 1.00 91.69 324 THR A C 1
ATOM 2650 O O . THR A 1 324 ? 10.176 -0.242 13.000 1.00 91.69 324 THR A O 1
ATOM 2653 N N . ILE A 1 325 ? 8.123 -1.100 13.360 1.00 92.62 325 ILE A N 1
ATOM 2654 C CA . ILE A 1 325 ? 8.410 -2.443 12.863 1.00 92.62 325 ILE A CA 1
ATOM 2655 C C . ILE A 1 325 ? 7.590 -2.739 11.611 1.00 92.62 325 ILE A C 1
ATOM 2657 O O . ILE A 1 325 ? 6.516 -2.168 11.407 1.00 92.62 325 ILE A O 1
ATOM 2661 N N . GLU A 1 326 ? 8.107 -3.629 10.773 1.00 91.81 326 GLU A N 1
ATOM 2662 C CA . GLU A 1 326 ? 7.385 -4.129 9.605 1.00 91.81 326 GLU A CA 1
ATOM 2663 C C . GLU A 1 326 ? 6.265 -5.074 10.040 1.00 91.81 326 GLU A C 1
ATOM 2665 O O . GLU A 1 326 ? 6.479 -5.987 10.836 1.00 91.81 326 GLU A O 1
ATOM 2670 N N . HIS A 1 327 ? 5.065 -4.849 9.507 1.00 90.75 327 HIS A N 1
ATOM 2671 C CA . HIS A 1 327 ? 3.904 -5.716 9.674 1.00 90.75 327 HIS A CA 1
ATOM 2672 C C . HIS A 1 327 ? 3.511 -6.274 8.308 1.00 90.75 327 HIS A C 1
ATOM 2674 O O . HIS A 1 327 ? 2.968 -5.572 7.446 1.00 90.75 327 HIS A O 1
ATOM 2680 N N . GLY A 1 328 ? 3.852 -7.543 8.089 1.00 84.75 328 GLY A N 1
ATOM 2681 C CA . GLY A 1 328 ? 3.857 -8.125 6.749 1.00 84.75 328 GLY A CA 1
ATOM 2682 C C . GLY A 1 328 ? 4.850 -7.406 5.827 1.00 84.75 328 GLY A C 1
ATOM 2683 O O . GLY A 1 328 ? 5.832 -6.828 6.280 1.00 84.75 328 GLY A O 1
ATOM 2684 N N . SER A 1 329 ? 4.598 -7.432 4.517 1.00 77.19 329 SER A N 1
ATOM 2685 C CA . SER A 1 329 ? 5.449 -6.762 3.518 1.00 77.19 329 SER A CA 1
ATOM 2686 C C . SER A 1 329 ? 4.986 -5.349 3.149 1.00 77.19 329 SER A C 1
ATOM 2688 O O . SER A 1 329 ? 5.676 -4.656 2.405 1.00 77.19 329 SER A O 1
ATOM 2690 N N . GLU A 1 330 ? 3.796 -4.936 3.596 1.00 85.00 330 GLU A N 1
ATOM 2691 C CA . GLU A 1 330 ? 3.122 -3.728 3.099 1.00 85.00 330 GLU A CA 1
ATOM 2692 C C . GLU A 1 330 ? 2.942 -2.624 4.144 1.00 85.00 330 GLU A C 1
ATOM 2694 O O . GLU A 1 330 ? 2.689 -1.482 3.760 1.00 85.00 330 GLU A O 1
ATOM 2699 N N . PHE A 1 331 ? 3.037 -2.923 5.442 1.00 93.44 331 PHE A N 1
ATOM 2700 C CA . PHE A 1 331 ? 2.703 -1.968 6.497 1.00 93.44 331 PHE A CA 1
ATOM 2701 C C . PHE A 1 331 ? 3.831 -1.802 7.502 1.00 93.44 331 PHE A C 1
ATOM 2703 O O . PHE A 1 331 ? 4.644 -2.694 7.724 1.00 93.44 331 PHE A O 1
ATOM 2710 N N . CYS A 1 332 ? 3.850 -0.628 8.112 1.00 94.44 332 CYS A N 1
ATOM 2711 C CA . CYS A 1 332 ? 4.738 -0.258 9.194 1.00 94.44 332 CYS A CA 1
ATOM 2712 C C . CYS A 1 332 ? 3.904 0.126 10.407 1.00 94.44 332 CYS A C 1
ATOM 2714 O O . CYS A 1 332 ? 2.886 0.813 10.268 1.00 94.44 332 CYS A O 1
ATOM 2716 N N . VAL A 1 333 ? 4.344 -0.306 11.587 1.00 97.31 333 VAL A N 1
ATOM 2717 C CA . VAL A 1 333 ? 3.600 -0.122 12.833 1.00 97.31 333 VAL A CA 1
ATOM 2718 C C . VAL A 1 333 ? 4.502 0.450 13.918 1.00 97.31 333 VAL A C 1
ATOM 2720 O O . VAL A 1 333 ? 5.544 -0.125 14.229 1.00 97.31 333 VAL A O 1
ATOM 2723 N N . ALA A 1 334 ? 4.082 1.564 14.517 1.00 97.06 334 ALA A N 1
ATOM 2724 C CA . ALA A 1 334 ? 4.594 2.038 15.800 1.00 97.06 334 ALA A CA 1
ATOM 2725 C C . ALA A 1 334 ? 3.585 1.662 16.887 1.00 97.06 334 ALA A C 1
ATOM 2727 O O . ALA A 1 334 ? 2.481 2.208 16.939 1.00 97.06 334 ALA A O 1
ATOM 2728 N N . PHE A 1 335 ? 3.949 0.717 17.748 1.00 97.19 335 PHE A N 1
ATOM 2729 C CA . PHE A 1 335 ? 3.121 0.356 18.893 1.00 97.19 335 PHE A CA 1
ATOM 2730 C C . PHE A 1 335 ? 3.287 1.378 20.020 1.00 97.19 335 PHE A C 1
ATOM 2732 O O . PHE A 1 335 ? 4.362 1.945 20.183 1.00 97.19 335 PHE A O 1
ATOM 2739 N N . ASN A 1 336 ? 2.235 1.562 20.823 1.00 95.69 336 ASN A N 1
ATOM 2740 C CA . ASN A 1 336 ? 2.295 2.268 22.100 1.00 95.69 336 ASN A CA 1
ATOM 2741 C C . ASN A 1 336 ? 2.786 3.719 21.986 1.00 95.69 336 ASN A C 1
ATOM 2743 O O . ASN A 1 336 ? 3.516 4.205 22.849 1.00 95.69 336 ASN A O 1
ATOM 2747 N N . VAL A 1 337 ? 2.351 4.415 20.930 1.00 95.19 337 VAL A N 1
ATOM 2748 C CA . VAL A 1 337 ? 2.590 5.857 20.748 1.00 95.19 337 VAL A CA 1
ATOM 2749 C C . VAL A 1 337 ? 1.936 6.661 21.875 1.00 95.19 337 VAL A C 1
ATOM 2751 O O . VAL A 1 337 ? 2.446 7.696 22.291 1.00 95.19 337 VAL A O 1
ATOM 2754 N N . THR A 1 338 ? 0.837 6.142 22.422 1.00 95.75 338 THR A N 1
ATOM 2755 C CA . THR A 1 338 ? 0.363 6.483 23.766 1.00 95.75 338 THR A CA 1
ATOM 2756 C C . THR A 1 338 ? 0.194 5.203 24.576 1.00 95.75 338 THR A C 1
ATOM 2758 O O . THR A 1 338 ? -0.024 4.134 23.999 1.00 95.75 338 THR A O 1
ATOM 2761 N N . GLN A 1 339 ? 0.268 5.315 25.901 1.00 95.81 339 GLN A N 1
ATOM 2762 C CA . GLN A 1 339 ? 0.044 4.204 26.823 1.00 95.81 339 GLN A CA 1
ATOM 2763 C C . GLN A 1 339 ? -0.894 4.635 27.941 1.00 95.81 339 GLN A C 1
ATOM 2765 O O . GLN A 1 339 ? -0.702 5.699 28.537 1.00 95.81 339 GLN A O 1
ATOM 2770 N N . ALA A 1 340 ? -1.879 3.786 28.228 1.00 95.50 340 ALA A N 1
ATOM 2771 C CA . ALA A 1 340 ? -2.813 4.023 29.316 1.00 95.50 340 ALA A CA 1
ATOM 2772 C C . ALA A 1 340 ? -2.089 4.004 30.671 1.00 95.50 340 ALA A C 1
ATOM 2774 O O . ALA A 1 340 ? -1.277 3.117 30.927 1.00 95.50 340 ALA A O 1
ATOM 2775 N N . SER A 1 341 ? -2.412 4.949 31.553 1.00 95.69 341 SER A N 1
ATOM 2776 C CA . SER A 1 341 ? -1.832 5.002 32.902 1.00 95.69 341 SER A CA 1
ATOM 2777 C C . SER A 1 341 ? -2.509 4.066 33.904 1.00 95.69 341 SER A C 1
ATOM 2779 O O . SER A 1 341 ? -1.881 3.676 34.886 1.00 95.69 341 SER A O 1
ATOM 2781 N N . SER A 1 342 ? -3.772 3.688 33.683 1.00 94.81 342 SER A N 1
ATOM 2782 C CA . SER A 1 342 ? -4.504 2.778 34.571 1.00 94.81 342 SER A CA 1
ATOM 2783 C C . SER A 1 342 ? -4.412 1.329 34.092 1.00 94.81 342 SER A C 1
ATOM 2785 O O . SER A 1 342 ? -4.519 1.043 32.899 1.00 94.81 342 SER A O 1
ATOM 2787 N N . THR A 1 343 ? -4.253 0.399 35.036 1.00 92.88 343 THR A N 1
ATOM 2788 C CA . THR A 1 343 ? -4.120 -1.039 34.748 1.00 92.88 343 THR A CA 1
ATOM 2789 C C . THR A 1 343 ? -5.457 -1.774 34.727 1.00 92.88 343 THR A C 1
ATOM 2791 O O . THR A 1 343 ? -5.541 -2.810 34.067 1.00 92.88 343 THR A O 1
ATOM 2794 N N . PHE A 1 344 ? -6.486 -1.246 35.407 1.00 95.56 344 PHE A N 1
ATOM 2795 C CA . PHE A 1 344 ? -7.829 -1.831 35.539 1.00 95.56 344 PHE A CA 1
ATOM 2796 C C . PHE A 1 344 ? -7.834 -3.243 36.147 1.00 95.56 344 PHE A C 1
ATOM 2798 O O . PHE A 1 344 ? -8.669 -4.070 35.776 1.00 95.56 344 PHE A O 1
ATOM 2805 N N . ARG A 1 345 ? -6.880 -3.541 37.037 1.00 95.81 345 ARG A N 1
ATOM 2806 C CA . ARG A 1 345 ? -6.677 -4.855 37.685 1.00 95.81 345 ARG A CA 1
ATOM 2807 C C . ARG A 1 345 ? -6.783 -4.787 39.212 1.00 95.81 345 ARG A C 1
ATOM 2809 O O . ARG A 1 345 ? -6.237 -5.632 39.909 1.00 95.81 345 ARG A O 1
ATOM 2816 N N . GLU A 1 346 ? -7.470 -3.780 39.741 1.00 93.69 346 GLU A N 1
ATOM 2817 C CA . GLU A 1 346 ? -7.573 -3.523 41.184 1.00 93.69 346 GLU A CA 1
ATOM 2818 C C . GLU A 1 346 ? -8.289 -4.657 41.944 1.00 93.69 346 GLU A C 1
ATOM 2820 O O . GLU A 1 346 ? -8.055 -4.857 43.130 1.00 93.69 346 GLU A O 1
ATOM 2825 N N . ASP A 1 347 ? -9.132 -5.421 41.251 1.00 94.25 347 ASP A N 1
ATOM 2826 C CA . ASP A 1 347 ? -9.889 -6.580 41.744 1.00 94.25 347 ASP A CA 1
ATOM 2827 C C . ASP A 1 347 ? -9.201 -7.935 41.462 1.00 94.25 347 ASP A C 1
ATOM 2829 O O . ASP A 1 347 ? -9.796 -8.987 41.694 1.00 94.25 347 ASP A O 1
ATOM 2833 N N . GLY A 1 348 ? -7.977 -7.930 40.919 1.00 95.25 348 GLY A N 1
ATOM 2834 C CA . GLY A 1 348 ? -7.236 -9.136 40.530 1.00 95.25 348 GLY A CA 1
ATOM 2835 C C . GLY A 1 348 ? -7.724 -9.825 39.247 1.00 95.25 348 GLY A C 1
ATOM 2836 O O . GLY A 1 348 ? -7.150 -10.840 38.857 1.00 95.25 348 GLY A O 1
ATOM 2837 N N . LEU A 1 349 ? -8.748 -9.293 38.572 1.00 96.94 349 LEU A N 1
ATOM 2838 C CA . LEU A 1 349 ? -9.290 -9.849 37.329 1.00 96.94 349 LEU A CA 1
ATOM 2839 C C . LEU A 1 349 ? -8.706 -9.160 36.094 1.00 96.94 349 LEU A C 1
ATOM 2841 O O . LEU A 1 349 ? -8.478 -7.946 36.085 1.00 96.94 349 LEU A O 1
ATOM 2845 N N . GLU A 1 350 ? -8.564 -9.915 35.004 1.00 97.31 350 GLU A N 1
ATOM 2846 C CA . GLU A 1 350 ? -8.096 -9.387 33.725 1.00 97.31 350 GLU A CA 1
ATOM 2847 C C . GLU A 1 350 ? -9.158 -8.450 33.116 1.00 97.31 350 GLU A C 1
ATOM 2849 O O . GLU A 1 350 ? -10.335 -8.820 33.014 1.00 97.31 350 GLU A O 1
ATOM 2854 N N . PRO A 1 351 ? -8.812 -7.209 32.727 1.00 97.88 351 PRO A N 1
ATOM 2855 C CA . PRO A 1 351 ? -9.775 -6.284 32.155 1.00 97.88 351 PRO A CA 1
ATOM 2856 C C . PRO A 1 351 ? -10.083 -6.615 30.696 1.00 97.88 351 PRO A C 1
ATOM 2858 O O . PRO A 1 351 ? -9.308 -7.251 29.985 1.00 97.88 351 PRO A O 1
ATOM 2861 N N . ILE A 1 352 ? -11.214 -6.104 30.218 1.00 98.44 352 ILE A N 1
ATOM 2862 C CA . ILE A 1 352 ? -11.614 -6.228 28.816 1.00 98.44 352 ILE A CA 1
ATOM 2863 C C . ILE A 1 352 ? -11.100 -5.000 28.060 1.00 98.44 352 ILE A C 1
ATOM 2865 O O . ILE A 1 352 ? -11.539 -3.880 28.334 1.00 98.44 352 ILE A O 1
ATOM 2869 N N . SER A 1 353 ? -10.184 -5.197 27.110 1.00 98.31 353 SER A N 1
ATOM 2870 C CA . SER A 1 353 ? -9.720 -4.130 26.219 1.00 98.31 353 SER A CA 1
ATOM 2871 C C . SER A 1 353 ? -10.713 -3.926 25.081 1.00 98.31 353 SER A C 1
ATOM 2873 O O . SER A 1 353 ? -11.061 -4.878 24.378 1.00 98.31 353 SER A O 1
ATOM 2875 N N . LEU A 1 354 ? -11.141 -2.681 24.862 1.00 98.38 354 LEU A N 1
ATOM 2876 C CA . LEU A 1 354 ? -11.870 -2.323 23.648 1.00 98.38 354 LEU A CA 1
ATOM 2877 C C . LEU A 1 354 ? -10.877 -2.162 22.508 1.00 98.38 354 LEU A C 1
ATOM 2879 O O . LEU A 1 354 ? -10.020 -1.280 22.550 1.00 98.38 354 LEU A O 1
ATOM 2883 N N . ILE A 1 355 ? -11.012 -3.006 21.499 1.00 98.38 355 ILE A N 1
ATOM 2884 C CA . ILE A 1 355 ? -10.173 -3.008 20.313 1.00 98.38 355 ILE A CA 1
ATOM 2885 C C . ILE A 1 355 ? -10.898 -2.233 19.226 1.00 98.38 355 ILE A C 1
ATOM 2887 O O . ILE A 1 355 ? -11.941 -2.663 18.729 1.00 98.38 355 ILE A O 1
ATOM 2891 N N . MET A 1 356 ? -10.331 -1.093 18.852 1.00 97.50 356 MET A N 1
ATOM 2892 C CA . MET A 1 356 ? -10.883 -0.227 17.821 1.00 97.50 356 MET A CA 1
ATOM 2893 C C . MET A 1 356 ? -9.834 0.111 16.779 1.00 97.50 356 MET A C 1
ATOM 2895 O O . MET A 1 356 ? -8.625 0.005 16.983 1.00 97.50 356 MET A O 1
ATOM 2899 N N . HIS A 1 357 ? -10.324 0.571 15.643 1.00 96.75 357 HIS A N 1
ATOM 2900 C CA . HIS A 1 357 ? -9.494 1.030 14.556 1.00 96.75 357 HIS A CA 1
ATOM 2901 C C . HIS A 1 357 ? -10.121 2.265 13.922 1.00 96.75 357 HIS A C 1
ATOM 2903 O O . HIS A 1 357 ? -11.342 2.369 13.799 1.00 96.75 357 HIS A O 1
ATOM 2909 N N . ALA A 1 358 ? -9.285 3.217 13.521 1.00 95.56 358 ALA A N 1
ATOM 2910 C CA . ALA A 1 358 ? -9.764 4.471 12.960 1.00 95.56 358 ALA A CA 1
ATOM 2911 C C . ALA A 1 358 ? -8.771 5.076 11.964 1.00 95.56 358 ALA A C 1
ATOM 2913 O O . ALA A 1 358 ? -7.603 4.694 11.881 1.00 95.56 358 ALA A O 1
ATOM 2914 N N . THR A 1 359 ? -9.266 6.038 11.194 1.00 93.81 359 THR A N 1
ATOM 2915 C CA . THR A 1 359 ? -8.441 7.046 10.526 1.00 93.81 359 THR A CA 1
ATOM 2916 C C . THR A 1 359 ? -8.501 8.346 11.322 1.00 93.81 359 THR A C 1
ATOM 2918 O O . THR A 1 359 ? -9.313 8.500 12.238 1.00 93.81 359 THR A O 1
ATOM 2921 N N . SER A 1 360 ? -7.693 9.328 10.937 1.00 91.94 360 SER A N 1
ATOM 2922 C CA . SER A 1 360 ? -7.703 10.653 11.559 1.00 91.94 360 SER A CA 1
ATOM 2923 C C . SER A 1 360 ? -9.024 11.430 11.419 1.00 91.94 360 SER A C 1
ATOM 2925 O O . SER A 1 360 ? -9.233 12.407 12.131 1.00 91.94 360 SER A O 1
ATOM 2927 N N . HIS A 1 361 ? -9.965 10.968 10.589 1.00 88.75 361 HIS A N 1
ATOM 2928 C CA . HIS A 1 361 ? -11.324 11.517 10.550 1.00 88.75 361 HIS A CA 1
ATOM 2929 C C . HIS A 1 361 ? -12.087 11.308 11.872 1.00 88.75 361 HIS A C 1
ATOM 2931 O O . HIS A 1 361 ? -12.873 12.160 12.279 1.00 88.75 361 HIS A O 1
ATOM 2937 N N . PHE A 1 362 ? -11.815 10.204 12.574 1.00 93.19 362 PHE A N 1
ATOM 2938 C CA . PHE A 1 362 ? -12.562 9.757 13.755 1.00 93.19 362 PHE A CA 1
ATOM 2939 C C . PHE A 1 362 ? -11.928 10.202 15.081 1.00 93.19 362 PHE A C 1
ATOM 2941 O O . PHE A 1 362 ? -12.156 9.600 16.130 1.00 93.19 362 PHE A O 1
ATOM 2948 N N . MET A 1 363 ? -11.120 11.269 15.070 1.00 94.31 363 MET A N 1
ATOM 2949 C CA . MET A 1 363 ? -10.465 11.780 16.284 1.00 94.31 363 MET A CA 1
ATOM 2950 C C . MET A 1 363 ? -11.473 12.118 17.384 1.00 94.31 363 MET A C 1
ATOM 2952 O O . MET A 1 363 ? -11.257 11.794 18.547 1.00 94.31 363 MET A O 1
ATOM 2956 N N . ARG A 1 364 ? -12.611 12.725 17.027 1.00 94.06 364 ARG A N 1
ATOM 2957 C CA . ARG A 1 364 ? -13.667 13.050 17.997 1.00 94.06 364 ARG A CA 1
ATOM 2958 C C . ARG A 1 364 ? -14.272 11.793 18.624 1.00 94.06 364 ARG A C 1
ATOM 2960 O O . ARG A 1 364 ? -14.592 11.801 19.813 1.00 94.06 364 ARG A O 1
ATOM 2967 N N . ASP A 1 365 ? -14.439 10.736 17.843 1.00 94.88 365 ASP A N 1
ATOM 2968 C CA . ASP A 1 365 ? -15.019 9.480 18.304 1.00 94.88 365 ASP A CA 1
ATOM 2969 C C . ASP A 1 365 ? -14.063 8.763 19.259 1.00 94.88 365 ASP A C 1
ATOM 2971 O O . ASP A 1 365 ? -14.491 8.383 20.345 1.00 94.88 365 ASP A O 1
ATOM 2975 N N . ILE A 1 366 ? -12.758 8.720 18.955 1.00 96.25 366 ILE A N 1
ATOM 2976 C CA . ILE A 1 366 ? -11.725 8.196 19.872 1.00 96.25 366 ILE A CA 1
ATOM 2977 C C . ILE A 1 366 ? -11.806 8.894 21.239 1.00 96.25 366 ILE A C 1
ATOM 2979 O O . ILE A 1 366 ? -11.879 8.245 22.283 1.00 96.25 366 ILE A O 1
ATOM 2983 N N . GLU A 1 367 ? -11.861 10.227 21.248 1.00 95.19 367 GLU A N 1
ATOM 2984 C CA . GLU A 1 367 ? -11.973 11.012 22.482 1.00 95.19 367 GLU A CA 1
ATOM 2985 C C . GLU A 1 367 ? -13.260 10.724 23.258 1.00 95.19 367 GLU A C 1
ATOM 2987 O O . GLU A 1 367 ? -13.262 10.681 24.495 1.00 95.19 367 GLU A O 1
ATOM 2992 N N . THR A 1 368 ? -14.360 10.554 22.524 1.00 94.12 368 THR A N 1
ATOM 2993 C CA . THR A 1 368 ? -15.685 10.290 23.081 1.00 94.12 368 THR A CA 1
ATOM 2994 C C . THR A 1 368 ? -15.715 8.916 23.738 1.00 94.12 368 THR A C 1
ATOM 2996 O O . THR A 1 368 ? -16.131 8.817 24.892 1.00 94.12 368 THR A O 1
ATOM 2999 N N . GLN A 1 369 ? -15.194 7.882 23.073 1.00 94.75 369 GLN A N 1
ATOM 3000 C CA . GLN A 1 369 ? -15.131 6.522 23.614 1.00 94.75 369 GLN A CA 1
ATOM 3001 C C . GLN A 1 369 ? -14.398 6.481 24.963 1.00 94.75 369 GLN A C 1
ATOM 3003 O O . GLN A 1 369 ? -14.912 5.919 25.930 1.00 94.75 369 GLN A O 1
ATOM 3008 N N . CYS A 1 370 ? -13.268 7.184 25.084 1.00 94.50 370 CYS A N 1
ATOM 3009 C CA . CYS A 1 370 ? -12.527 7.282 26.344 1.00 94.50 370 CYS A CA 1
ATOM 3010 C C . CYS A 1 370 ? -13.283 8.063 27.436 1.00 94.50 370 CYS A C 1
ATOM 3012 O O . CYS A 1 370 ? -13.242 7.704 28.617 1.00 94.50 370 CYS A O 1
ATOM 3014 N N . SER A 1 371 ? -13.982 9.134 27.050 1.00 90.75 371 SER A N 1
ATOM 3015 C CA . SER A 1 371 ? -14.592 10.088 27.987 1.00 90.75 371 SER A CA 1
ATOM 3016 C C . SER A 1 371 ? -15.984 9.685 28.487 1.00 90.75 371 SER A C 1
ATOM 3018 O O . SER A 1 371 ? -16.452 10.247 29.484 1.00 90.75 371 SER A O 1
ATOM 3020 N N . THR A 1 372 ? -16.661 8.752 27.810 1.00 90.25 372 THR A N 1
ATOM 3021 C CA . THR A 1 372 ? -17.993 8.269 28.206 1.00 90.25 372 THR A CA 1
ATOM 3022 C C . THR A 1 372 ? -17.939 7.310 29.401 1.00 90.25 372 THR A C 1
ATOM 3024 O O . THR A 1 372 ? -16.894 6.756 29.750 1.00 90.25 372 THR A O 1
ATOM 3027 N N . ARG A 1 373 ? -19.103 7.091 30.030 1.00 92.56 373 ARG A N 1
ATOM 3028 C CA . ARG A 1 373 ? -19.317 6.060 31.064 1.00 92.56 373 ARG A CA 1
ATOM 3029 C C . ARG A 1 373 ? -19.659 4.684 30.476 1.00 92.56 373 ARG A C 1
ATOM 3031 O O . ARG A 1 373 ? -19.994 3.765 31.214 1.00 92.56 373 ARG A O 1
ATOM 3038 N N . ASN A 1 374 ? -19.613 4.546 29.154 1.00 94.62 374 ASN A N 1
ATOM 3039 C CA . ASN A 1 374 ? -20.057 3.331 28.482 1.00 94.62 374 ASN A CA 1
ATOM 3040 C C . ASN A 1 374 ? -18.993 2.239 28.561 1.00 94.62 374 ASN A C 1
ATOM 3042 O O . ASN A 1 374 ? -19.313 1.083 28.831 1.00 94.62 374 ASN A O 1
ATOM 3046 N N . TRP A 1 375 ? -17.726 2.628 28.400 1.00 95.75 375 TRP A N 1
ATOM 3047 C CA . TRP A 1 375 ? -16.591 1.724 28.504 1.00 95.75 375 TRP A CA 1
ATOM 3048 C C . TRP A 1 375 ? -15.708 2.054 29.712 1.00 95.75 375 TRP A C 1
ATOM 3050 O O . TRP A 1 375 ? -15.092 3.121 29.782 1.00 95.75 375 TRP A O 1
ATOM 3060 N N . ASN A 1 376 ? -15.630 1.122 30.662 1.00 94.12 376 ASN A N 1
ATOM 3061 C CA . ASN A 1 376 ? -14.874 1.244 31.917 1.00 94.12 376 ASN A CA 1
ATOM 3062 C C . ASN A 1 376 ? -13.637 0.335 31.939 1.00 94.12 376 ASN A C 1
ATOM 3064 O O . ASN A 1 376 ? -13.300 -0.218 32.979 1.00 94.12 376 ASN A O 1
ATOM 3068 N N . GLY A 1 377 ? -12.988 0.154 30.793 1.00 96.00 377 GLY A N 1
ATOM 3069 C CA . GLY A 1 377 ? -11.754 -0.618 30.673 1.00 96.00 377 GLY A CA 1
ATOM 3070 C C . GLY A 1 377 ? -10.731 0.069 29.769 1.00 96.00 377 GLY A C 1
ATOM 3071 O O . GLY A 1 377 ? -10.994 1.172 29.268 1.00 96.00 377 GLY A O 1
ATOM 3072 N N . PRO A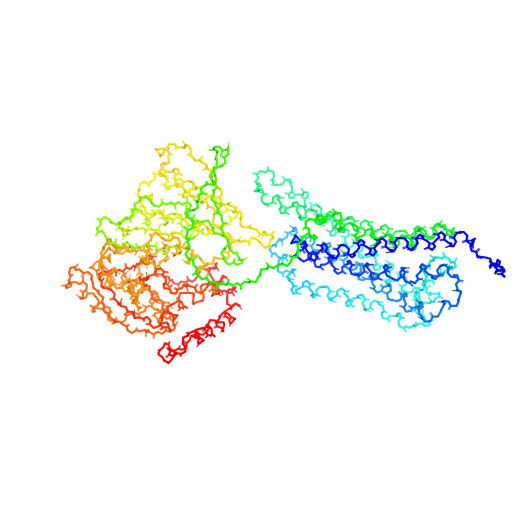 1 378 ? -9.588 -0.591 29.527 1.00 97.75 378 PRO A N 1
ATOM 3073 C CA . PRO A 1 378 ? -8.603 -0.131 28.565 1.00 97.75 378 PRO A CA 1
ATOM 3074 C C . PRO A 1 378 ? -9.183 -0.049 27.152 1.00 97.75 378 PRO A C 1
ATOM 3076 O O . PRO A 1 378 ? -10.113 -0.772 26.784 1.00 97.75 378 PRO A O 1
ATOM 3079 N N . ILE A 1 379 ? -8.600 0.830 26.347 1.00 98.44 379 ILE A N 1
ATOM 3080 C CA . ILE A 1 379 ? -8.937 1.043 24.946 1.00 98.44 379 ILE A CA 1
ATOM 3081 C C . ILE A 1 379 ? -7.638 0.965 24.142 1.00 98.44 379 ILE A C 1
ATOM 3083 O O . ILE A 1 379 ? -6.691 1.700 24.420 1.00 98.44 379 ILE A O 1
ATOM 3087 N N . SER A 1 380 ? -7.600 0.093 23.139 1.00 98.56 380 SER A N 1
ATOM 3088 C CA . SER A 1 380 ? -6.518 0.015 22.160 1.00 98.56 380 SER A CA 1
ATOM 3089 C C . SER A 1 380 ? -7.041 0.430 20.791 1.00 98.56 380 SER A C 1
ATOM 3091 O O . SER A 1 380 ? -8.017 -0.128 20.286 1.00 98.56 380 SER A O 1
ATOM 3093 N N . VAL A 1 381 ? -6.404 1.443 20.207 1.00 98.62 381 VAL A N 1
ATOM 3094 C CA . VAL A 1 381 ? -6.768 2.007 18.908 1.00 98.62 381 VAL A CA 1
ATOM 3095 C C . VAL A 1 381 ? -5.599 1.867 17.955 1.00 98.62 381 VAL A C 1
ATOM 3097 O O . VAL A 1 381 ? -4.520 2.403 18.201 1.00 98.62 381 VAL A O 1
ATOM 3100 N N . SER A 1 382 ? -5.832 1.228 16.815 1.00 98.44 382 SER A N 1
ATOM 3101 C CA . SER A 1 382 ? -4.941 1.364 15.669 1.00 98.44 382 SER A CA 1
ATOM 3102 C C . SER A 1 382 ? -5.368 2.565 14.819 1.00 98.44 382 SER A C 1
ATOM 3104 O O . SER A 1 382 ? -6.503 2.660 14.340 1.00 98.44 382 SER A O 1
ATOM 3106 N N . LEU A 1 383 ? -4.455 3.517 14.644 1.00 97.94 383 LEU A N 1
ATOM 3107 C CA . LEU A 1 383 ? -4.670 4.745 13.890 1.00 97.94 383 LEU A CA 1
ATOM 3108 C C . LEU A 1 383 ? -3.954 4.657 12.543 1.00 97.94 383 LEU A C 1
ATOM 3110 O O . LEU A 1 383 ? -2.725 4.637 12.490 1.00 97.94 383 LEU A O 1
ATOM 3114 N N . PHE A 1 384 ? -4.725 4.604 11.455 1.00 96.56 384 PHE A N 1
ATOM 3115 C CA . PHE A 1 384 ? -4.161 4.593 10.109 1.00 96.56 384 PHE A CA 1
ATOM 3116 C C . PHE A 1 384 ? -3.823 6.017 9.694 1.00 96.56 384 PHE A C 1
ATOM 3118 O O . PHE A 1 384 ? -4.705 6.883 9.708 1.00 96.56 384 PHE A O 1
ATOM 3125 N N . ILE A 1 385 ? -2.574 6.234 9.295 1.00 92.69 385 ILE A N 1
ATOM 3126 C CA . ILE A 1 385 ? -2.100 7.517 8.792 1.00 92.69 385 ILE A CA 1
ATOM 3127 C C . ILE A 1 385 ? -1.377 7.369 7.454 1.00 92.69 385 ILE A C 1
ATOM 3129 O O . ILE A 1 385 ? -0.864 6.306 7.100 1.00 92.69 385 ILE A O 1
ATOM 3133 N N . ASP A 1 386 ? -1.299 8.478 6.732 1.00 84.12 386 ASP A N 1
ATOM 3134 C CA . ASP A 1 386 ? -0.362 8.694 5.642 1.00 84.12 386 ASP A CA 1
ATOM 3135 C C . ASP A 1 386 ? 0.457 9.972 5.894 1.00 84.12 386 ASP A C 1
ATOM 3137 O O . ASP A 1 386 ? 0.401 10.568 6.970 1.00 84.12 386 ASP A O 1
ATOM 3141 N N . GLN A 1 387 ? 1.214 10.408 4.888 1.00 74.38 387 GLN A N 1
ATOM 3142 C CA . GLN A 1 387 ? 2.054 11.606 4.969 1.00 74.38 387 GLN A CA 1
ATOM 3143 C C . GLN A 1 387 ? 1.284 12.925 5.172 1.00 74.38 387 GLN A C 1
ATOM 3145 O O . GLN A 1 387 ? 1.905 13.929 5.513 1.00 74.38 387 GLN A O 1
ATOM 3150 N N . TYR A 1 388 ? -0.025 12.957 4.916 1.00 76.12 388 TYR A N 1
ATOM 3151 C CA . TYR A 1 388 ? -0.875 14.141 5.065 1.00 76.12 388 TYR A CA 1
ATOM 3152 C C . TYR A 1 388 ? -1.629 14.149 6.395 1.00 76.12 388 TYR A C 1
ATOM 3154 O O . TYR A 1 388 ? -2.093 15.200 6.827 1.00 76.12 388 TYR A O 1
ATOM 3162 N N . SER A 1 389 ? -1.740 12.996 7.054 1.00 84.00 389 SER A N 1
ATOM 3163 C CA . SER A 1 389 ? -2.458 12.848 8.318 1.00 84.00 389 SER A CA 1
ATOM 3164 C C . SER A 1 389 ? -1.540 12.633 9.528 1.00 84.00 389 SER A C 1
ATOM 3166 O O . SER A 1 389 ? -2.014 12.176 10.568 1.00 84.00 389 SER A O 1
ATOM 3168 N N . VAL A 1 390 ? -0.237 12.923 9.413 1.00 84.50 390 VAL A N 1
ATOM 3169 C CA . VAL A 1 390 ? 0.744 12.751 10.507 1.00 84.50 390 VAL A CA 1
ATOM 3170 C C . VAL A 1 390 ? 0.417 13.641 11.708 1.00 84.50 390 VAL A C 1
ATOM 3172 O O . VAL A 1 390 ? 0.546 13.190 12.843 1.00 84.50 390 VAL A O 1
ATOM 3175 N N . ASP A 1 391 ? -0.121 14.843 11.475 1.00 88.12 391 ASP A N 1
ATOM 3176 C CA . ASP A 1 391 ? -0.556 15.773 12.531 1.00 88.12 391 ASP A CA 1
ATOM 3177 C C . ASP A 1 391 ? -1.604 15.156 13.479 1.00 88.12 391 ASP A C 1
ATOM 3179 O O . ASP A 1 391 ? -1.771 15.602 14.614 1.00 88.12 391 ASP A O 1
ATOM 3183 N N . ALA A 1 392 ? -2.298 14.094 13.048 1.00 92.88 392 ALA A N 1
ATOM 3184 C CA . ALA A 1 392 ? -3.209 13.344 13.905 1.00 92.88 392 ALA A CA 1
ATOM 3185 C C . ALA A 1 392 ? -2.493 12.680 15.090 1.00 92.88 392 ALA A C 1
ATOM 3187 O O . ALA A 1 392 ? -3.086 12.538 16.159 1.00 92.88 392 ALA A O 1
ATOM 3188 N N . VAL A 1 393 ? -1.230 12.282 14.906 1.00 94.44 393 VAL A N 1
ATOM 3189 C CA . VAL A 1 393 ? -0.409 11.658 15.948 1.00 94.44 393 VAL A CA 1
ATOM 3190 C C . VAL A 1 393 ? 0.014 12.694 16.988 1.00 94.44 393 VAL A C 1
ATOM 3192 O O . VAL A 1 393 ? -0.161 12.460 18.183 1.00 94.44 393 VAL A O 1
ATOM 3195 N N . ASP A 1 394 ? 0.485 13.863 16.546 1.00 91.94 394 ASP A N 1
ATOM 3196 C CA . ASP A 1 394 ? 0.807 14.983 17.440 1.00 91.94 394 ASP A CA 1
ATOM 3197 C C . ASP A 1 394 ? -0.435 15.411 18.241 1.00 91.94 394 ASP A C 1
ATOM 3199 O O . ASP A 1 394 ? -0.383 15.567 19.464 1.00 91.94 394 ASP A O 1
ATOM 3203 N N . TYR A 1 395 ? -1.585 15.523 17.567 1.00 94.38 395 TYR A N 1
ATOM 3204 C CA . TYR A 1 395 ? -2.850 15.878 18.204 1.00 94.38 395 TYR A CA 1
ATOM 3205 C C . TYR A 1 395 ? -3.286 14.861 19.261 1.00 94.38 395 TYR A C 1
ATOM 3207 O O . TYR A 1 395 ? -3.591 15.245 20.391 1.00 94.38 395 TYR A O 1
ATOM 3215 N N . ILE A 1 396 ? -3.328 13.565 18.924 1.00 95.56 396 ILE A N 1
ATOM 3216 C CA . ILE A 1 396 ? -3.805 12.549 19.870 1.00 95.56 396 ILE A CA 1
ATOM 3217 C C . ILE A 1 396 ? -2.850 12.401 21.057 1.00 95.56 396 ILE A C 1
ATOM 3219 O O . ILE A 1 396 ? -3.304 12.174 22.178 1.00 95.56 396 ILE A O 1
ATOM 3223 N N . HIS A 1 397 ? -1.547 12.603 20.840 1.00 94.62 397 HIS A N 1
ATOM 3224 C CA . HIS A 1 397 ? -0.558 12.619 21.909 1.00 94.62 397 HIS A CA 1
ATOM 3225 C C . HIS A 1 397 ? -0.766 13.813 22.859 1.00 94.62 397 HIS A C 1
ATOM 3227 O O . HIS A 1 397 ? -0.736 13.649 24.081 1.00 94.62 397 HIS A O 1
ATOM 3233 N N . GLU A 1 398 ? -1.064 15.005 22.333 1.00 94.56 398 GLU A N 1
ATOM 3234 C CA . GLU A 1 398 ? -1.373 16.182 23.156 1.00 94.56 398 GLU A CA 1
ATOM 3235 C C . GLU A 1 398 ? -2.691 16.022 23.931 1.00 94.56 398 GLU A C 1
ATOM 3237 O O . GLU A 1 398 ? -2.778 16.330 25.124 1.00 94.56 398 GLU A O 1
ATOM 3242 N N . VAL A 1 399 ? -3.712 15.459 23.282 1.00 95.19 399 VAL A N 1
ATOM 3243 C CA . VAL A 1 399 ? -4.985 15.098 23.915 1.00 95.19 399 VAL A CA 1
ATOM 3244 C C . VAL A 1 399 ? -4.778 14.097 25.051 1.00 95.19 399 VAL A C 1
ATOM 3246 O O . VAL A 1 399 ? -5.355 14.262 26.131 1.00 95.19 399 VAL A O 1
ATOM 3249 N N . HIS A 1 400 ? -3.951 13.078 24.821 1.00 96.06 400 HIS A N 1
ATOM 3250 C CA . HIS A 1 400 ? -3.598 12.079 25.820 1.00 96.06 400 HIS A CA 1
ATOM 3251 C C . HIS A 1 400 ? -2.880 12.711 27.018 1.00 96.06 400 HIS A C 1
ATOM 3253 O O . HIS A 1 400 ? -3.211 12.398 28.156 1.00 96.06 400 HIS A O 1
ATOM 3259 N N . ARG A 1 401 ? -1.956 13.651 26.788 1.00 94.69 401 ARG A N 1
ATOM 3260 C CA . ARG A 1 401 ? -1.237 14.367 27.854 1.00 94.69 401 ARG A CA 1
ATOM 3261 C C . ARG A 1 401 ? -2.156 15.241 28.708 1.00 94.69 401 ARG A C 1
ATOM 3263 O O . ARG A 1 401 ? -1.988 15.305 29.922 1.00 94.69 401 ARG A O 1
ATOM 3270 N N . CYS A 1 402 ? -3.121 15.917 28.087 1.00 95.38 402 CYS A N 1
ATOM 3271 C CA . CYS A 1 402 ? -3.926 16.940 28.757 1.00 95.38 402 CYS A CA 1
ATOM 3272 C C . CYS A 1 402 ? -5.297 16.484 29.261 1.00 95.38 402 CYS A C 1
ATOM 3274 O O . CYS A 1 402 ? -6.019 17.282 29.861 1.00 95.38 402 CYS A O 1
ATOM 3276 N N . SER A 1 403 ? -5.677 15.222 29.056 1.00 95.56 403 SER A N 1
ATOM 3277 C CA . SER A 1 403 ? -6.955 14.695 29.532 1.00 95.56 403 SER A CA 1
ATOM 3278 C C . SER A 1 403 ? -6.770 13.433 30.364 1.00 95.56 403 SER A C 1
ATOM 3280 O O . SER A 1 403 ? -6.578 12.352 29.817 1.00 95.56 403 SER A O 1
ATOM 3282 N N . ALA A 1 404 ? -6.945 13.543 31.686 1.00 94.50 404 ALA A N 1
ATOM 3283 C CA . ALA A 1 404 ? -6.856 12.405 32.608 1.00 94.50 404 ALA A CA 1
ATOM 3284 C C . ALA A 1 404 ? -7.800 11.245 32.231 1.00 94.50 404 ALA A C 1
ATOM 3286 O O . ALA A 1 404 ? -7.433 10.084 32.355 1.00 94.50 404 ALA A O 1
ATOM 3287 N N . LYS A 1 405 ? -8.996 11.551 31.702 1.00 94.44 405 LYS A N 1
ATOM 3288 C CA . LYS A 1 405 ? -9.966 10.539 31.237 1.00 94.44 405 LYS A CA 1
ATOM 3289 C C . LYS A 1 405 ? -9.482 9.739 30.026 1.00 94.44 405 LYS A C 1
ATOM 3291 O O . LYS A 1 405 ? -9.916 8.609 29.836 1.00 94.44 405 LYS A O 1
ATOM 3296 N N . ILE A 1 406 ? -8.661 10.351 29.175 1.00 96.50 406 ILE A N 1
ATOM 3297 C CA . ILE A 1 406 ? -8.113 9.710 27.975 1.00 96.50 406 ILE A CA 1
ATOM 3298 C C . ILE A 1 406 ? -6.817 8.999 28.334 1.00 96.50 406 ILE A C 1
ATOM 3300 O O . ILE A 1 406 ? -6.659 7.828 27.999 1.00 96.50 406 ILE A O 1
ATOM 3304 N N . ASN A 1 407 ? -5.951 9.681 29.083 1.00 96.62 407 ASN A N 1
ATOM 3305 C CA . ASN A 1 407 ? -4.712 9.141 29.621 1.00 96.62 407 ASN A CA 1
ATOM 3306 C C . ASN A 1 407 ? -4.917 7.832 30.389 1.00 96.62 407 ASN A C 1
ATOM 3308 O O . ASN A 1 407 ? -4.116 6.918 30.260 1.00 96.62 407 ASN A O 1
ATOM 3312 N N . SER A 1 408 ? -6.000 7.712 31.159 1.00 96.81 408 SER A N 1
ATOM 3313 C CA . SER A 1 408 ? -6.257 6.504 31.941 1.00 96.81 408 SER A CA 1
ATOM 3314 C C . SER A 1 408 ? -6.618 5.280 31.102 1.00 96.81 408 SER A C 1
ATOM 3316 O O . SER A 1 408 ? -6.488 4.174 31.604 1.00 96.81 408 SER A O 1
ATOM 3318 N N . LYS A 1 409 ? -7.056 5.431 29.843 1.00 97.06 409 LYS A N 1
ATOM 3319 C CA . LYS A 1 409 ? -7.623 4.324 29.045 1.00 97.06 409 LYS A CA 1
ATOM 3320 C C . LYS A 1 409 ? -6.903 4.038 27.730 1.00 97.06 409 LYS A C 1
ATOM 3322 O O . LYS A 1 409 ? -6.947 2.898 27.277 1.00 97.06 409 LYS A O 1
ATOM 3327 N N . LEU A 1 410 ? -6.318 5.043 27.079 1.00 98.19 410 LEU A N 1
ATOM 3328 C CA . LEU A 1 410 ? -6.024 4.991 25.645 1.00 98.19 410 LEU A CA 1
ATOM 3329 C C . LEU A 1 410 ? -4.593 4.539 25.313 1.00 98.19 410 LEU A C 1
ATOM 3331 O O . LEU A 1 410 ? -3.619 5.229 25.604 1.00 98.19 410 LEU A O 1
ATOM 3335 N N . ASN A 1 411 ? -4.491 3.447 24.560 1.00 98.25 411 ASN A N 1
ATOM 3336 C CA . ASN A 1 411 ? -3.276 3.007 23.881 1.00 98.25 411 ASN A CA 1
ATOM 3337 C C . ASN A 1 411 ? -3.453 3.227 22.376 1.00 98.25 411 ASN A C 1
ATOM 3339 O O . ASN A 1 411 ? -4.405 2.712 21.786 1.00 98.25 411 ASN A O 1
ATOM 3343 N N . VAL A 1 412 ? -2.564 4.004 21.757 1.00 98.44 412 VAL A N 1
ATOM 3344 C CA . VAL A 1 412 ? -2.581 4.257 20.310 1.00 98.44 412 VAL A CA 1
ATOM 3345 C C . VAL A 1 412 ? -1.414 3.543 19.646 1.00 98.44 412 VAL A C 1
ATOM 3347 O O . VAL A 1 412 ? -0.259 3.702 20.045 1.00 98.44 412 VAL A O 1
ATOM 3350 N N . HIS A 1 413 ? -1.718 2.805 18.584 1.00 98.38 413 HIS A N 1
ATOM 3351 C CA . HIS A 1 413 ? -0.747 2.176 17.695 1.00 98.38 413 HIS A CA 1
ATOM 3352 C C . HIS A 1 413 ? -0.898 2.804 16.314 1.00 98.38 413 HIS A C 1
ATOM 3354 O O . HIS A 1 413 ? -1.988 2.818 15.746 1.00 98.38 413 HIS A O 1
ATOM 3360 N N . VAL A 1 414 ? 0.175 3.355 15.767 1.00 97.94 414 VAL A N 1
ATOM 3361 C CA . VAL A 1 414 ? 0.138 4.039 14.474 1.00 97.94 414 VAL A CA 1
ATOM 3362 C C . VAL A 1 414 ? 0.490 3.051 13.375 1.00 97.94 414 VAL A C 1
ATOM 3364 O O . VAL A 1 414 ? 1.512 2.375 13.457 1.00 97.94 414 VAL A O 1
ATOM 3367 N N . VAL A 1 415 ? -0.344 2.995 12.338 1.00 97.06 415 VAL A N 1
ATOM 3368 C CA . VAL A 1 415 ? -0.150 2.144 11.161 1.00 97.06 415 VAL A CA 1
ATOM 3369 C C . VAL A 1 415 ? -0.070 3.023 9.927 1.00 97.06 415 VAL A C 1
ATOM 3371 O O . VAL A 1 415 ? -0.936 3.866 9.700 1.00 97.06 415 VAL A O 1
ATOM 3374 N N . TYR A 1 416 ? 0.931 2.796 9.089 1.00 93.69 416 TYR A N 1
ATOM 3375 C CA . TYR A 1 416 ? 1.014 3.423 7.776 1.00 93.69 416 TYR A CA 1
ATOM 3376 C C . TYR A 1 416 ? 1.505 2.419 6.738 1.00 93.69 416 TYR A C 1
ATOM 3378 O O . TYR A 1 416 ? 2.148 1.417 7.056 1.00 93.69 416 TYR A O 1
ATOM 3386 N N . ARG A 1 417 ? 1.166 2.655 5.470 1.00 89.75 417 ARG A N 1
ATOM 3387 C CA . ARG A 1 417 ? 1.585 1.776 4.375 1.00 89.75 417 ARG A CA 1
ATOM 3388 C C . ARG A 1 417 ? 3.045 2.061 4.013 1.00 89.75 417 ARG A C 1
ATOM 3390 O O . ARG A 1 417 ? 3.394 3.206 3.727 1.00 89.75 417 ARG A O 1
ATOM 3397 N N . LYS A 1 418 ? 3.880 1.021 3.997 1.00 83.75 418 LYS A N 1
ATOM 3398 C CA . LYS A 1 418 ? 5.274 1.082 3.547 1.00 83.75 418 LYS A CA 1
ATOM 3399 C C . LYS A 1 418 ? 5.285 1.459 2.065 1.00 83.75 418 LYS A C 1
ATOM 3401 O O . LYS A 1 418 ? 4.598 0.843 1.248 1.00 83.75 418 LYS A O 1
ATOM 3406 N N . SER A 1 419 ? 6.023 2.510 1.715 1.00 74.88 419 SER A N 1
ATOM 3407 C CA . SER A 1 419 ? 6.161 2.919 0.315 1.00 74.88 419 SER A CA 1
ATOM 3408 C C . SER A 1 419 ? 6.872 1.818 -0.488 1.00 74.88 419 SER A C 1
ATOM 3410 O O . SER A 1 419 ? 7.823 1.236 0.033 1.00 74.88 419 SER A O 1
ATOM 3412 N N . PRO A 1 420 ? 6.511 1.566 -1.763 1.00 60.88 420 PRO A N 1
ATOM 3413 C CA . PRO A 1 420 ? 7.210 0.588 -2.607 1.00 60.88 420 PRO A CA 1
ATOM 3414 C C . PRO A 1 420 ? 8.726 0.825 -2.733 1.00 60.88 420 PRO A C 1
ATOM 3416 O O . PRO A 1 420 ? 9.474 -0.098 -3.037 1.00 60.88 420 PRO A O 1
ATOM 3419 N N . TYR A 1 421 ? 9.175 2.061 -2.492 1.00 57.03 421 TYR A N 1
ATOM 3420 C CA . TYR A 1 421 ? 10.578 2.484 -2.576 1.00 57.03 421 TYR A CA 1
ATOM 3421 C C . TYR A 1 421 ? 11.302 2.509 -1.220 1.00 57.03 421 TYR A C 1
ATOM 3423 O O . TYR A 1 421 ? 12.480 2.854 -1.152 1.00 57.03 421 TYR A O 1
ATOM 3431 N N . GLN A 1 422 ? 10.595 2.216 -0.131 1.00 60.53 422 GLN A N 1
ATOM 3432 C CA . GLN A 1 422 ? 11.119 2.267 1.227 1.00 60.53 422 GLN A CA 1
ATOM 3433 C C . GLN A 1 422 ? 11.659 0.884 1.610 1.00 60.53 422 GLN A C 1
ATOM 3435 O O . GLN A 1 422 ? 10.942 -0.105 1.500 1.00 60.53 422 GLN A O 1
ATOM 3440 N N . LEU A 1 423 ? 12.925 0.806 2.035 1.00 70.44 423 LEU A N 1
ATOM 3441 C CA . LEU A 1 423 ? 13.563 -0.463 2.419 1.00 70.44 423 LEU A CA 1
ATOM 3442 C C . LEU A 1 423 ? 13.210 -0.884 3.848 1.00 70.44 423 LEU A C 1
ATOM 3444 O O . LEU A 1 423 ? 12.975 -2.064 4.074 1.00 70.44 423 LEU A O 1
ATOM 3448 N N . GLU A 1 424 ? 13.083 0.075 4.765 1.00 79.75 424 GLU A N 1
ATOM 3449 C CA . GLU A 1 424 ? 12.813 -0.146 6.192 1.00 79.75 424 GLU A CA 1
ATOM 3450 C C . GLU A 1 424 ? 11.720 0.802 6.689 1.00 79.75 424 GLU A C 1
ATOM 3452 O O . GLU A 1 424 ? 11.517 1.876 6.121 1.00 79.75 424 GLU A O 1
ATOM 3457 N N . CYS A 1 425 ? 11.017 0.444 7.761 1.00 80.62 425 CYS A N 1
ATOM 3458 C CA . CYS A 1 425 ? 10.041 1.339 8.379 1.00 80.62 425 CYS A CA 1
ATOM 3459 C C . CYS A 1 425 ? 10.714 2.554 9.032 1.00 80.62 425 CYS A C 1
ATOM 3461 O O . CYS A 1 425 ? 11.540 2.413 9.929 1.00 80.62 425 CYS A O 1
ATOM 3463 N N . ASN A 1 426 ? 10.317 3.753 8.602 1.00 84.06 426 ASN A N 1
ATOM 3464 C CA . ASN A 1 426 ? 10.760 5.005 9.202 1.00 84.06 426 ASN A CA 1
ATOM 3465 C C . ASN A 1 426 ? 10.088 5.190 10.569 1.00 84.06 426 ASN A C 1
ATOM 3467 O O . ASN A 1 426 ? 8.867 5.019 10.648 1.00 84.06 426 ASN A O 1
ATOM 3471 N N . PRO A 1 427 ? 10.828 5.598 11.613 1.00 86.75 427 PRO A N 1
ATOM 3472 C CA . PRO A 1 427 ? 10.245 5.825 12.927 1.00 86.75 427 PRO A CA 1
ATOM 3473 C C . PRO A 1 427 ? 9.140 6.883 12.866 1.00 86.75 427 PRO A C 1
ATOM 3475 O O . PRO A 1 427 ? 9.206 7.831 12.080 1.00 86.75 427 PRO A O 1
ATOM 3478 N N . VAL A 1 428 ? 8.129 6.729 13.721 1.00 88.06 428 VAL A N 1
ATOM 3479 C CA . VAL A 1 428 ? 7.113 7.766 13.920 1.00 88.06 428 VAL A CA 1
ATOM 3480 C C . VAL A 1 428 ? 7.696 8.789 14.883 1.00 88.06 428 VAL A C 1
ATOM 3482 O O . VAL A 1 428 ? 8.030 8.451 16.016 1.00 88.06 428 VAL A O 1
ATOM 3485 N N . THR A 1 429 ? 7.827 10.031 14.434 1.00 87.75 429 THR A N 1
ATOM 3486 C CA . THR A 1 429 ? 8.349 11.133 15.247 1.00 87.75 429 THR A CA 1
ATOM 3487 C C . THR A 1 429 ? 7.214 12.073 15.610 1.00 87.75 429 THR A C 1
ATOM 3489 O O . THR A 1 429 ? 6.456 12.476 14.730 1.00 87.75 429 THR A O 1
ATOM 3492 N N . ILE A 1 430 ? 7.128 12.439 16.885 1.00 86.81 430 ILE A N 1
ATOM 3493 C CA . ILE A 1 430 ? 6.198 13.456 17.380 1.00 86.81 430 ILE A CA 1
ATOM 3494 C C . ILE A 1 430 ? 6.963 14.666 17.908 1.00 86.81 430 ILE A C 1
ATOM 3496 O O . ILE A 1 430 ? 8.084 14.545 18.420 1.00 86.81 430 ILE A O 1
ATOM 3500 N N . LYS A 1 431 ? 6.342 15.840 17.816 1.00 84.88 431 LYS A N 1
ATOM 3501 C CA . LYS A 1 431 ? 6.894 17.067 18.402 1.00 84.88 431 LYS A CA 1
ATOM 3502 C C . LYS A 1 431 ? 6.631 17.079 19.900 1.00 84.88 431 LYS A C 1
ATOM 3504 O O . LYS A 1 431 ? 5.495 16.899 20.345 1.00 84.88 431 LYS A O 1
ATOM 3509 N N . ARG A 1 432 ? 7.668 17.322 20.702 1.00 83.69 432 ARG A N 1
ATOM 3510 C CA . ARG A 1 432 ? 7.489 17.433 22.149 1.00 83.69 432 ARG A CA 1
ATOM 3511 C C . ARG A 1 432 ? 6.740 18.729 22.462 1.00 83.69 432 ARG A C 1
ATOM 3513 O O . ARG A 1 432 ? 7.191 19.818 22.124 1.00 83.69 432 ARG A O 1
ATOM 3520 N N . SER A 1 433 ? 5.581 18.611 23.105 1.00 86.62 433 SER A N 1
ATOM 3521 C CA . SER A 1 433 ? 4.781 19.768 23.515 1.00 86.62 433 SER A CA 1
ATOM 3522 C C . SER A 1 433 ? 5.130 20.198 24.940 1.00 86.62 433 SER A C 1
ATOM 3524 O O . SER A 1 433 ? 4.956 19.434 25.890 1.00 86.62 433 SER A O 1
ATOM 3526 N N . PHE A 1 434 ? 5.559 21.452 25.095 1.00 86.81 434 PHE A N 1
ATOM 3527 C CA . PHE A 1 434 ? 5.757 22.119 26.393 1.00 86.81 434 PHE A CA 1
ATOM 3528 C C . PHE A 1 434 ? 4.559 22.988 26.801 1.00 86.81 434 PHE A C 1
ATOM 3530 O O . PHE A 1 434 ? 4.603 23.745 27.771 1.00 86.81 434 PHE A O 1
ATOM 3537 N N . ARG A 1 435 ? 3.461 22.902 26.048 1.00 89.69 435 ARG A N 1
ATOM 3538 C CA . ARG A 1 435 ? 2.257 23.694 26.278 1.00 89.69 435 ARG A CA 1
ATOM 3539 C C . ARG A 1 435 ? 1.655 23.379 27.654 1.00 89.69 435 ARG A C 1
ATOM 3541 O O . ARG A 1 435 ? 1.579 22.224 28.069 1.00 89.69 435 ARG A O 1
ATOM 3548 N N . LYS A 1 436 ? 1.139 24.377 28.373 1.00 93.69 436 LYS A N 1
ATOM 3549 C CA . LYS A 1 436 ? 0.366 24.123 29.606 1.00 93.69 436 LYS A CA 1
ATOM 3550 C C . LYS A 1 436 ? -1.010 23.559 29.247 1.00 93.69 436 LYS A C 1
ATOM 3552 O O . LYS A 1 436 ? -1.715 24.172 28.447 1.00 93.69 436 LYS A O 1
ATOM 3557 N N . CYS A 1 437 ? -1.437 22.461 29.872 1.00 94.19 437 CYS A N 1
ATOM 3558 C CA . CYS A 1 437 ? -2.719 21.824 29.539 1.00 94.19 437 CYS A CA 1
ATOM 3559 C C . CYS A 1 437 ? -3.947 22.720 29.757 1.00 94.19 437 CYS A C 1
ATOM 3561 O O . CYS A 1 437 ? -4.904 22.619 28.998 1.00 94.19 437 CYS A O 1
ATOM 3563 N N . ALA A 1 438 ? -3.888 23.675 30.692 1.00 92.88 438 ALA A N 1
ATOM 3564 C CA . ALA A 1 438 ? -4.929 24.693 30.866 1.00 92.88 438 ALA A CA 1
ATOM 3565 C C . ALA A 1 438 ? -5.185 25.526 29.590 1.00 92.88 438 ALA A C 1
ATOM 3567 O O . ALA A 1 438 ? -6.301 25.977 29.348 1.00 92.88 438 ALA A O 1
ATOM 3568 N N . THR A 1 439 ? -4.166 25.696 28.741 1.00 92.31 439 THR A N 1
ATOM 3569 C CA . THR A 1 439 ? -4.293 26.420 27.467 1.00 92.31 439 THR A CA 1
ATOM 3570 C C . THR A 1 439 ? -4.863 25.553 26.346 1.00 92.31 439 THR A C 1
ATOM 3572 O O . THR A 1 439 ? -5.273 26.093 25.325 1.00 92.31 439 THR A O 1
ATOM 3575 N N . PHE A 1 440 ? -4.898 24.225 26.483 1.00 93.31 440 PHE A N 1
ATOM 3576 C CA . PHE A 1 440 ? -5.483 23.304 25.501 1.00 93.31 440 PHE A CA 1
ATOM 3577 C C . PHE A 1 440 ? -6.967 23.056 25.818 1.00 93.31 440 PHE A C 1
ATOM 3579 O O . PHE A 1 440 ? -7.410 21.947 26.111 1.00 93.31 440 PHE A O 1
ATOM 3586 N N . ASN A 1 441 ? -7.742 24.143 25.813 1.00 90.44 441 ASN A N 1
ATOM 3587 C CA . ASN A 1 441 ? -9.170 24.124 26.125 1.00 90.44 441 ASN A CA 1
ATOM 3588 C C . ASN A 1 441 ? -10.025 23.578 24.961 1.00 90.44 441 ASN A C 1
ATOM 3590 O O . ASN A 1 441 ? -9.530 23.315 23.864 1.00 90.44 441 ASN A O 1
ATOM 3594 N N . ALA A 1 442 ? -11.334 23.427 25.188 1.00 89.94 442 ALA A N 1
ATOM 3595 C CA . ALA A 1 442 ? -12.263 22.847 24.214 1.00 89.94 442 ALA A CA 1
ATOM 3596 C C . ALA A 1 442 ? -12.274 23.574 22.855 1.00 89.94 442 ALA A C 1
ATOM 3598 O O . ALA A 1 442 ? -12.338 22.918 21.813 1.00 89.94 442 ALA A O 1
ATOM 3599 N N . THR A 1 443 ? -12.166 24.906 22.853 1.00 91.38 443 THR A N 1
ATOM 3600 C CA . THR A 1 443 ? -12.154 25.721 21.630 1.00 91.38 443 THR A CA 1
ATOM 3601 C C . THR A 1 443 ? -10.921 25.425 20.787 1.00 91.38 443 THR A C 1
ATOM 3603 O O . THR A 1 443 ? -11.038 25.123 19.598 1.00 91.38 443 THR A O 1
ATOM 3606 N N . ILE A 1 444 ? -9.736 25.444 21.402 1.00 91.75 444 ILE A N 1
ATOM 3607 C CA . ILE A 1 444 ? -8.490 25.186 20.676 1.00 91.75 444 ILE A CA 1
ATOM 3608 C C . ILE A 1 444 ? -8.416 23.721 20.248 1.00 91.75 444 ILE A C 1
ATOM 3610 O O . ILE A 1 444 ? -8.119 23.443 19.088 1.00 91.75 444 ILE A O 1
ATOM 3614 N N . ARG A 1 445 ? -8.811 22.798 21.129 1.00 92.38 445 ARG A N 1
ATOM 3615 C CA . ARG A 1 445 ? -8.924 21.373 20.813 1.00 92.38 445 ARG A CA 1
ATOM 3616 C C . ARG A 1 445 ? -9.831 21.119 19.612 1.00 92.38 445 ARG A C 1
ATOM 3618 O O . ARG A 1 445 ? -9.500 20.281 18.780 1.00 92.38 445 ARG A O 1
ATOM 3625 N N . SER A 1 446 ? -10.953 21.833 19.495 1.00 92.38 446 SER A N 1
ATOM 3626 C CA . SER A 1 446 ? -11.854 21.710 18.345 1.00 92.38 446 SER A CA 1
ATOM 3627 C C . SER A 1 446 ? -11.248 22.286 17.064 1.00 92.38 446 SER A C 1
ATOM 3629 O O . SER A 1 446 ? -11.380 21.666 16.011 1.00 92.38 446 SER A O 1
ATOM 3631 N N . ARG A 1 447 ? -10.567 23.438 17.150 1.00 92.69 447 ARG A N 1
ATOM 3632 C CA . ARG A 1 447 ? -9.908 24.089 16.005 1.00 92.69 447 ARG A CA 1
ATOM 3633 C C . ARG A 1 447 ? -8.738 23.274 15.460 1.00 92.69 447 ARG A C 1
ATOM 3635 O O . ARG A 1 447 ? -8.547 23.204 14.253 1.00 92.69 447 ARG A O 1
ATOM 3642 N N . GLU A 1 448 ? -7.922 22.700 16.336 1.00 92.25 448 GLU A N 1
ATOM 3643 C CA . GLU A 1 448 ? -6.799 21.854 15.924 1.00 92.25 448 GLU A CA 1
ATOM 3644 C C . GLU A 1 448 ? -7.312 20.547 15.318 1.00 92.25 448 GLU A C 1
ATOM 3646 O O . GLU A 1 448 ? -6.888 20.185 14.224 1.00 92.25 448 GLU A O 1
ATOM 3651 N N . ARG A 1 449 ? -8.332 19.924 15.926 1.00 92.50 449 ARG A N 1
ATOM 3652 C CA . ARG A 1 449 ? -8.983 18.731 15.365 1.00 92.50 449 ARG A CA 1
ATOM 3653 C C . ARG A 1 449 ? -9.529 18.952 13.959 1.00 92.50 449 ARG A C 1
ATOM 3655 O O . ARG A 1 449 ? -9.399 18.073 13.120 1.00 92.50 449 ARG A O 1
ATOM 3662 N N . SER A 1 450 ? -10.138 20.110 13.692 1.00 88.69 450 SER A N 1
ATOM 3663 C CA . SER A 1 450 ? -10.727 20.408 12.380 1.00 88.69 450 SER A CA 1
ATOM 3664 C C . SER A 1 450 ? -9.694 20.628 11.272 1.00 88.69 450 SER A C 1
ATOM 3666 O O . SER A 1 450 ? -10.070 20.667 10.106 1.00 88.69 450 SER A O 1
ATOM 3668 N N . ARG A 1 451 ? -8.412 20.808 11.615 1.00 89.56 451 ARG A N 1
ATOM 3669 C CA . ARG A 1 451 ? -7.312 20.944 10.645 1.00 89.56 451 ARG A CA 1
ATOM 3670 C C . ARG A 1 451 ? -6.702 19.601 10.253 1.00 89.56 451 ARG A C 1
ATOM 3672 O O . ARG A 1 451 ? -5.956 19.548 9.284 1.00 89.56 451 ARG A O 1
ATOM 3679 N N . ILE A 1 452 ? -7.007 18.538 10.995 1.00 87.88 452 ILE A N 1
ATOM 3680 C CA . ILE A 1 452 ? -6.458 17.211 10.747 1.00 87.88 452 ILE A CA 1
ATOM 3681 C C . ILE A 1 452 ? -7.094 16.633 9.485 1.00 87.88 452 ILE A C 1
ATOM 3683 O O . ILE A 1 452 ? -8.315 16.507 9.378 1.00 87.88 452 ILE A O 1
ATOM 3687 N N . ILE A 1 453 ? -6.244 16.251 8.538 1.00 85.50 453 ILE A N 1
ATOM 3688 C CA . ILE A 1 453 ? -6.658 15.711 7.245 1.00 85.50 453 ILE A CA 1
ATOM 3689 C C . ILE A 1 453 ? -6.755 14.177 7.346 1.00 85.50 453 ILE A C 1
ATOM 3691 O O . ILE A 1 453 ? -5.883 13.557 7.965 1.00 85.50 453 ILE A O 1
ATOM 3695 N N . PRO A 1 454 ? -7.800 13.538 6.782 1.00 79.56 454 PRO A N 1
ATOM 3696 C CA . PRO A 1 454 ? -7.887 12.084 6.666 1.00 79.56 454 PRO A CA 1
ATOM 3697 C C . PRO A 1 454 ? -6.853 11.517 5.679 1.00 79.56 454 PRO A C 1
ATOM 3699 O O . PRO A 1 454 ? -6.609 12.141 4.646 1.00 79.56 454 PRO A O 1
ATOM 3702 N N . PRO A 1 455 ? -6.287 10.321 5.933 1.00 83.69 455 PRO A N 1
ATOM 3703 C CA . PRO A 1 455 ? -5.384 9.675 4.992 1.00 83.69 455 PRO A CA 1
ATOM 3704 C C . PRO A 1 455 ? -6.090 9.359 3.668 1.00 83.69 455 PRO A C 1
ATOM 3706 O O . PRO A 1 455 ? -7.250 8.932 3.642 1.00 83.69 455 PRO A O 1
ATOM 3709 N N . PHE A 1 456 ? -5.366 9.515 2.564 1.00 76.31 456 PHE A N 1
ATOM 3710 C CA . PHE A 1 456 ? -5.829 9.225 1.216 1.00 76.31 456 PHE A CA 1
ATOM 3711 C C . PHE A 1 456 ? -5.386 7.819 0.791 1.00 76.31 456 PHE A C 1
ATOM 3713 O O . PHE A 1 456 ? -4.238 7.580 0.416 1.00 76.31 456 PHE A O 1
ATOM 3720 N N . GLY A 1 457 ? -6.305 6.854 0.835 1.00 76.50 457 GLY A N 1
ATOM 3721 C CA . GLY A 1 457 ? -6.031 5.492 0.382 1.00 76.50 457 GLY A CA 1
ATOM 3722 C C . GLY A 1 457 ? -7.091 4.479 0.795 1.00 76.50 457 GLY A C 1
ATOM 3723 O O . GLY A 1 457 ? -8.037 4.786 1.519 1.00 76.50 457 GLY A O 1
ATOM 3724 N N . ILE A 1 458 ? -6.927 3.239 0.329 1.00 84.00 458 ILE A N 1
ATOM 3725 C CA . ILE A 1 458 ? -7.776 2.125 0.762 1.00 84.00 458 ILE A CA 1
ATOM 3726 C C . ILE A 1 458 ? -7.386 1.747 2.189 1.00 84.00 458 ILE A C 1
ATOM 3728 O O . ILE A 1 458 ? -6.264 1.306 2.445 1.00 84.00 458 ILE A O 1
ATOM 3732 N N . TYR A 1 459 ? -8.348 1.899 3.093 1.00 89.25 459 TYR A N 1
ATOM 3733 C CA . TYR A 1 459 ? -8.211 1.575 4.503 1.00 89.25 459 TYR A CA 1
ATOM 3734 C C . TYR A 1 459 ? -8.012 0.058 4.719 1.00 89.25 459 TYR A C 1
ATOM 3736 O O . TYR A 1 459 ? -8.878 -0.726 4.308 1.00 89.25 459 TYR A O 1
ATOM 3744 N N . PRO A 1 460 ? -6.902 -0.386 5.343 1.00 93.25 460 PRO A N 1
ATOM 3745 C CA . PRO A 1 460 ? -6.566 -1.804 5.486 1.00 93.25 460 PRO A CA 1
ATOM 3746 C C . PRO A 1 460 ? -7.212 -2.422 6.738 1.00 93.25 460 PRO A C 1
ATOM 3748 O O . PRO A 1 460 ? -6.531 -2.783 7.693 1.00 93.25 460 PRO A O 1
ATOM 3751 N N . ILE A 1 461 ? -8.542 -2.532 6.749 1.00 93.75 461 ILE A N 1
ATOM 3752 C CA . ILE A 1 461 ? -9.345 -2.808 7.956 1.00 93.75 461 ILE A CA 1
ATOM 3753 C C . ILE A 1 461 ? -8.871 -4.003 8.801 1.00 93.75 461 ILE A C 1
ATOM 3755 O O . ILE A 1 461 ? -8.779 -3.880 10.019 1.00 93.75 461 ILE A O 1
ATOM 3759 N N . ASN A 1 462 ? -8.510 -5.131 8.184 1.00 96.12 462 ASN A N 1
ATOM 3760 C CA . ASN A 1 462 ? -8.092 -6.326 8.924 1.00 96.12 462 ASN A CA 1
ATOM 3761 C C . ASN A 1 462 ? -6.694 -6.190 9.541 1.00 96.12 462 ASN A C 1
ATOM 3763 O O . ASN A 1 462 ? -6.494 -6.627 10.671 1.00 96.12 462 ASN A O 1
ATOM 3767 N N . VAL A 1 463 ? -5.766 -5.505 8.863 1.00 97.06 463 VAL A N 1
ATOM 3768 C CA . VAL A 1 463 ? -4.459 -5.145 9.443 1.00 97.06 463 VAL A CA 1
ATOM 3769 C C . VAL A 1 463 ? -4.673 -4.242 10.651 1.00 97.06 463 VAL A C 1
ATOM 3771 O O . VAL A 1 463 ? -4.096 -4.462 11.710 1.00 97.06 463 VAL A O 1
ATOM 3774 N N . MET A 1 464 ? -5.562 -3.255 10.522 1.00 97.81 464 MET A N 1
ATOM 3775 C CA . MET A 1 464 ? -5.876 -2.342 11.614 1.00 97.81 464 MET A CA 1
ATOM 3776 C C . MET A 1 464 ? -6.469 -3.081 12.825 1.00 97.81 464 MET A C 1
ATOM 3778 O O . MET A 1 464 ? -6.013 -2.863 13.950 1.00 97.81 464 MET A O 1
ATOM 3782 N N . ARG A 1 465 ? -7.434 -3.988 12.615 1.00 97.31 465 ARG A N 1
ATOM 3783 C CA . ARG A 1 465 ? -7.993 -4.843 13.681 1.00 97.31 465 ARG A CA 1
ATOM 3784 C C . ARG A 1 465 ? -6.892 -5.635 14.383 1.00 97.31 465 ARG A C 1
ATOM 3786 O O . ARG A 1 465 ? -6.783 -5.566 15.604 1.00 97.31 465 ARG A O 1
ATOM 3793 N N . ASN A 1 466 ? -6.037 -6.313 13.621 1.00 98.00 466 ASN A N 1
ATOM 3794 C CA . ASN A 1 466 ? -4.967 -7.142 14.173 1.00 98.00 466 ASN A CA 1
ATOM 3795 C C . ASN A 1 466 ? -3.927 -6.325 14.946 1.00 98.00 466 ASN A C 1
ATOM 3797 O O . ASN A 1 466 ? -3.556 -6.713 16.047 1.00 98.00 466 ASN A O 1
ATOM 3801 N N . VAL A 1 467 ? -3.499 -5.169 14.432 1.00 98.44 467 VAL A N 1
ATOM 3802 C CA . VAL A 1 467 ? -2.543 -4.300 15.135 1.00 98.44 467 VAL A CA 1
ATOM 3803 C C . VAL A 1 467 ? -3.097 -3.834 16.482 1.00 98.44 467 VAL A C 1
ATOM 3805 O O . VAL A 1 467 ? -2.382 -3.884 17.481 1.00 98.44 467 VAL A O 1
ATOM 3808 N N . ALA A 1 468 ? -4.367 -3.424 16.538 1.00 98.50 468 ALA A N 1
ATOM 3809 C CA . ALA A 1 468 ? -4.993 -3.034 17.800 1.00 98.50 468 ALA A CA 1
ATOM 3810 C C . ALA A 1 468 ? -5.087 -4.222 18.777 1.00 98.50 468 ALA A C 1
ATOM 3812 O O . ALA A 1 468 ? -4.788 -4.079 19.957 1.00 98.50 468 ALA A O 1
ATOM 3813 N N . ARG A 1 469 ? -5.412 -5.431 18.297 1.00 98.12 469 ARG A N 1
ATOM 3814 C CA . ARG A 1 469 ? -5.405 -6.644 19.138 1.00 98.12 469 ARG A CA 1
ATOM 3815 C C . ARG A 1 469 ? -4.026 -6.975 19.701 1.00 98.12 469 ARG A C 1
ATOM 3817 O O . ARG A 1 469 ? -3.908 -7.286 20.884 1.00 98.12 469 ARG A O 1
ATOM 3824 N N . ILE A 1 470 ? -2.989 -6.904 18.865 1.00 97.69 470 ILE A N 1
ATOM 3825 C CA . ILE A 1 470 ? -1.602 -7.189 19.258 1.00 97.69 470 ILE A CA 1
ATOM 3826 C C . ILE A 1 470 ? -1.140 -6.187 20.319 1.00 97.69 470 ILE A C 1
ATOM 3828 O O . ILE A 1 470 ? -0.549 -6.577 21.325 1.00 97.69 470 ILE A O 1
ATOM 3832 N N . GLY A 1 471 ? -1.441 -4.906 20.105 1.00 96.56 471 GLY A N 1
ATOM 3833 C CA . GLY A 1 471 ? -1.057 -3.813 20.991 1.00 96.56 471 GLY A CA 1
ATOM 3834 C C . GLY A 1 471 ? -1.912 -3.665 22.253 1.00 96.56 471 GLY A C 1
ATOM 3835 O O . GLY A 1 471 ? -1.593 -2.844 23.111 1.00 96.56 471 GLY A O 1
ATOM 3836 N N . ALA A 1 472 ? -2.988 -4.440 22.391 1.00 97.69 472 ALA A N 1
ATOM 3837 C CA . ALA A 1 472 ? -3.899 -4.315 23.516 1.00 97.69 472 ALA A CA 1
ATOM 3838 C C . ALA A 1 472 ? -3.216 -4.623 24.864 1.00 97.69 472 ALA A C 1
ATOM 3840 O O . ALA A 1 472 ? -2.434 -5.577 24.960 1.00 97.69 472 ALA A O 1
ATOM 3841 N N . PRO A 1 473 ? -3.547 -3.880 25.935 1.00 95.62 473 PRO A N 1
ATOM 3842 C CA . PRO A 1 473 ? -2.962 -4.082 27.262 1.00 95.62 473 PRO A CA 1
ATOM 3843 C C . PRO A 1 473 ? -3.572 -5.258 28.040 1.00 95.62 473 PRO A C 1
ATOM 3845 O O . PRO A 1 473 ? -3.111 -5.553 29.143 1.00 95.62 473 PRO A O 1
ATOM 3848 N N . SER A 1 474 ? -4.612 -5.912 27.514 1.00 97.06 474 SER A N 1
ATOM 3849 C CA . SER A 1 474 ? -5.239 -7.064 28.164 1.00 97.06 474 SER A CA 1
ATOM 3850 C C . SER A 1 474 ? -5.478 -8.242 27.227 1.00 97.06 474 SER A C 1
ATOM 3852 O O . SER A 1 474 ? -5.519 -8.093 26.000 1.00 97.06 474 SER A O 1
ATOM 3854 N N . ASP A 1 475 ? -5.602 -9.419 27.830 1.00 97.69 475 ASP A N 1
ATOM 3855 C CA . ASP A 1 475 ? -5.776 -10.689 27.127 1.00 97.69 475 ASP A CA 1
ATOM 3856 C C . ASP A 1 475 ? -7.224 -10.950 26.714 1.00 97.69 475 ASP A C 1
ATOM 3858 O O . ASP A 1 475 ? -7.466 -11.662 25.742 1.00 97.69 475 ASP A O 1
ATOM 3862 N N . ILE A 1 476 ? -8.185 -10.312 27.380 1.00 98.56 476 ILE A N 1
ATOM 3863 C CA . ILE A 1 476 ? -9.604 -10.375 27.032 1.00 98.56 476 ILE A CA 1
ATOM 3864 C C . ILE A 1 476 ? -9.961 -9.158 26.173 1.00 98.56 476 ILE A C 1
ATOM 3866 O O . ILE A 1 476 ? -9.785 -8.010 26.589 1.00 98.56 476 ILE A O 1
ATOM 3870 N N . GLN A 1 477 ? -10.472 -9.396 24.966 1.00 98.44 477 GLN A N 1
ATOM 3871 C CA . GLN A 1 477 ? -10.571 -8.383 23.914 1.00 98.44 477 GLN A CA 1
ATOM 3872 C C . GLN A 1 477 ? -11.974 -8.323 23.305 1.00 98.44 477 GLN A C 1
ATOM 3874 O O . GLN A 1 477 ? -12.554 -9.350 22.968 1.00 98.44 477 GLN A O 1
ATOM 3879 N N . MET A 1 478 ? -12.500 -7.110 23.111 1.00 97.50 478 MET A N 1
ATOM 3880 C CA . MET A 1 478 ? -13.764 -6.848 22.412 1.00 97.50 478 MET A CA 1
ATOM 3881 C C . MET A 1 478 ? -13.498 -6.012 21.159 1.00 97.50 478 MET A C 1
ATOM 3883 O O . MET A 1 478 ? -13.084 -4.861 21.280 1.00 97.50 478 MET A O 1
ATOM 3887 N N . LEU A 1 479 ? -13.759 -6.548 19.964 1.00 95.06 479 LEU A N 1
ATOM 3888 C CA . LEU A 1 479 ? -13.595 -5.798 18.710 1.00 95.06 479 LEU A CA 1
ATOM 3889 C C . LEU A 1 479 ? -14.851 -4.993 18.378 1.00 95.06 479 LEU A C 1
ATOM 3891 O O . LEU A 1 479 ? -15.955 -5.538 18.352 1.00 95.06 479 LEU A O 1
ATOM 3895 N N . ALA A 1 480 ? -14.680 -3.715 18.043 1.00 93.94 480 ALA A N 1
ATOM 3896 C CA . ALA A 1 480 ? -15.768 -2.884 17.544 1.00 93.94 480 ALA A CA 1
ATOM 3897 C C . ALA A 1 480 ? -15.295 -1.781 16.592 1.00 93.94 480 ALA A C 1
ATOM 3899 O O . ALA A 1 480 ? -14.181 -1.266 16.699 1.00 93.94 480 ALA A O 1
ATOM 3900 N N . ASP A 1 481 ? -16.191 -1.386 15.687 1.00 91.94 481 ASP A N 1
ATOM 3901 C CA . ASP A 1 481 ? -16.012 -0.169 14.902 1.00 91.94 481 ASP A CA 1
ATOM 3902 C C . ASP A 1 481 ? -16.105 1.053 15.829 1.00 91.94 481 ASP A C 1
ATOM 3904 O O . ASP A 1 481 ? -16.896 1.069 16.776 1.00 91.94 481 ASP A O 1
ATOM 3908 N N . ILE A 1 482 ? -15.329 2.098 15.532 1.00 93.19 482 ILE A N 1
ATOM 3909 C CA . ILE A 1 482 ? -15.199 3.304 16.371 1.00 93.19 482 ILE A CA 1
ATOM 3910 C C . ILE A 1 482 ? -16.534 4.034 16.625 1.00 93.19 482 ILE A C 1
ATOM 3912 O O . ILE A 1 482 ? -16.697 4.707 17.642 1.00 93.19 482 ILE A O 1
ATOM 3916 N N . GLU A 1 483 ? -17.501 3.863 15.723 1.00 90.62 483 GLU A N 1
ATOM 3917 C CA . GLU A 1 483 ? -18.837 4.471 15.765 1.00 90.62 483 GLU A CA 1
ATOM 3918 C C . GLU A 1 483 ? -19.833 3.694 16.651 1.00 90.62 483 GLU A C 1
ATOM 3920 O O . GLU A 1 483 ? -20.933 4.180 16.925 1.00 90.62 483 GLU A O 1
ATOM 3925 N N . MET A 1 484 ? -19.479 2.486 17.109 1.00 92.00 484 MET A N 1
ATOM 3926 C CA . MET A 1 484 ? -20.350 1.674 17.961 1.00 92.00 484 MET A CA 1
ATOM 3927 C C . MET A 1 484 ? -20.342 2.192 19.400 1.00 92.00 484 MET A C 1
ATOM 3929 O O . MET A 1 484 ? -19.295 2.354 20.027 1.00 92.00 484 MET A O 1
ATOM 3933 N N . VAL A 1 485 ? -21.531 2.390 19.961 1.00 93.31 485 VAL A N 1
ATOM 3934 C CA . VAL A 1 485 ? -21.724 2.866 21.332 1.00 93.31 485 VAL A CA 1
ATOM 3935 C C . VAL A 1 485 ? -22.240 1.730 22.205 1.00 93.31 485 VAL A C 1
ATOM 3937 O O . VAL A 1 485 ? -23.296 1.163 21.944 1.00 93.31 485 VAL A O 1
ATOM 3940 N N . PHE A 1 486 ? -21.503 1.396 23.259 1.00 96.00 486 PHE A N 1
ATOM 3941 C CA . PHE A 1 486 ? -21.859 0.319 24.187 1.00 96.00 486 PHE A CA 1
ATOM 3942 C C . PHE A 1 486 ? -22.868 0.769 25.250 1.00 96.00 486 PHE A C 1
ATOM 3944 O O . PHE A 1 486 ? -22.944 1.956 25.573 1.00 96.00 486 PHE A O 1
ATOM 3951 N N . SER A 1 487 ? -23.617 -0.180 25.820 1.00 96.06 487 SER A N 1
ATOM 3952 C CA . SER A 1 487 ? -24.433 0.048 27.022 1.00 96.06 487 SER A CA 1
ATOM 3953 C C . SER A 1 487 ? -23.581 0.559 28.194 1.00 96.06 487 SER A C 1
ATOM 3955 O O . SER A 1 487 ? -22.409 0.204 28.310 1.00 96.06 487 SER A O 1
ATOM 3957 N N . GLU A 1 488 ? -24.160 1.357 29.093 1.00 96.00 488 GLU A N 1
ATOM 3958 C CA . GLU A 1 488 ? -23.439 1.981 30.209 1.00 96.00 488 GLU A CA 1
ATOM 3959 C C . GLU A 1 488 ? -22.810 0.924 31.137 1.00 96.00 488 GLU A C 1
ATOM 3961 O O . GLU A 1 488 ? -23.474 -0.046 31.527 1.00 96.00 488 GLU A O 1
ATOM 3966 N N . GLY A 1 489 ? -21.529 1.091 31.488 1.00 95.75 489 GLY A N 1
ATOM 3967 C CA . GLY A 1 489 ? -20.818 0.154 32.362 1.00 95.75 489 GLY A CA 1
ATOM 3968 C C . GLY A 1 489 ? -20.422 -1.183 31.726 1.00 95.75 489 GLY A C 1
ATOM 3969 O O . GLY A 1 489 ? -20.212 -2.138 32.471 1.00 95.75 489 GLY A O 1
ATOM 3970 N N . PHE A 1 490 ? -20.348 -1.294 30.391 1.00 96.94 490 PHE A N 1
ATOM 3971 C CA . PHE A 1 490 ? -20.193 -2.579 29.687 1.00 96.94 490 PHE A CA 1
ATOM 3972 C C . PHE A 1 490 ? -19.033 -3.427 30.225 1.00 96.94 490 PHE A C 1
ATOM 3974 O O . PHE A 1 490 ? -19.244 -4.551 30.678 1.00 96.94 490 PHE A O 1
ATOM 3981 N N . ALA A 1 491 ? -17.812 -2.882 30.191 1.00 96.50 491 ALA A N 1
ATOM 3982 C CA . ALA A 1 491 ? -16.607 -3.628 30.558 1.00 96.50 491 ALA A CA 1
ATOM 3983 C C . ALA A 1 491 ? -16.631 -4.070 32.027 1.00 96.50 491 ALA A C 1
ATOM 3985 O O . ALA A 1 491 ? -16.216 -5.181 32.332 1.00 96.50 491 ALA A O 1
ATOM 3986 N N . LEU A 1 492 ? -17.173 -3.228 32.915 1.00 95.12 492 LEU A N 1
ATOM 3987 C CA . LEU A 1 492 ? -17.290 -3.523 34.341 1.00 95.12 492 LEU A CA 1
ATOM 3988 C C . LEU A 1 492 ? -18.256 -4.688 34.591 1.00 95.12 492 LEU A C 1
ATOM 3990 O O . LEU A 1 492 ? -17.891 -5.649 35.258 1.00 95.12 492 LEU A O 1
ATOM 3994 N N . LYS A 1 493 ? -19.456 -4.634 33.996 1.00 95.88 493 LYS A N 1
ATOM 3995 C CA . LYS A 1 493 ? -20.470 -5.698 34.104 1.00 95.88 493 LYS A CA 1
ATOM 3996 C C . LYS A 1 493 ? -19.943 -7.033 33.580 1.00 95.88 493 LYS A C 1
ATOM 3998 O O . LYS A 1 493 ? -20.171 -8.076 34.178 1.00 95.88 493 LYS A O 1
ATOM 4003 N N . MET A 1 494 ? -19.224 -6.999 32.462 1.00 97.25 494 MET A N 1
ATOM 4004 C CA . MET A 1 494 ? -18.754 -8.209 31.790 1.00 97.25 494 MET A CA 1
ATOM 4005 C C . MET A 1 494 ? -17.478 -8.800 32.383 1.00 97.25 494 MET A C 1
ATOM 4007 O O . MET A 1 494 ? -17.172 -9.947 32.076 1.00 97.25 494 MET A O 1
ATOM 4011 N N . LYS A 1 495 ? -16.730 -8.066 33.215 1.00 96.44 495 LYS A N 1
ATOM 4012 C CA . LYS A 1 495 ? -15.376 -8.457 33.632 1.00 96.44 495 LYS A CA 1
ATOM 4013 C C . LYS A 1 495 ? -15.328 -9.838 34.288 1.00 96.44 495 LYS A C 1
ATOM 4015 O O . LYS A 1 495 ? -14.564 -10.694 33.845 1.00 96.44 495 LYS A O 1
ATOM 4020 N N . LYS A 1 496 ? -16.187 -10.080 35.285 1.00 96.56 496 LYS A N 1
ATOM 4021 C CA . LYS A 1 496 ? -16.266 -11.366 35.997 1.00 96.56 496 LYS A CA 1
ATOM 4022 C C . LYS A 1 496 ? -16.616 -12.518 35.052 1.00 96.56 496 LYS A C 1
ATOM 4024 O O . LYS A 1 496 ? -15.917 -13.525 35.026 1.00 96.56 496 LYS A O 1
ATOM 4029 N N . LEU A 1 497 ? -17.657 -12.340 34.238 1.00 97.31 497 LEU A N 1
ATOM 4030 C CA . LEU A 1 497 ? -18.116 -13.355 33.288 1.00 97.31 497 LEU A CA 1
ATOM 4031 C C . LEU A 1 497 ? -17.070 -13.637 32.198 1.00 97.31 497 LEU A C 1
ATOM 4033 O O . LEU A 1 497 ? -16.854 -14.784 31.824 1.00 97.31 497 LEU A O 1
ATOM 4037 N N . ALA A 1 498 ? -16.379 -12.609 31.706 1.00 97.75 498 ALA A N 1
ATOM 4038 C CA . ALA A 1 498 ? -15.344 -12.773 30.696 1.00 97.75 498 ALA A CA 1
ATOM 4039 C C . ALA A 1 498 ? -14.134 -13.547 31.230 1.00 97.75 498 ALA A C 1
ATOM 4041 O O . ALA A 1 498 ? -13.658 -14.438 30.541 1.00 97.75 498 ALA A O 1
ATOM 4042 N N . ASN A 1 499 ? -13.702 -13.296 32.469 1.00 97.69 499 ASN A N 1
ATOM 4043 C CA . ASN A 1 499 ? -12.628 -14.075 33.100 1.00 97.69 499 ASN A CA 1
ATOM 4044 C C . ASN A 1 499 ? -13.017 -15.544 33.338 1.00 97.69 499 ASN A C 1
ATOM 4046 O O . ASN A 1 499 ? -12.144 -16.402 33.395 1.00 97.69 499 ASN A O 1
ATOM 4050 N N . GLN A 1 500 ? -14.313 -15.849 33.455 1.00 96.75 500 GLN A N 1
ATOM 4051 C CA . GLN A 1 500 ? -14.793 -17.225 33.588 1.00 96.75 500 GLN A CA 1
ATOM 4052 C C . GLN A 1 500 ? -14.725 -18.007 32.268 1.00 96.75 500 GLN A C 1
ATOM 4054 O O . GLN A 1 500 ? -14.425 -19.197 32.286 1.00 96.75 500 GLN A O 1
ATOM 4059 N N . TYR A 1 501 ? -15.041 -17.367 31.137 1.00 97.62 501 TYR A N 1
ATOM 4060 C CA . TYR A 1 501 ? -15.199 -18.061 29.852 1.00 97.62 501 TYR A CA 1
ATOM 4061 C C . TYR A 1 501 ? -14.042 -17.851 28.869 1.00 97.62 501 TYR A C 1
ATOM 4063 O O . TYR A 1 501 ? -13.852 -18.693 27.996 1.00 97.62 501 TYR A O 1
ATOM 4071 N N . ILE A 1 502 ? -13.289 -16.755 28.986 1.00 97.62 502 ILE A N 1
ATOM 4072 C CA . ILE A 1 502 ? -12.226 -16.341 28.058 1.00 97.62 502 ILE A CA 1
ATOM 4073 C C . ILE A 1 502 ? -10.864 -16.505 28.749 1.00 97.62 502 ILE A C 1
ATOM 4075 O O . ILE A 1 502 ? -10.172 -15.538 29.054 1.00 97.62 502 ILE A O 1
ATOM 4079 N N . ASP A 1 503 ? -10.495 -17.755 29.025 1.00 91.88 503 ASP A N 1
ATOM 4080 C CA . ASP A 1 503 ? -9.274 -18.133 29.757 1.00 91.88 503 ASP A CA 1
ATOM 4081 C C . ASP A 1 503 ? -8.075 -18.459 28.839 1.00 91.88 503 ASP A C 1
ATOM 4083 O O . ASP A 1 503 ? -6.989 -18.805 29.310 1.00 91.88 503 ASP A O 1
ATOM 4087 N N . GLY A 1 504 ? -8.283 -18.403 27.519 1.00 91.56 504 GLY A N 1
ATOM 4088 C CA . GLY A 1 504 ? -7.288 -18.747 26.501 1.00 91.56 504 GLY A CA 1
ATOM 4089 C C . GLY A 1 504 ? -7.012 -20.247 26.346 1.00 91.56 504 GLY A C 1
ATOM 4090 O O . GLY A 1 504 ? -6.150 -20.618 25.548 1.00 91.56 504 GLY A O 1
ATOM 4091 N N . LYS A 1 505 ? -7.722 -21.105 27.086 1.00 91.12 505 LYS A N 1
ATOM 4092 C CA . LYS A 1 505 ? -7.638 -22.571 27.005 1.00 91.12 505 LYS A CA 1
ATOM 4093 C C . LYS A 1 505 ? -8.900 -23.147 26.377 1.00 91.12 505 LYS A C 1
ATOM 4095 O O . LYS A 1 505 ? -8.820 -23.990 25.486 1.00 91.12 505 LYS A O 1
ATOM 4100 N N . GLN A 1 506 ? -10.061 -22.689 26.835 1.00 93.62 506 GLN A N 1
ATOM 4101 C CA . GLN A 1 506 ? -11.349 -23.063 26.279 1.00 93.62 506 GLN A CA 1
ATOM 4102 C C . GLN A 1 506 ? -11.649 -22.237 25.031 1.00 93.62 506 GLN A C 1
ATOM 4104 O O . GLN A 1 506 ? -11.434 -21.027 24.986 1.00 93.62 506 GLN A O 1
ATOM 4109 N N . LYS A 1 507 ? -12.205 -22.895 24.014 1.00 96.56 507 LYS A N 1
ATOM 4110 C CA . LYS A 1 507 ? -12.613 -22.253 22.762 1.00 96.56 507 LYS A CA 1
ATOM 4111 C C . LYS A 1 507 ? -14.006 -21.640 22.897 1.00 96.56 507 LYS A C 1
ATOM 4113 O O . LYS A 1 507 ? -14.940 -22.067 22.227 1.00 96.56 507 LYS A O 1
ATOM 4118 N N . ASN A 1 508 ? -14.157 -20.663 23.784 1.00 97.75 508 ASN A N 1
ATOM 4119 C CA . ASN A 1 508 ? -15.424 -19.965 23.994 1.00 97.75 508 ASN A CA 1
ATOM 4120 C C . ASN A 1 508 ? -15.351 -18.535 23.463 1.00 97.75 508 ASN A C 1
ATOM 4122 O O . ASN A 1 508 ? -14.321 -17.876 23.552 1.00 97.75 508 ASN A O 1
ATOM 4126 N N . LEU A 1 509 ? -16.481 -18.042 22.968 1.00 98.00 509 LEU A N 1
ATOM 4127 C CA . LEU A 1 509 ? -16.678 -16.652 22.572 1.00 98.00 509 LEU A CA 1
ATOM 4128 C C . LEU A 1 509 ? -17.909 -16.110 23.281 1.00 98.00 509 LEU A C 1
ATOM 4130 O O . LEU A 1 509 ? -18.955 -16.755 23.274 1.00 98.00 509 LEU A O 1
ATOM 4134 N N . LEU A 1 510 ? -17.823 -14.905 23.839 1.00 98.31 510 LEU A N 1
ATOM 4135 C CA . LEU A 1 510 ? -18.985 -14.240 24.431 1.00 98.31 510 LEU A CA 1
ATOM 4136 C C . LEU A 1 510 ? -19.620 -13.298 23.404 1.00 98.31 510 LEU A C 1
ATOM 4138 O O . LEU A 1 510 ? -19.116 -12.203 23.168 1.00 98.31 510 LEU A O 1
ATOM 4142 N N . VAL A 1 511 ? -20.716 -13.726 22.785 1.00 97.12 511 VAL A N 1
ATOM 4143 C CA . VAL A 1 511 ? -21.434 -13.018 21.718 1.00 97.12 511 VAL A CA 1
ATOM 4144 C C . VAL A 1 511 ? -22.381 -11.973 22.291 1.00 97.12 511 VAL A C 1
ATOM 4146 O O . VAL A 1 511 ? -23.186 -12.277 23.169 1.00 97.12 511 VAL A O 1
ATOM 4149 N N . ILE A 1 512 ? -22.347 -10.759 21.739 1.00 96.00 512 ILE A N 1
ATOM 4150 C CA . ILE A 1 512 ? -23.233 -9.657 22.136 1.00 96.00 512 ILE A CA 1
ATOM 4151 C C . ILE A 1 512 ? -24.242 -9.329 21.035 1.00 96.00 512 ILE A C 1
ATOM 4153 O O . ILE A 1 512 ? -23.987 -9.527 19.845 1.00 96.00 512 ILE A O 1
ATOM 4157 N N . ARG A 1 513 ? -25.385 -8.755 21.424 1.00 94.12 513 ARG A N 1
ATOM 4158 C CA . ARG A 1 513 ? -26.351 -8.208 20.463 1.00 94.12 513 ARG A CA 1
ATOM 4159 C C . ARG A 1 513 ? -25.971 -6.795 20.027 1.00 94.12 513 ARG A C 1
ATOM 4161 O O . ARG A 1 513 ? -25.553 -5.971 20.844 1.00 94.12 513 ARG A O 1
ATOM 4168 N N . ARG A 1 514 ? -26.186 -6.522 18.738 1.00 93.00 514 ARG A N 1
ATOM 4169 C CA . ARG A 1 514 ? -25.975 -5.218 18.098 1.00 93.00 514 ARG A CA 1
ATOM 4170 C C . ARG A 1 514 ? -27.308 -4.636 17.647 1.00 93.00 514 ARG A C 1
ATOM 4172 O O . ARG A 1 514 ? -28.146 -5.353 17.099 1.00 93.00 514 ARG A O 1
ATOM 4179 N N . PHE A 1 515 ? -27.464 -3.328 17.802 1.00 92.75 515 PHE A N 1
ATOM 4180 C CA . PHE A 1 515 ? -28.674 -2.610 17.407 1.00 92.75 515 PHE A CA 1
ATOM 4181 C C . PHE A 1 515 ? -28.350 -1.344 16.607 1.00 92.75 515 PHE A C 1
ATOM 4183 O O . PHE A 1 515 ? -27.240 -0.818 16.659 1.00 92.75 515 PHE A O 1
ATOM 4190 N N . GLU A 1 516 ? -29.338 -0.828 15.887 1.00 89.88 516 GLU A N 1
ATOM 4191 C CA . GLU A 1 516 ? -29.332 0.512 15.297 1.00 89.88 516 GLU A CA 1
ATOM 4192 C C . GLU A 1 516 ? -30.453 1.339 15.918 1.00 89.88 516 GLU A C 1
ATOM 4194 O O . GLU A 1 516 ? -31.556 0.836 16.144 1.00 89.88 516 GLU A O 1
ATOM 4199 N N . VAL A 1 517 ? -30.187 2.617 16.178 1.00 89.12 517 VAL A N 1
ATOM 4200 C CA . VAL A 1 517 ? -31.203 3.567 16.655 1.00 89.12 517 VAL A CA 1
ATOM 4201 C C . VAL A 1 517 ? -31.423 4.679 15.647 1.00 89.12 517 VAL A C 1
ATOM 4203 O O . VAL A 1 517 ? -30.501 5.092 14.944 1.00 89.12 517 VAL A O 1
ATOM 4206 N N . ASP A 1 518 ? -32.649 5.197 15.597 1.00 82.38 518 ASP A N 1
ATOM 4207 C CA . ASP A 1 518 ? -32.981 6.396 14.825 1.00 82.38 518 ASP A CA 1
ATOM 4208 C C . ASP A 1 518 ? -32.020 7.552 15.176 1.00 82.38 518 ASP A C 1
ATOM 4210 O O . ASP A 1 518 ? -31.722 7.803 16.346 1.00 82.38 518 ASP A O 1
ATOM 4214 N N . ASN A 1 519 ? -31.551 8.286 14.162 1.00 79.06 519 ASN A N 1
ATOM 4215 C CA . ASN A 1 519 ? -30.657 9.439 14.306 1.00 79.06 519 ASN A CA 1
ATOM 4216 C C . ASN A 1 519 ? -31.174 10.500 15.289 1.00 79.06 519 ASN A C 1
ATOM 4218 O O . ASN A 1 519 ? -30.372 11.175 15.942 1.00 79.06 519 ASN A O 1
ATOM 4222 N N . LYS A 1 520 ? -32.500 10.655 15.385 1.00 80.12 520 LYS A N 1
ATOM 4223 C CA . LYS A 1 520 ? -33.155 11.618 16.283 1.00 80.12 520 LYS A CA 1
ATOM 4224 C C . LYS A 1 520 ? -33.362 11.075 17.701 1.00 80.12 520 LYS A C 1
ATOM 4226 O O . LYS A 1 520 ? -33.707 11.844 18.596 1.00 80.12 520 LYS A O 1
ATOM 4231 N N . ALA A 1 521 ? -33.171 9.776 17.921 1.00 83.12 521 ALA A N 1
ATOM 4232 C CA . ALA A 1 521 ? -33.375 9.153 19.218 1.00 83.12 521 ALA A CA 1
ATOM 4233 C C . ALA A 1 521 ? -32.131 9.259 20.117 1.00 83.12 521 ALA A C 1
ATOM 4235 O O . ALA A 1 521 ? -30.989 9.359 19.658 1.00 83.12 521 ALA A O 1
ATOM 4236 N N . LYS A 1 522 ? -32.358 9.230 21.435 1.00 88.19 522 LYS A N 1
ATOM 4237 C CA . LYS A 1 522 ? -31.281 9.095 22.423 1.00 88.19 522 LYS A CA 1
ATOM 4238 C C . LYS A 1 522 ? -30.775 7.653 22.419 1.00 88.19 522 LYS A C 1
ATOM 4240 O O . LYS A 1 522 ? -31.572 6.728 22.316 1.00 88.19 522 LYS A O 1
ATOM 4245 N N . ILE A 1 523 ? -29.463 7.472 22.548 1.00 90.00 523 ILE A N 1
ATOM 4246 C CA . ILE A 1 523 ? -28.860 6.137 22.626 1.00 90.00 523 ILE A CA 1
ATOM 4247 C C . ILE A 1 523 ? -29.268 5.494 23.964 1.00 90.00 523 ILE A C 1
ATOM 4249 O O . ILE A 1 523 ? -29.084 6.134 25.005 1.00 90.00 523 ILE A O 1
ATOM 4253 N N . PRO A 1 524 ? -29.817 4.266 23.960 1.00 94.44 524 PRO A N 1
ATOM 4254 C CA . PRO A 1 524 ? -30.232 3.589 25.179 1.00 94.44 524 PRO A CA 1
ATOM 4255 C C . PRO A 1 524 ? -29.015 3.195 26.012 1.00 94.44 524 PRO A C 1
ATOM 4257 O O . PRO A 1 524 ? -28.030 2.668 25.496 1.00 94.44 524 PRO A O 1
ATOM 4260 N N . LYS A 1 525 ? -29.101 3.439 27.319 1.00 94.06 525 LYS A N 1
ATOM 4261 C CA . LYS A 1 525 ? -28.005 3.155 28.259 1.00 94.06 525 LYS A CA 1
ATOM 4262 C C . LYS A 1 525 ? -28.024 1.729 28.799 1.00 94.06 525 LYS A C 1
ATOM 4264 O O . LYS A 1 525 ? -26.987 1.205 29.191 1.00 94.06 525 LYS A O 1
ATOM 4269 N N . ASP A 1 526 ? -29.198 1.115 28.831 1.00 94.25 526 ASP A N 1
ATOM 4270 C CA . ASP A 1 526 ? -29.453 -0.184 29.443 1.00 94.25 526 ASP A CA 1
ATOM 4271 C C . ASP A 1 526 ? -30.524 -0.958 28.655 1.00 94.25 526 ASP A C 1
ATOM 4273 O O . ASP A 1 526 ? -31.162 -0.434 27.734 1.00 94.25 526 ASP A O 1
ATOM 4277 N N . THR A 1 527 ? -30.701 -2.235 28.998 1.00 94.38 527 THR A N 1
ATOM 4278 C CA . THR A 1 527 ? -31.630 -3.145 28.312 1.00 94.38 527 THR A CA 1
ATOM 4279 C C . THR A 1 527 ? -33.085 -2.722 28.476 1.00 94.38 527 THR A C 1
ATOM 4281 O O . THR A 1 527 ? -33.886 -2.967 27.576 1.00 94.38 527 THR A O 1
ATOM 4284 N N . ARG A 1 528 ? -33.442 -2.037 29.570 1.00 93.88 528 ARG A N 1
ATOM 4285 C CA . ARG A 1 528 ? -34.797 -1.518 29.800 1.00 93.88 528 ARG A CA 1
ATOM 4286 C C . ARG A 1 528 ? -35.118 -0.389 28.824 1.00 93.88 528 ARG A C 1
ATOM 4288 O O . ARG A 1 528 ? -36.178 -0.408 28.203 1.00 93.88 528 ARG A O 1
ATOM 4295 N N . GLN A 1 529 ? -34.215 0.574 28.662 1.00 95.56 529 GLN A N 1
ATOM 4296 C CA . GLN A 1 529 ? -34.370 1.659 27.694 1.00 95.56 529 GLN A CA 1
ATOM 4297 C C . GLN A 1 529 ? -34.403 1.114 26.269 1.00 95.56 529 GLN A C 1
ATOM 4299 O O . GLN A 1 529 ? -35.282 1.489 25.496 1.00 95.56 529 GLN A O 1
ATOM 4304 N N . LEU A 1 530 ? -33.502 0.184 25.936 1.00 95.75 530 LEU A N 1
ATOM 4305 C CA . LEU A 1 530 ? -33.496 -0.458 24.624 1.00 95.75 530 LEU A CA 1
ATOM 4306 C C . LEU A 1 530 ? -34.818 -1.191 24.346 1.00 95.75 530 LEU A C 1
ATOM 4308 O O . LEU A 1 530 ? -35.383 -1.027 23.269 1.00 95.75 530 LEU A O 1
ATOM 4312 N N . PHE A 1 531 ? -35.347 -1.942 25.317 1.00 94.62 531 PHE A N 1
ATOM 4313 C CA . PHE A 1 531 ? -36.635 -2.631 25.201 1.00 94.62 531 PHE A CA 1
ATOM 4314 C C . PHE A 1 531 ? -37.777 -1.661 24.871 1.00 94.62 531 PHE A C 1
ATOM 4316 O O . PHE A 1 531 ? -38.550 -1.907 23.944 1.00 94.62 531 PHE A O 1
ATOM 4323 N N . LEU A 1 532 ? -37.856 -0.534 25.590 1.00 94.31 532 LEU A N 1
ATOM 4324 C CA . LEU A 1 532 ? -38.854 0.509 25.333 1.00 94.31 532 LEU A CA 1
ATOM 4325 C C . LEU A 1 532 ? -38.692 1.108 23.930 1.00 94.31 532 LEU A C 1
ATOM 4327 O O . LEU A 1 532 ? -39.682 1.332 23.237 1.00 94.31 532 LEU A O 1
ATOM 4331 N N . MET A 1 533 ? -37.453 1.318 23.481 1.00 93.69 533 MET A N 1
ATOM 4332 C CA . MET A 1 533 ? -37.178 1.841 22.142 1.00 93.69 533 MET A CA 1
ATOM 4333 C C . MET A 1 533 ? -37.539 0.856 21.028 1.00 93.69 533 MET A C 1
ATOM 4335 O O . MET A 1 533 ? -38.060 1.291 20.004 1.00 93.69 533 MET A O 1
ATOM 4339 N N . ILE A 1 534 ? -37.309 -0.447 21.213 1.00 91.38 534 ILE A N 1
ATOM 4340 C CA . ILE A 1 534 ? -37.734 -1.477 20.252 1.00 91.38 534 ILE A CA 1
ATOM 4341 C C . ILE A 1 534 ? -39.262 -1.525 20.171 1.00 91.38 534 ILE A C 1
ATOM 4343 O O . ILE A 1 534 ? -39.815 -1.510 19.075 1.00 91.38 534 ILE A O 1
ATOM 4347 N N . LYS A 1 535 ? -39.960 -1.500 21.316 1.00 91.50 535 LYS A N 1
ATOM 4348 C CA . LYS A 1 535 ? -41.433 -1.436 21.356 1.00 91.50 535 LYS A CA 1
ATOM 4349 C C . LYS A 1 535 ? -41.992 -0.187 20.668 1.00 91.50 535 LYS A C 1
ATOM 4351 O O . LYS A 1 535 ? -43.061 -0.256 20.076 1.00 91.50 535 LYS A O 1
ATOM 4356 N N . ALA A 1 536 ? -41.262 0.924 20.722 1.00 91.50 536 ALA A N 1
ATOM 4357 C CA . ALA A 1 536 ? -41.619 2.176 20.062 1.00 91.50 536 ALA A CA 1
ATOM 4358 C C . ALA A 1 536 ? -41.133 2.282 18.601 1.00 91.50 536 ALA A C 1
ATOM 4360 O O . ALA A 1 536 ? -41.231 3.362 18.021 1.00 91.50 536 ALA A O 1
ATOM 4361 N N . PHE A 1 537 ? -40.565 1.218 18.015 1.00 88.31 537 PHE A N 1
ATOM 4362 C CA . PHE A 1 537 ? -39.971 1.225 16.667 1.00 88.31 537 PHE A CA 1
ATOM 4363 C C . PHE A 1 537 ? -38.910 2.327 16.461 1.00 88.31 537 PHE A C 1
ATOM 4365 O O . PHE A 1 537 ? -38.782 2.917 15.389 1.00 88.31 537 PHE A O 1
ATOM 4372 N N . ARG A 1 538 ? -38.139 2.628 17.512 1.00 87.94 538 ARG A N 1
ATOM 4373 C CA . ARG A 1 538 ? -37.019 3.591 17.505 1.00 87.94 538 ARG A CA 1
ATOM 4374 C C . ARG A 1 538 ? -35.644 2.923 17.549 1.00 87.94 538 ARG A C 1
ATOM 4376 O O . ARG A 1 538 ? -34.638 3.606 17.349 1.00 87.94 538 ARG A O 1
ATOM 4383 N N . ALA A 1 539 ? -35.605 1.622 17.824 1.00 88.12 539 ALA A N 1
ATOM 4384 C CA . ALA A 1 539 ? -34.416 0.782 17.788 1.00 88.12 539 ALA A CA 1
ATOM 4385 C C . ALA A 1 539 ? -34.726 -0.519 17.040 1.00 88.12 539 ALA A C 1
ATOM 4387 O O . ALA A 1 539 ? -35.834 -1.045 17.149 1.00 88.12 539 ALA A O 1
ATOM 4388 N N . PHE A 1 540 ? -33.747 -1.036 16.305 1.00 85.44 540 PHE A N 1
ATOM 4389 C CA . PHE A 1 540 ? -33.866 -2.241 15.482 1.00 85.44 540 PHE A CA 1
ATOM 4390 C C . PHE A 1 540 ? -32.623 -3.113 15.657 1.00 85.44 540 PHE A C 1
ATOM 4392 O O . PHE A 1 540 ? -31.562 -2.602 16.019 1.00 85.44 540 PHE A O 1
ATOM 4399 N N . GLU A 1 541 ? -32.726 -4.418 15.395 1.00 83.19 541 GLU A N 1
ATOM 4400 C CA . GLU A 1 541 ? -31.524 -5.251 15.252 1.00 83.19 541 GLU A CA 1
ATOM 4401 C C . GLU A 1 541 ? -30.638 -4.697 14.124 1.00 83.19 541 GLU A C 1
ATOM 4403 O O . GLU A 1 541 ? -31.129 -4.141 13.137 1.00 83.19 541 GLU A O 1
ATOM 4408 N N . PHE A 1 542 ? -29.321 -4.776 14.304 1.00 72.44 542 PHE A N 1
ATOM 4409 C CA . PHE A 1 542 ? -28.362 -4.108 13.426 1.00 72.44 542 PHE A CA 1
ATOM 4410 C C . PHE A 1 542 ? -28.498 -4.553 11.960 1.00 72.44 542 PHE A C 1
ATOM 4412 O O . PHE A 1 542 ? -28.594 -5.746 11.678 1.00 72.44 542 PHE A O 1
ATOM 4419 N N . HIS A 1 543 ? -28.526 -3.590 11.028 1.00 60.44 543 HIS A N 1
ATOM 4420 C CA . HIS A 1 543 ? -28.759 -3.807 9.597 1.00 60.44 543 HIS A CA 1
ATOM 4421 C C . HIS A 1 543 ? -30.068 -4.556 9.267 1.00 60.44 543 HIS A C 1
ATOM 4423 O O . HIS A 1 543 ? -30.178 -5.140 8.186 1.00 60.44 543 HIS A O 1
ATOM 4429 N N . HIS A 1 544 ? -31.097 -4.493 10.124 1.00 60.94 544 HIS A N 1
ATOM 4430 C CA . HIS A 1 544 ? -32.396 -5.153 9.908 1.00 60.94 544 HIS A CA 1
ATOM 4431 C C . HIS A 1 544 ? -33.007 -4.889 8.514 1.00 60.94 544 HIS A C 1
ATOM 4433 O O . HIS A 1 544 ? -33.667 -5.760 7.956 1.00 60.94 544 HIS A O 1
ATOM 4439 N N . LYS A 1 545 ? -32.772 -3.708 7.919 1.00 59.03 545 LYS A N 1
ATOM 4440 C CA . LYS A 1 545 ? -33.275 -3.363 6.573 1.00 59.03 545 LYS A CA 1
ATOM 4441 C C . LYS A 1 545 ? -32.357 -3.766 5.413 1.00 59.03 545 LYS A C 1
ATOM 4443 O O . LYS A 1 545 ? -32.839 -3.864 4.292 1.00 59.03 545 LYS A O 1
ATOM 4448 N N . TYR A 1 546 ? -31.056 -3.932 5.650 1.00 55.16 546 TYR A N 1
ATOM 4449 C CA . TYR A 1 546 ? -30.050 -4.065 4.586 1.00 55.16 546 TYR A CA 1
ATOM 4450 C C . TYR A 1 546 ? -29.435 -5.466 4.521 1.00 55.16 546 TYR A C 1
ATOM 4452 O O . TYR A 1 546 ? -29.190 -5.980 3.433 1.00 55.16 546 TYR A O 1
ATOM 4460 N N . PHE A 1 547 ? -29.194 -6.099 5.673 1.00 64.00 547 PHE A N 1
ATOM 4461 C CA . PHE A 1 547 ? -28.560 -7.414 5.750 1.00 64.00 547 PHE A CA 1
ATOM 4462 C C . PHE A 1 547 ? -28.969 -8.207 7.011 1.00 64.00 547 PHE A C 1
ATOM 4464 O O . PHE A 1 547 ? -28.117 -8.554 7.832 1.00 64.00 547 PHE A O 1
ATOM 4471 N N . PRO A 1 548 ? -30.266 -8.526 7.188 1.00 65.69 548 PRO A N 1
ATOM 4472 C CA . PRO A 1 548 ? -30.752 -9.219 8.386 1.00 65.69 548 PRO A CA 1
ATOM 4473 C C . PRO A 1 548 ? -30.099 -10.599 8.580 1.00 65.69 548 PRO A C 1
ATOM 4475 O O . PRO A 1 548 ? -29.693 -10.942 9.688 1.00 65.69 548 PRO A O 1
ATOM 4478 N N . ALA A 1 549 ? -29.880 -11.348 7.493 1.00 62.94 549 ALA A N 1
ATOM 4479 C CA . ALA A 1 549 ? -29.278 -12.686 7.530 1.00 62.94 549 ALA A CA 1
ATOM 4480 C C . ALA A 1 549 ? -27.866 -12.733 8.153 1.00 62.94 549 ALA A C 1
ATOM 4482 O O . ALA A 1 549 ? -27.433 -13.790 8.608 1.00 62.94 549 ALA A O 1
ATOM 4483 N N . GLY A 1 550 ? -27.140 -11.608 8.177 1.00 70.00 550 GLY A N 1
ATOM 4484 C CA . GLY A 1 550 ? -25.812 -11.525 8.784 1.00 70.00 550 GLY A CA 1
ATOM 4485 C C . GLY A 1 550 ? -25.802 -11.206 10.278 1.00 70.00 550 GLY A C 1
ATOM 4486 O O . GLY A 1 550 ? -24.788 -11.453 10.927 1.00 70.00 550 GLY A O 1
ATOM 4487 N N . HIS A 1 551 ? -26.889 -10.671 10.842 1.00 75.88 551 HIS A N 1
ATOM 4488 C CA . HIS A 1 551 ? -26.869 -10.082 12.189 1.00 75.88 551 HIS A CA 1
ATOM 4489 C C . HIS A 1 551 ? -27.997 -10.541 13.117 1.00 75.88 551 HIS A C 1
ATOM 4491 O O . HIS A 1 551 ? -27.873 -10.356 14.328 1.00 75.88 551 HIS A O 1
ATOM 4497 N N . THR A 1 552 ? -29.069 -11.149 12.600 1.00 80.31 552 THR A N 1
ATOM 4498 C CA . THR A 1 552 ? -30.154 -11.664 13.443 1.00 80.31 552 THR A CA 1
ATOM 4499 C C . THR A 1 552 ? -29.649 -12.769 14.370 1.00 80.31 552 THR A C 1
ATOM 4501 O O . THR A 1 552 ? -29.019 -13.736 13.938 1.00 80.31 552 THR A O 1
ATOM 4504 N N . ILE A 1 553 ? -29.961 -12.632 15.659 1.00 84.31 553 ILE A N 1
ATOM 4505 C CA . ILE A 1 553 ? -29.776 -13.681 16.663 1.00 84.31 553 ILE A CA 1
ATOM 4506 C C . ILE A 1 553 ? -31.164 -14.021 17.208 1.00 84.31 553 ILE A C 1
ATOM 4508 O O . ILE A 1 553 ? -31.872 -13.149 17.713 1.00 84.31 553 ILE A O 1
ATOM 4512 N N . GLU A 1 554 ? -31.565 -15.286 17.124 1.00 84.81 554 GLU A N 1
ATOM 4513 C CA . GLU A 1 554 ? -32.890 -15.749 17.558 1.00 84.81 554 GLU A CA 1
ATOM 4514 C C . GLU A 1 554 ? -33.181 -15.438 19.032 1.00 84.81 554 GLU A C 1
ATOM 4516 O O . GLU A 1 554 ? -32.277 -15.203 19.834 1.00 84.81 554 GLU A O 1
ATOM 4521 N N . SER A 1 555 ? -34.464 -15.437 19.394 1.00 87.25 555 SER A N 1
ATOM 4522 C CA . SER A 1 555 ? -34.918 -15.298 20.785 1.00 87.25 555 SER A CA 1
ATOM 4523 C C . SER A 1 555 ? -34.626 -13.935 21.438 1.00 87.25 555 SER A C 1
ATOM 4525 O O . SER A 1 555 ? -34.312 -13.848 22.626 1.00 87.25 555 SER A O 1
ATOM 4527 N N . LEU A 1 556 ? -34.799 -12.834 20.694 1.00 90.75 556 LEU A N 1
ATOM 4528 C CA . LEU A 1 556 ? -34.636 -11.463 21.207 1.00 90.75 556 LEU A CA 1
ATOM 4529 C C . LEU A 1 556 ? -35.485 -11.177 22.463 1.00 90.75 556 LEU A C 1
ATOM 4531 O O . LEU A 1 556 ? -34.995 -10.607 23.438 1.00 90.75 556 LEU A O 1
ATOM 4535 N N . TRP A 1 557 ? -36.757 -11.587 22.477 1.00 91.69 557 TRP A N 1
ATOM 4536 C CA . TRP A 1 557 ? -37.638 -11.366 23.633 1.00 91.69 557 TRP A CA 1
ATOM 4537 C C . TRP A 1 557 ? -37.231 -12.191 24.855 1.00 91.69 557 TRP A C 1
ATOM 4539 O O . TRP A 1 557 ? -37.324 -11.706 25.984 1.00 91.69 557 TRP A O 1
ATOM 4549 N N . GLN A 1 558 ? -36.732 -13.409 24.635 1.00 91.00 558 GLN A N 1
ATOM 4550 C CA . GLN A 1 558 ? -36.168 -14.231 25.699 1.00 91.00 558 GLN A CA 1
ATOM 4551 C C . GLN A 1 558 ? -34.924 -13.555 26.283 1.00 91.00 558 GLN A C 1
ATOM 4553 O O . GLN A 1 558 ? -34.829 -13.430 27.498 1.00 91.00 558 GLN A O 1
ATOM 4558 N N . TRP A 1 559 ? -34.038 -13.021 25.435 1.00 94.75 559 TRP A N 1
ATOM 4559 C CA . TRP A 1 559 ? -32.855 -12.270 25.861 1.00 94.75 559 TRP A CA 1
ATOM 4560 C C . TRP A 1 559 ? -33.207 -11.060 26.746 1.00 94.75 559 TRP A C 1
ATOM 4562 O O . TRP A 1 559 ? -32.553 -10.839 27.768 1.00 94.75 559 TRP A O 1
ATOM 4572 N N . PHE A 1 560 ? -34.280 -10.321 26.434 1.00 94.69 560 PHE A N 1
ATOM 4573 C CA . PHE A 1 560 ? -34.781 -9.252 27.309 1.00 94.69 560 PHE A CA 1
ATOM 4574 C C . PHE A 1 560 ? -35.324 -9.768 28.643 1.00 94.69 560 PHE A C 1
ATOM 4576 O O . PHE A 1 560 ? -35.012 -9.192 29.683 1.00 94.69 560 PHE A O 1
ATOM 4583 N N . ARG A 1 561 ? -36.131 -10.838 28.629 1.00 92.75 561 ARG A N 1
ATOM 4584 C CA . ARG A 1 561 ? -36.680 -11.448 29.853 1.00 92.75 561 ARG A CA 1
ATOM 4585 C C . ARG A 1 561 ? -35.553 -11.923 30.772 1.00 92.75 561 ARG A C 1
ATOM 4587 O O . ARG A 1 561 ? -35.562 -11.639 31.963 1.00 92.75 561 ARG A O 1
ATOM 4594 N N . MET A 1 562 ? -34.563 -12.581 30.190 1.00 89.38 562 MET A N 1
ATOM 4595 C CA . MET A 1 562 ? -33.359 -13.069 30.855 1.00 89.38 562 MET A CA 1
ATOM 4596 C C . MET A 1 562 ? -32.547 -11.931 31.475 1.00 89.38 562 MET A C 1
ATOM 4598 O O . MET A 1 562 ? -32.251 -11.964 32.662 1.00 89.38 562 MET A O 1
ATOM 4602 N N . SER A 1 563 ? -32.318 -10.857 30.715 1.00 91.88 563 SER A N 1
ATOM 4603 C CA . SER A 1 563 ? -31.606 -9.659 31.188 1.00 91.88 563 SER A CA 1
ATOM 4604 C C . SER A 1 563 ? -32.372 -8.823 32.225 1.00 91.88 563 SER A C 1
ATOM 4606 O O . SER A 1 563 ? -31.854 -7.814 32.693 1.00 91.88 563 SER A O 1
ATOM 4608 N N . LYS A 1 564 ? -33.636 -9.159 32.512 1.00 91.25 564 LYS A N 1
ATOM 4609 C CA . LYS A 1 564 ? -34.460 -8.503 33.539 1.00 91.25 564 LYS A CA 1
ATOM 4610 C C . LYS A 1 564 ? -34.522 -9.327 34.829 1.00 91.25 564 LYS A C 1
ATOM 4612 O O . LYS A 1 564 ? -34.718 -8.754 35.895 1.00 91.25 564 LYS A O 1
ATOM 4617 N N . ASN A 1 565 ? -34.419 -10.651 34.721 1.00 86.69 565 ASN A N 1
ATOM 4618 C CA . ASN A 1 565 ? -34.668 -11.574 35.827 1.00 86.69 565 ASN A CA 1
ATOM 4619 C C . ASN A 1 565 ? -33.460 -11.770 36.751 1.00 86.69 565 ASN A C 1
ATOM 4621 O O . ASN A 1 565 ? -33.643 -12.238 37.871 1.00 86.69 565 ASN A O 1
ATOM 4625 N N . THR A 1 566 ? -32.249 -11.438 36.304 1.00 86.38 566 THR A N 1
ATOM 4626 C CA . THR A 1 566 ? -31.036 -11.519 37.125 1.00 86.38 566 THR A CA 1
ATOM 4627 C C . THR A 1 566 ? -30.397 -10.143 37.266 1.00 86.38 566 THR A C 1
ATOM 4629 O O . THR A 1 566 ? -30.664 -9.233 36.485 1.00 86.38 566 THR A O 1
ATOM 4632 N N . THR A 1 567 ? -29.580 -9.969 38.302 1.00 85.50 567 THR A N 1
ATOM 4633 C CA . THR A 1 567 ? -28.790 -8.745 38.510 1.00 85.50 567 THR A CA 1
ATOM 4634 C C . THR A 1 567 ? -27.431 -8.828 37.821 1.00 85.50 567 THR A C 1
ATOM 4636 O O . THR A 1 567 ? -26.925 -7.825 37.322 1.00 85.50 567 THR A O 1
ATOM 4639 N N . GLU A 1 568 ? -26.857 -10.031 37.779 1.00 89.31 568 GLU A N 1
ATOM 4640 C CA . GLU A 1 568 ? -25.546 -10.308 37.198 1.00 89.31 568 GLU A CA 1
ATOM 4641 C C . GLU A 1 568 ? -25.658 -10.801 35.744 1.00 89.31 568 GLU A C 1
ATOM 4643 O O . GLU A 1 568 ? -26.589 -11.558 35.420 1.00 89.31 568 GLU A O 1
ATOM 4648 N N . PRO A 1 569 ? -24.707 -10.428 34.863 1.00 93.12 569 PRO A N 1
ATOM 4649 C CA . PRO A 1 569 ? -24.607 -10.987 33.523 1.00 93.12 569 PRO A CA 1
ATOM 4650 C C . PRO A 1 569 ? -24.284 -12.478 33.534 1.00 93.12 569 PRO A C 1
ATOM 4652 O O . PRO A 1 569 ? -23.478 -12.966 34.321 1.00 93.12 569 PRO A O 1
ATOM 4655 N N . TYR A 1 570 ? -24.865 -13.187 32.577 1.00 94.19 570 TYR A N 1
ATOM 4656 C CA . TYR A 1 570 ? -24.611 -14.602 32.332 1.00 94.19 570 TYR A CA 1
ATOM 4657 C C . TYR A 1 570 ? -24.697 -14.915 30.836 1.00 94.19 570 TYR A C 1
ATOM 4659 O O . TYR A 1 570 ? -25.234 -14.111 30.060 1.00 94.19 570 TYR A O 1
ATOM 4667 N N . ALA A 1 571 ? -24.166 -16.075 30.444 1.00 95.75 571 ALA A N 1
ATOM 4668 C CA . ALA A 1 571 ? -24.066 -16.517 29.058 1.00 95.75 571 ALA A CA 1
ATOM 4669 C C . ALA A 1 571 ? -24.644 -17.927 28.867 1.00 95.75 571 ALA A C 1
ATOM 4671 O O . ALA A 1 571 ? -24.631 -18.730 29.798 1.00 95.75 571 ALA A O 1
ATOM 4672 N N . TRP A 1 572 ? -25.136 -18.222 27.665 1.00 95.81 572 TRP A N 1
ATOM 4673 C CA . TRP A 1 572 ? -25.589 -19.559 27.266 1.00 95.81 572 TRP A CA 1
ATOM 4674 C C . TRP A 1 572 ? -25.208 -19.849 25.817 1.00 95.81 572 TRP A C 1
ATOM 4676 O O . TRP A 1 572 ? -25.094 -18.930 25.008 1.00 95.81 572 TRP A O 1
ATOM 4686 N N . GLU A 1 573 ? -25.005 -21.124 25.496 1.00 96.50 573 GLU A N 1
ATOM 4687 C CA . GLU A 1 573 ? -24.583 -21.557 24.163 1.00 96.50 573 GLU A CA 1
ATOM 4688 C C . GLU A 1 573 ? -25.675 -21.303 23.113 1.00 96.50 573 GLU A C 1
ATOM 4690 O O . GLU A 1 573 ? -26.866 -21.503 23.364 1.00 96.50 573 GLU A O 1
ATOM 4695 N N . ILE A 1 574 ? -25.255 -20.814 21.946 1.00 95.38 574 ILE A N 1
ATOM 4696 C CA . ILE A 1 574 ? -26.069 -20.641 20.745 1.00 95.38 574 ILE A CA 1
ATOM 4697 C C . ILE A 1 574 ? -25.345 -21.257 19.549 1.00 95.38 574 ILE A C 1
ATOM 4699 O O . ILE A 1 574 ? -24.116 -21.214 19.458 1.00 95.38 574 ILE A O 1
ATOM 4703 N N . ASP A 1 575 ? -26.114 -21.781 18.600 1.00 93.44 575 ASP A N 1
ATOM 4704 C CA . ASP A 1 575 ? -25.541 -22.378 17.400 1.00 93.44 575 ASP A CA 1
ATOM 4705 C C . ASP A 1 575 ? -24.931 -21.331 16.469 1.00 93.44 575 ASP A C 1
ATOM 4707 O O . ASP A 1 575 ? -25.429 -20.207 16.307 1.00 93.44 575 ASP A O 1
ATOM 4711 N N . TYR A 1 576 ? -23.873 -21.753 15.783 1.00 93.81 576 TYR A N 1
ATOM 4712 C CA . TYR A 1 576 ? -23.347 -21.021 14.646 1.00 93.81 576 TYR A CA 1
ATOM 4713 C C . TYR A 1 576 ? -24.408 -20.922 13.543 1.00 93.81 576 TYR A C 1
ATOM 4715 O O . TYR A 1 576 ? -25.003 -21.922 13.149 1.00 93.81 576 TYR A O 1
ATOM 4723 N N . LYS A 1 577 ? -24.631 -19.715 13.011 1.00 90.06 577 LYS A N 1
ATOM 4724 C CA . LYS A 1 577 ? -25.724 -19.481 12.055 1.00 90.06 577 LYS A CA 1
ATOM 4725 C C . LYS A 1 577 ? -25.365 -19.803 10.609 1.00 90.06 577 LYS A C 1
ATOM 4727 O O . LYS A 1 577 ? -26.060 -20.576 9.960 1.00 90.06 577 LYS A O 1
ATOM 4732 N N . SER A 1 578 ? -24.340 -19.158 10.057 1.00 91.31 578 SER A N 1
ATOM 4733 C CA . SER A 1 578 ? -23.918 -19.373 8.665 1.00 91.31 578 SER A CA 1
ATOM 4734 C C . SER A 1 578 ? -22.605 -18.658 8.358 1.00 91.31 578 SER A C 1
ATOM 4736 O O . SER A 1 578 ? -22.188 -17.765 9.098 1.00 91.31 578 SER A O 1
ATOM 4738 N N . SER A 1 579 ? -22.002 -18.948 7.198 1.00 90.62 579 SER A N 1
ATOM 4739 C CA . SER A 1 579 ? -20.804 -18.233 6.722 1.00 90.62 579 SER A CA 1
ATOM 4740 C C . SER A 1 579 ? -21.014 -16.737 6.496 1.00 90.62 579 SER A C 1
ATOM 4742 O O . SER A 1 579 ? -20.045 -15.990 6.395 1.00 90.62 579 SER A O 1
ATOM 4744 N N . SER A 1 580 ? -22.264 -16.283 6.421 1.00 89.31 580 SER A N 1
ATOM 4745 C CA . SER A 1 580 ? -22.635 -14.872 6.296 1.00 89.31 580 SER A CA 1
ATOM 4746 C C . SER A 1 580 ? -22.773 -14.153 7.638 1.00 89.31 580 SER A C 1
ATOM 4748 O O . SER A 1 580 ? -22.950 -12.936 7.644 1.00 89.31 580 SER A O 1
ATOM 4750 N N . TRP A 1 581 ? -22.692 -14.883 8.752 1.00 90.88 581 TRP A N 1
ATOM 4751 C CA . TRP A 1 581 ? -22.881 -14.338 10.089 1.00 90.88 581 TRP A CA 1
ATOM 4752 C C . TRP A 1 581 ? -21.730 -13.410 10.493 1.00 90.88 581 TRP A C 1
ATOM 4754 O O . TRP A 1 581 ? -20.554 -13.736 10.341 1.00 90.88 581 TRP A O 1
ATOM 4764 N N . GLU A 1 582 ? -22.084 -12.241 11.015 1.00 87.88 582 GLU A N 1
ATOM 4765 C CA . GLU A 1 582 ? -21.177 -11.157 11.389 1.00 87.88 582 GLU A CA 1
ATOM 4766 C C . GLU A 1 582 ? -21.437 -10.732 12.843 1.00 87.88 582 GLU A C 1
ATOM 4768 O O . GLU A 1 582 ? -21.698 -9.567 13.172 1.00 87.88 582 GLU A O 1
ATOM 4773 N N . ALA A 1 583 ? -21.419 -11.730 13.728 1.00 90.94 583 ALA A N 1
ATOM 4774 C CA . ALA A 1 583 ? -21.512 -11.524 15.163 1.00 90.94 583 ALA A CA 1
ATOM 4775 C C . ALA A 1 583 ? -20.316 -10.725 15.696 1.00 90.94 583 ALA A C 1
ATOM 4777 O O . ALA A 1 583 ? -19.197 -10.810 15.184 1.00 90.94 583 ALA A O 1
ATOM 4778 N N . GLN A 1 584 ? -20.562 -9.980 16.772 1.00 93.12 584 GLN A N 1
ATOM 4779 C CA . GLN A 1 584 ? -19.516 -9.384 17.592 1.00 93.12 584 GLN A CA 1
ATOM 4780 C C . GLN A 1 584 ? -19.408 -10.141 18.907 1.00 93.12 584 GLN A C 1
ATOM 4782 O O . GLN A 1 584 ? -20.416 -10.547 19.488 1.00 93.12 584 GLN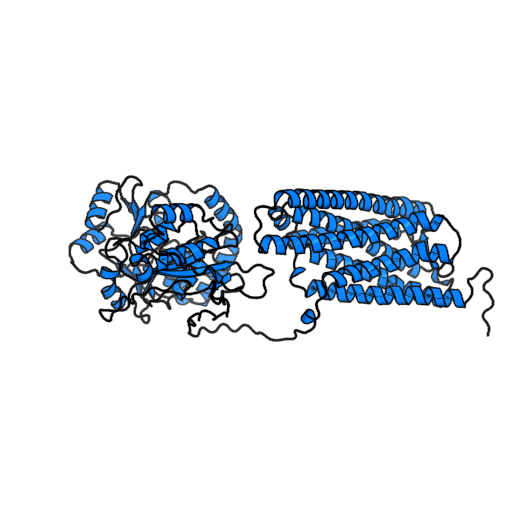 A O 1
ATOM 4787 N N . PHE A 1 585 ? -18.178 -10.327 19.363 1.00 96.19 585 PHE A N 1
ATOM 4788 C CA . PHE A 1 585 ? -17.877 -11.175 20.500 1.00 96.19 585 PHE A CA 1
ATOM 4789 C C . PHE A 1 585 ? -16.654 -10.677 21.265 1.00 96.19 585 PHE A C 1
ATOM 4791 O O . PHE A 1 585 ? -15.808 -9.966 20.717 1.00 96.19 585 PHE A O 1
ATOM 4798 N N . ILE A 1 586 ? -16.581 -11.080 22.531 1.00 98.38 586 ILE A N 1
ATOM 4799 C CA . ILE A 1 586 ? -15.377 -11.011 23.353 1.00 98.38 586 ILE A CA 1
ATOM 4800 C C . ILE A 1 586 ? -14.612 -12.320 23.154 1.00 98.38 586 ILE A C 1
ATOM 4802 O O . ILE A 1 586 ? -15.212 -13.398 23.173 1.00 98.38 586 ILE A O 1
ATOM 4806 N N . LEU A 1 587 ? -13.305 -12.202 22.957 1.00 98.12 587 LEU A N 1
ATOM 4807 C CA . LEU A 1 587 ? -12.386 -13.294 22.647 1.00 98.12 587 LEU A CA 1
ATOM 4808 C C . LEU A 1 587 ? -11.064 -13.113 23.398 1.00 98.12 587 LEU A C 1
ATOM 4810 O O . LEU A 1 587 ? -10.795 -12.048 23.963 1.00 98.12 587 LEU A O 1
ATOM 4814 N N . HIS A 1 588 ? -10.230 -14.144 23.375 1.00 98.44 588 HIS A N 1
ATOM 4815 C CA . HIS A 1 588 ? -8.893 -14.115 23.945 1.00 98.44 588 HIS A CA 1
ATOM 4816 C C . HIS A 1 588 ? -7.867 -13.573 22.931 1.00 98.44 588 HIS A C 1
ATOM 4818 O O . HIS A 1 588 ? -8.003 -13.751 21.719 1.00 98.44 588 HIS A O 1
ATOM 4824 N N . ARG A 1 589 ? -6.779 -12.950 23.403 1.00 97.25 589 ARG A N 1
ATOM 4825 C CA . ARG A 1 589 ? -5.694 -12.398 22.563 1.00 97.25 589 ARG A CA 1
ATOM 4826 C C . ARG A 1 589 ? -5.161 -13.415 21.553 1.00 97.25 589 ARG A C 1
ATOM 4828 O O . ARG A 1 589 ? -4.881 -13.052 20.414 1.00 97.25 589 ARG A O 1
ATOM 4835 N N . ASN A 1 590 ? -5.045 -14.672 21.974 1.00 95.81 590 ASN A N 1
ATOM 4836 C CA . ASN A 1 590 ? -4.474 -15.756 21.169 1.00 95.81 590 ASN A CA 1
ATOM 4837 C C . ASN A 1 590 ? -5.463 -16.398 20.184 1.00 95.81 590 ASN A C 1
ATOM 4839 O O . ASN A 1 590 ? -5.047 -17.245 19.396 1.00 95.81 590 ASN A O 1
ATOM 4843 N N . ASP A 1 591 ? -6.741 -16.014 20.207 1.00 96.94 591 ASP A N 1
ATOM 4844 C CA . ASP A 1 591 ? -7.727 -16.540 19.262 1.00 96.94 591 ASP A CA 1
ATOM 4845 C C . ASP A 1 591 ? -7.415 -16.073 17.825 1.00 96.94 591 ASP A C 1
ATOM 4847 O O . ASP A 1 591 ? -6.735 -15.050 17.644 1.00 96.94 591 ASP A O 1
ATOM 4851 N N . PRO A 1 592 ? -7.905 -16.784 16.787 1.00 96.94 592 PRO A N 1
ATOM 4852 C CA . PRO A 1 592 ? -7.656 -16.458 15.383 1.00 96.94 592 PRO A CA 1
ATOM 4853 C C . PRO A 1 592 ? -7.760 -14.963 15.054 1.00 96.94 592 PRO A C 1
ATOM 4855 O O . PRO A 1 592 ? -8.644 -14.256 15.542 1.00 96.94 592 PRO A O 1
ATOM 4858 N N . HIS A 1 593 ? -6.826 -14.464 14.245 1.00 96.56 593 HIS A N 1
ATOM 4859 C CA . HIS A 1 593 ? -6.763 -13.067 13.804 1.00 96.56 593 HIS A CA 1
ATOM 4860 C C . HIS A 1 593 ? -7.513 -12.865 12.485 1.00 96.56 593 HIS A C 1
ATOM 4862 O O . HIS A 1 593 ? -7.722 -13.810 11.732 1.00 96.56 593 HIS A O 1
ATOM 4868 N N . ASN A 1 594 ? -7.926 -11.631 12.177 1.00 96.31 594 ASN A N 1
ATOM 4869 C CA . ASN A 1 594 ? -8.606 -11.362 10.914 1.00 96.31 594 ASN A CA 1
ATOM 4870 C C . ASN A 1 594 ? -7.665 -11.667 9.735 1.00 96.31 594 ASN A C 1
ATOM 4872 O O . ASN A 1 594 ? -6.525 -11.200 9.704 1.00 96.31 594 ASN A O 1
ATOM 4876 N N . ALA A 1 595 ? -8.160 -12.383 8.722 1.00 95.94 595 ALA A N 1
ATOM 4877 C CA . ALA A 1 595 ? -7.402 -12.662 7.506 1.00 95.94 595 ALA A CA 1
ATOM 4878 C C . ALA A 1 595 ? -7.076 -11.361 6.741 1.00 95.94 595 ALA A C 1
ATOM 4880 O O . ALA A 1 595 ? -7.923 -10.793 6.049 1.00 95.94 595 ALA A O 1
ATOM 4881 N N . GLU A 1 596 ? -5.832 -10.883 6.835 1.00 94.88 596 GLU A N 1
ATOM 4882 C CA . GLU A 1 596 ? -5.418 -9.563 6.319 1.00 94.88 596 GLU A CA 1
ATOM 4883 C C . GLU A 1 596 ? -5.498 -9.424 4.795 1.00 94.88 596 GLU A C 1
ATOM 4885 O O . GLU A 1 596 ? -5.616 -8.318 4.277 1.00 94.88 596 GLU A O 1
ATOM 4890 N N . PHE A 1 597 ? -5.478 -10.543 4.070 1.00 92.06 597 PHE A N 1
ATOM 4891 C CA . PHE A 1 597 ? -5.623 -10.564 2.614 1.00 92.06 597 PHE A CA 1
ATOM 4892 C C . PHE A 1 597 ? -7.086 -10.510 2.143 1.00 92.06 597 PHE A C 1
ATOM 4894 O O . PHE A 1 597 ? -7.328 -10.468 0.933 1.00 92.06 597 PHE A O 1
ATOM 4901 N N . MET A 1 598 ? -8.061 -10.564 3.058 1.00 93.62 598 MET A N 1
ATOM 4902 C CA . MET A 1 598 ? -9.466 -10.381 2.697 1.00 93.62 598 MET A CA 1
ATOM 4903 C C . MET A 1 598 ? -9.713 -8.922 2.285 1.00 93.62 598 MET A C 1
ATOM 4905 O O . MET A 1 598 ? -9.296 -8.014 3.007 1.00 93.62 598 MET A O 1
ATOM 4909 N N . PRO A 1 599 ? -10.378 -8.668 1.141 1.00 91.81 599 PRO A N 1
ATOM 4910 C CA . PRO A 1 599 ? -10.608 -7.312 0.660 1.00 91.81 599 PRO A CA 1
ATOM 4911 C C . PRO A 1 599 ? -11.486 -6.518 1.632 1.00 91.81 599 PRO A C 1
ATOM 4913 O O . PRO A 1 599 ? -12.513 -7.016 2.099 1.00 91.81 599 PRO A O 1
ATOM 4916 N N . THR A 1 600 ? -11.119 -5.263 1.890 1.00 88.94 600 THR A N 1
ATOM 4917 C CA . THR A 1 600 ? -11.865 -4.373 2.790 1.00 88.94 600 THR A CA 1
ATOM 4918 C C . THR A 1 600 ? -13.329 -4.270 2.351 1.00 88.94 600 THR A C 1
ATOM 4920 O O . THR A 1 600 ? -13.614 -4.035 1.174 1.00 88.94 600 THR A O 1
ATOM 4923 N N . ARG A 1 601 ? -14.260 -4.392 3.304 1.00 84.88 601 ARG A N 1
ATOM 4924 C CA . ARG A 1 601 ? -15.722 -4.363 3.118 1.00 84.88 601 ARG A CA 1
ATOM 4925 C C . ARG A 1 601 ? -16.303 -5.530 2.324 1.00 84.88 601 ARG A C 1
ATOM 4927 O O . ARG A 1 601 ? -17.474 -5.488 1.953 1.00 84.88 601 ARG A O 1
ATOM 4934 N N . ILE A 1 602 ? -15.521 -6.574 2.053 1.00 89.12 602 ILE A N 1
ATOM 4935 C CA . ILE A 1 602 ? -16.006 -7.787 1.392 1.00 89.12 602 ILE A CA 1
ATOM 4936 C C . ILE A 1 602 ? -15.762 -8.973 2.311 1.00 89.12 602 ILE A C 1
ATOM 4938 O O . ILE A 1 602 ? -14.711 -9.607 2.269 1.00 89.12 602 ILE A O 1
ATOM 4942 N N . ARG A 1 603 ? -16.776 -9.281 3.123 1.00 90.56 603 ARG A N 1
ATOM 4943 C CA . ARG A 1 603 ? -16.774 -10.399 4.075 1.00 90.56 603 ARG A CA 1
ATOM 4944 C C . ARG A 1 603 ? -15.586 -10.405 5.049 1.00 90.56 603 ARG A C 1
ATOM 4946 O O . ARG A 1 603 ? -15.127 -11.470 5.456 1.00 90.56 603 ARG A O 1
ATOM 4953 N N . ASP A 1 604 ? -15.054 -9.233 5.388 1.00 89.50 604 ASP A N 1
ATOM 4954 C CA . ASP A 1 604 ? -13.817 -9.106 6.167 1.00 89.50 604 ASP A CA 1
ATOM 4955 C C . ASP A 1 604 ? -13.974 -9.544 7.637 1.00 89.50 604 ASP A C 1
ATOM 4957 O O . ASP A 1 604 ? -13.057 -10.155 8.189 1.00 89.50 604 ASP A O 1
ATOM 4961 N N . GLN A 1 605 ? -15.144 -9.310 8.239 1.00 92.12 605 GLN A N 1
ATOM 4962 C CA . GLN A 1 605 ? -15.501 -9.759 9.584 1.00 92.12 605 GLN A CA 1
ATOM 4963 C C . GLN A 1 605 ? -16.132 -11.158 9.564 1.00 92.12 605 GLN A C 1
ATOM 4965 O O . GLN A 1 605 ? -15.806 -11.987 10.412 1.00 92.12 605 GLN A O 1
ATOM 4970 N N . GLN A 1 606 ? -16.964 -11.464 8.562 1.00 94.00 606 GLN A N 1
ATOM 4971 C CA . GLN A 1 606 ? -17.544 -12.798 8.354 1.00 94.00 606 GLN A CA 1
ATOM 4972 C C . GLN A 1 606 ? -16.461 -13.876 8.223 1.00 94.00 606 GLN A C 1
ATOM 4974 O O . GLN A 1 606 ? -16.648 -14.991 8.701 1.00 94.00 606 GLN A O 1
ATOM 4979 N N . ALA A 1 607 ? -15.322 -13.551 7.599 1.00 96.19 607 ALA A N 1
ATOM 4980 C CA . ALA A 1 607 ? -14.183 -14.459 7.504 1.00 96.19 607 ALA A CA 1
ATOM 4981 C C . ALA A 1 607 ? -13.672 -14.885 8.891 1.00 96.19 607 ALA A C 1
ATOM 4983 O O . ALA A 1 607 ? -13.486 -16.076 9.117 1.00 96.19 607 ALA A O 1
ATOM 4984 N N . LEU A 1 608 ? -13.531 -13.949 9.837 1.00 96.69 608 LEU A N 1
ATOM 4985 C CA . LEU A 1 608 ? -13.110 -14.273 11.203 1.00 96.69 608 LEU A CA 1
ATOM 4986 C C . LEU A 1 608 ? -14.153 -15.140 11.925 1.00 96.69 608 LEU A C 1
ATOM 4988 O O . LEU A 1 608 ? -13.799 -16.135 12.548 1.00 96.69 608 LEU A O 1
ATOM 4992 N N . VAL A 1 609 ? -15.442 -14.799 11.819 1.00 96.69 609 VAL A N 1
ATOM 4993 C CA . VAL A 1 609 ? -16.518 -15.586 12.455 1.00 96.69 609 VAL A CA 1
ATOM 4994 C C . VAL A 1 609 ? -16.559 -17.012 11.893 1.00 96.69 609 VAL A C 1
ATOM 4996 O O . VAL A 1 609 ? -16.716 -17.979 12.638 1.00 96.69 609 VAL A O 1
ATOM 4999 N N . TYR A 1 610 ? -16.379 -17.155 10.577 1.00 97.44 610 TYR A N 1
ATOM 5000 C CA . TYR A 1 610 ? -16.285 -18.452 9.914 1.00 97.44 610 TYR A CA 1
ATOM 5001 C C . TYR A 1 610 ? -15.064 -19.246 10.385 1.00 97.44 610 TYR A C 1
ATOM 5003 O O . TYR A 1 610 ? -15.201 -20.421 10.709 1.00 97.44 610 TYR A O 1
ATOM 5011 N N . GLU A 1 611 ? -13.889 -18.619 10.464 1.00 98.00 611 GLU A N 1
ATOM 5012 C CA . GLU A 1 611 ? -12.666 -19.257 10.960 1.00 98.00 611 GLU A CA 1
ATOM 5013 C C . GLU A 1 611 ? -12.819 -19.742 12.405 1.00 98.00 611 GLU A C 1
ATOM 5015 O O . GLU A 1 611 ? -12.439 -20.867 12.708 1.00 98.00 611 GLU A O 1
ATOM 5020 N N . LEU A 1 612 ? -13.461 -18.959 13.273 1.00 97.69 612 LEU A N 1
ATOM 5021 C CA . LEU A 1 612 ? -13.744 -19.360 14.653 1.00 97.69 612 LEU A CA 1
ATOM 5022 C C . LEU A 1 612 ? -14.689 -20.568 14.730 1.00 97.69 612 LEU A C 1
ATOM 5024 O O . LEU A 1 612 ? -14.425 -21.496 15.494 1.00 97.69 612 LEU A O 1
ATOM 5028 N N . CYS A 1 613 ? -15.733 -20.620 13.893 1.00 97.81 613 CYS A N 1
ATOM 5029 C CA . CYS A 1 613 ? -16.548 -21.834 13.766 1.00 97.81 613 CYS A CA 1
ATOM 5030 C C . CYS A 1 613 ? -15.688 -23.021 13.321 1.00 97.81 613 CYS A C 1
ATOM 5032 O O . CYS A 1 613 ? -15.721 -24.085 13.939 1.00 97.81 613 CYS A O 1
ATOM 5034 N N . ARG A 1 614 ? -14.878 -22.838 12.268 1.00 97.88 614 ARG A N 1
ATOM 5035 C CA . ARG A 1 614 ? -14.019 -23.899 11.729 1.00 97.88 614 ARG A CA 1
ATOM 5036 C C . ARG A 1 614 ? -12.989 -24.380 12.751 1.00 97.88 614 ARG A C 1
ATOM 5038 O O . ARG A 1 614 ? -12.707 -25.571 12.802 1.00 97.88 614 ARG A O 1
ATOM 5045 N N . ALA A 1 615 ? -12.504 -23.497 13.613 1.00 97.31 615 ALA A N 1
ATOM 5046 C CA . ALA A 1 615 ? -11.613 -23.826 14.715 1.00 97.31 615 ALA A CA 1
ATOM 5047 C C . ALA A 1 615 ? -12.317 -24.516 15.901 1.00 97.31 615 ALA A C 1
ATOM 5049 O O . ALA A 1 615 ? -11.635 -24.917 16.847 1.00 97.31 615 ALA A O 1
ATOM 5050 N N . GLY A 1 616 ? -13.642 -24.694 15.858 1.00 97.12 616 GLY A N 1
ATOM 5051 C CA . GLY A 1 616 ? -14.428 -25.395 16.875 1.00 97.12 616 GLY A CA 1
ATOM 5052 C C . GLY A 1 616 ? -14.772 -24.542 18.096 1.00 97.12 616 GLY A C 1
ATOM 5053 O O . GLY A 1 616 ? -14.856 -25.083 19.196 1.00 97.12 616 GLY A O 1
ATOM 5054 N N . TYR A 1 617 ? -14.915 -23.223 17.932 1.00 97.81 617 TYR A N 1
ATOM 5055 C CA . TYR A 1 617 ? -15.333 -22.345 19.025 1.00 97.81 617 TYR A CA 1
ATOM 5056 C C . TYR A 1 617 ? -16.836 -22.433 19.296 1.00 97.81 617 TYR A C 1
ATOM 5058 O O . TYR A 1 617 ? -17.654 -22.494 18.376 1.00 97.81 617 TYR A O 1
ATOM 5066 N N . LYS A 1 618 ? -17.185 -22.368 20.581 1.00 97.75 618 LYS A N 1
ATOM 5067 C CA . LYS A 1 618 ? -18.550 -22.237 21.085 1.00 97.75 618 LYS A CA 1
ATOM 5068 C C . LYS A 1 618 ? -18.945 -20.772 21.178 1.00 97.75 618 LYS A C 1
ATOM 5070 O O . LYS A 1 618 ? -18.202 -19.948 21.714 1.00 97.75 618 LYS A O 1
ATOM 5075 N N . PHE A 1 619 ? -20.140 -20.455 20.695 1.00 97.62 619 PHE A N 1
ATOM 5076 C CA . PHE A 1 619 ? -20.698 -19.110 20.735 1.00 97.62 619 PHE A CA 1
ATOM 5077 C C . PHE A 1 619 ? -21.655 -19.007 21.920 1.00 97.62 619 PHE A C 1
ATOM 5079 O O . PHE A 1 619 ? -22.672 -19.689 21.959 1.00 97.62 619 PHE A O 1
ATOM 5086 N N . LEU A 1 620 ? -21.334 -18.164 22.898 1.00 97.69 620 LEU A N 1
ATOM 5087 C CA . LEU A 1 620 ? -22.122 -17.992 24.115 1.00 97.69 620 LEU A CA 1
ATOM 5088 C C . LEU A 1 620 ? -22.787 -16.614 24.100 1.00 97.69 620 LEU A C 1
ATOM 5090 O O . LEU A 1 620 ? -22.112 -15.594 24.229 1.00 97.69 620 LEU A O 1
ATOM 5094 N N . LEU A 1 621 ? -24.105 -16.556 23.932 1.00 96.94 621 LEU A N 1
ATOM 5095 C CA . LEU A 1 621 ? -24.850 -15.299 23.928 1.00 96.94 621 LEU A CA 1
ATOM 5096 C C . LEU A 1 621 ? -24.908 -14.715 25.340 1.00 96.94 621 LEU A C 1
ATOM 5098 O O . LEU A 1 621 ? -25.375 -15.378 26.263 1.00 96.94 621 LEU A O 1
ATOM 5102 N N . VAL A 1 622 ? -24.477 -13.463 25.501 1.00 96.62 622 VAL A N 1
ATOM 5103 C CA . VAL A 1 622 ? -24.488 -12.780 26.803 1.00 96.62 622 VAL A CA 1
ATOM 5104 C C . VAL A 1 622 ? -25.740 -11.942 27.004 1.00 96.62 622 VAL A C 1
ATOM 5106 O O . VAL A 1 622 ? -26.243 -11.311 26.075 1.00 96.62 622 VAL A O 1
ATOM 5109 N N . SER A 1 623 ? -26.227 -11.901 28.241 1.00 94.88 623 SER A N 1
ATOM 5110 C CA . SER A 1 623 ? -27.317 -11.024 28.694 1.00 94.88 623 SER A CA 1
ATOM 5111 C C . SER A 1 623 ? -26.819 -9.622 29.098 1.00 94.88 623 SER A C 1
ATOM 5113 O O . SER A 1 623 ? -25.619 -9.377 29.186 1.00 94.88 623 SER A O 1
ATOM 5115 N N . HIS A 1 624 ? -27.746 -8.698 29.382 1.00 94.25 624 HIS A N 1
ATOM 5116 C CA . HIS A 1 624 ? -27.542 -7.363 29.994 1.00 94.25 624 HIS A CA 1
ATOM 5117 C C . HIS A 1 624 ? -26.793 -6.308 29.179 1.00 94.25 624 HIS A C 1
ATOM 5119 O O . HIS A 1 624 ? -26.970 -5.112 29.430 1.00 94.25 624 HIS A O 1
ATOM 5125 N N . VAL A 1 625 ? -25.960 -6.718 28.230 1.00 95.56 625 VAL A N 1
ATOM 5126 C CA . VAL A 1 625 ? -25.075 -5.815 27.504 1.00 95.56 625 VAL A CA 1
ATOM 5127 C C . VAL A 1 625 ? -25.289 -5.892 26.002 1.00 95.56 625 VAL A C 1
ATOM 5129 O O . VAL A 1 625 ? -25.621 -6.932 25.439 1.00 95.56 625 VAL A O 1
ATOM 5132 N N . PHE A 1 626 ? -25.111 -4.757 25.344 1.00 96.12 626 PHE A N 1
ATOM 5133 C CA . PHE A 1 626 ? -25.286 -4.613 23.906 1.00 96.12 626 PHE A CA 1
ATOM 5134 C C . PHE A 1 626 ? -24.476 -3.417 23.417 1.00 96.12 626 PHE A C 1
ATOM 5136 O O . PHE A 1 626 ? -23.962 -2.621 24.212 1.00 96.12 626 PHE A O 1
ATOM 5143 N N . ASN A 1 627 ? -24.404 -3.257 22.102 1.00 95.56 627 ASN A N 1
ATOM 5144 C CA . ASN A 1 627 ? -23.975 -2.002 21.509 1.00 95.56 627 ASN A CA 1
ATOM 5145 C C . ASN A 1 627 ? -24.931 -1.526 20.419 1.00 95.56 627 ASN A C 1
ATOM 5147 O O . ASN A 1 627 ? -25.823 -2.244 19.959 1.00 95.56 627 ASN A O 1
ATOM 5151 N N . VAL A 1 628 ? -24.765 -0.260 20.068 1.00 93.25 628 VAL A N 1
ATOM 5152 C CA . VAL A 1 628 ? -25.685 0.483 19.228 1.00 93.25 628 VAL A CA 1
ATOM 5153 C C . VAL A 1 628 ? -24.903 1.321 18.236 1.00 93.25 628 VAL A C 1
ATOM 5155 O O . VAL A 1 628 ? -23.978 2.036 18.613 1.00 93.25 628 VAL A O 1
ATOM 5158 N N . HIS A 1 629 ? -25.323 1.289 16.981 1.00 90.62 629 HIS A N 1
ATOM 5159 C CA . HIS A 1 629 ? -24.929 2.271 15.984 1.00 90.62 629 HIS A CA 1
ATOM 5160 C C . HIS A 1 629 ? -25.983 3.383 15.905 1.00 90.62 629 HIS A C 1
ATOM 5162 O O . HIS A 1 629 ? -27.190 3.115 15.866 1.00 90.62 629 HIS A O 1
ATOM 5168 N N . LYS A 1 630 ? -25.543 4.646 15.906 1.00 81.62 630 LYS A N 1
ATOM 5169 C CA . LYS A 1 630 ? -26.451 5.789 15.772 1.00 81.62 630 LYS A CA 1
ATOM 5170 C C . LYS A 1 630 ? -26.751 6.040 14.296 1.00 81.62 630 LYS A C 1
ATOM 5172 O O . LYS A 1 630 ? -25.847 6.293 13.509 1.00 81.62 630 LYS A O 1
ATOM 5177 N N . GLY A 1 631 ? -28.031 6.016 13.950 1.00 72.88 631 GLY A N 1
ATOM 5178 C CA . GLY A 1 631 ? -28.495 6.107 12.575 1.00 72.88 631 GLY A CA 1
ATOM 5179 C C . GLY A 1 631 ? -28.693 4.739 11.949 1.00 72.88 631 GLY A C 1
ATOM 5180 O O . GLY A 1 631 ? -27.914 3.813 12.166 1.00 72.88 631 GLY A O 1
ATOM 5181 N N . VAL A 1 632 ? -29.754 4.638 11.153 1.00 62.16 632 VAL A N 1
ATOM 5182 C CA . VAL A 1 632 ? -30.076 3.446 10.367 1.00 62.16 632 VAL A CA 1
ATOM 5183 C C . VAL A 1 632 ? -29.480 3.642 8.981 1.00 62.16 632 VAL A C 1
ATOM 5185 O O . VAL A 1 632 ? -29.857 4.590 8.281 1.00 62.16 632 VAL A O 1
ATOM 5188 N N . LYS A 1 633 ? -28.544 2.780 8.574 1.00 59.81 633 LYS A N 1
ATOM 5189 C CA . LYS A 1 633 ? -27.966 2.854 7.225 1.00 59.81 633 LYS A CA 1
ATOM 5190 C C . LYS A 1 633 ? -29.042 2.546 6.182 1.00 59.81 633 LYS A C 1
ATOM 5192 O O . LYS A 1 633 ? -29.670 1.493 6.214 1.00 59.81 633 LYS A O 1
ATOM 5197 N N . THR A 1 634 ? -29.264 3.480 5.257 1.00 55.97 634 THR A N 1
ATOM 5198 C CA . THR A 1 634 ? -30.272 3.344 4.188 1.00 55.97 634 THR A CA 1
ATOM 5199 C C . THR A 1 634 ? -29.668 3.240 2.790 1.00 55.97 634 THR A C 1
ATOM 5201 O O . THR A 1 634 ? -30.297 2.639 1.922 1.00 55.97 634 THR A O 1
ATOM 5204 N N . LYS A 1 635 ? -28.468 3.798 2.552 1.00 56.38 635 LYS A N 1
ATOM 5205 C CA . LYS A 1 635 ? -27.735 3.737 1.274 1.00 56.38 635 LYS A CA 1
ATOM 5206 C C . LYS A 1 635 ? -26.219 3.786 1.493 1.00 56.38 635 LYS A C 1
ATOM 5208 O O . LYS A 1 635 ? -25.749 4.389 2.457 1.00 56.38 635 LYS A O 1
ATOM 5213 N N . GLU A 1 636 ? -25.469 3.196 0.565 1.00 64.56 636 GLU A N 1
ATOM 5214 C CA . GLU A 1 636 ? -24.009 3.328 0.487 1.00 64.56 636 GLU A CA 1
ATOM 5215 C C . GLU A 1 636 ? -23.600 4.729 0.015 1.00 64.56 636 GLU A C 1
ATOM 5217 O O . GLU A 1 636 ? -24.239 5.313 -0.862 1.00 64.56 636 GLU A O 1
ATOM 5222 N N . THR A 1 637 ? -22.510 5.272 0.563 1.00 72.62 637 THR A N 1
ATOM 5223 C CA . THR A 1 637 ? -21.953 6.548 0.080 1.00 72.62 637 THR A CA 1
ATOM 5224 C C . THR A 1 637 ? -21.190 6.349 -1.235 1.00 72.62 637 THR A C 1
ATOM 5226 O O . THR A 1 637 ? -20.666 5.266 -1.493 1.00 72.62 637 THR A O 1
ATOM 5229 N N . ASN A 1 638 ? -21.053 7.396 -2.059 1.00 73.12 638 ASN A N 1
ATOM 5230 C CA . ASN A 1 638 ? -20.329 7.310 -3.341 1.00 73.12 638 ASN A CA 1
ATOM 5231 C C . ASN A 1 638 ? -18.891 6.793 -3.174 1.00 73.12 638 ASN A C 1
ATOM 5233 O O . ASN A 1 638 ? -18.457 5.904 -3.905 1.00 73.12 638 ASN A O 1
ATOM 5237 N N . LEU A 1 639 ? -18.174 7.293 -2.161 1.00 72.38 639 LEU A N 1
ATOM 5238 C CA . LEU A 1 639 ? -16.835 6.811 -1.818 1.00 72.38 639 LEU A CA 1
ATOM 5239 C C . LEU A 1 639 ? -16.861 5.328 -1.423 1.00 72.38 639 LEU A C 1
ATOM 5241 O O . LEU A 1 639 ? -15.998 4.556 -1.838 1.00 72.38 639 LEU A O 1
ATOM 5245 N N . SER A 1 640 ? -17.873 4.912 -0.660 1.00 71.75 640 SER A N 1
ATOM 5246 C CA . SER A 1 640 ? -18.018 3.523 -0.231 1.00 71.75 640 SER A CA 1
ATOM 5247 C C . SER A 1 640 ? -18.296 2.570 -1.384 1.00 71.75 640 SER A C 1
ATOM 5249 O O . SER A 1 640 ? -17.667 1.514 -1.471 1.00 71.75 640 SER A O 1
ATOM 5251 N N . SER A 1 641 ? -19.155 2.985 -2.311 1.00 80.56 641 SER A N 1
ATOM 5252 C CA . SER A 1 641 ? -19.437 2.268 -3.551 1.00 80.56 641 SER A CA 1
ATOM 5253 C C . SER A 1 641 ? -18.194 2.151 -4.445 1.00 80.56 641 SER A C 1
ATOM 5255 O O . SER A 1 641 ? -17.902 1.074 -4.975 1.00 80.56 641 SER A O 1
ATOM 5257 N N . ALA A 1 642 ? -17.391 3.217 -4.553 1.00 80.62 642 ALA A N 1
ATOM 5258 C CA . ALA A 1 642 ? -16.134 3.199 -5.301 1.00 80.62 642 ALA A CA 1
ATOM 5259 C C . ALA A 1 642 ? -15.113 2.217 -4.696 1.00 80.62 642 ALA A C 1
ATOM 5261 O O . ALA A 1 642 ? -14.518 1.417 -5.425 1.00 80.62 642 ALA A O 1
ATOM 5262 N N . VAL A 1 643 ? -14.957 2.216 -3.365 1.00 82.25 643 VAL A N 1
ATOM 5263 C CA . VAL A 1 643 ? -14.094 1.255 -2.656 1.00 82.25 643 VAL A CA 1
ATOM 5264 C C . VAL A 1 643 ? -14.580 -0.175 -2.887 1.00 82.25 643 VAL A C 1
ATOM 5266 O O . VAL A 1 643 ? -13.781 -1.015 -3.293 1.00 82.25 643 VAL A O 1
ATOM 5269 N N . LEU A 1 644 ? -15.875 -0.456 -2.712 1.00 84.50 644 LEU A N 1
ATOM 5270 C CA . LEU A 1 644 ? -16.446 -1.786 -2.961 1.00 84.50 644 LEU A CA 1
ATOM 5271 C C . LEU A 1 644 ? -16.199 -2.252 -4.400 1.00 84.50 644 LEU A C 1
ATOM 5273 O O . LEU A 1 644 ? -15.785 -3.388 -4.624 1.00 84.50 644 LEU A O 1
ATOM 5277 N N . THR A 1 645 ? -16.397 -1.370 -5.380 1.00 85.81 645 THR A N 1
ATOM 5278 C CA . THR A 1 645 ? -16.162 -1.672 -6.799 1.00 85.81 645 THR A CA 1
ATOM 5279 C C . THR A 1 645 ? -14.700 -2.026 -7.065 1.00 85.81 645 THR A C 1
ATOM 5281 O O . THR A 1 645 ? -14.417 -3.002 -7.762 1.00 85.81 645 THR A O 1
ATOM 5284 N N . HIS A 1 646 ? -13.763 -1.283 -6.471 1.00 87.31 646 HIS A N 1
ATOM 5285 C CA . HIS A 1 646 ? -12.339 -1.592 -6.561 1.00 87.31 646 HIS A CA 1
ATOM 5286 C C . HIS A 1 646 ? -12.007 -2.939 -5.891 1.00 87.31 646 HIS A C 1
ATOM 5288 O O . HIS A 1 646 ? -11.364 -3.793 -6.502 1.00 87.31 646 HIS A O 1
ATOM 5294 N N . GLN A 1 647 ? -12.488 -3.161 -4.663 1.00 89.31 647 GLN A N 1
ATOM 5295 C CA . GLN A 1 647 ? -12.195 -4.357 -3.863 1.00 89.31 647 GLN A CA 1
ATOM 5296 C C . GLN A 1 647 ? -12.812 -5.637 -4.452 1.00 89.31 647 GLN A C 1
ATOM 5298 O O . GLN A 1 647 ? -12.221 -6.714 -4.346 1.00 89.31 647 GLN A O 1
ATOM 5303 N N . ARG A 1 648 ? -13.951 -5.543 -5.157 1.00 89.12 648 ARG A N 1
ATOM 5304 C CA . ARG A 1 648 ? -14.612 -6.689 -5.813 1.00 89.12 648 ARG A CA 1
ATOM 5305 C C . ARG A 1 648 ? -13.708 -7.414 -6.807 1.00 89.12 648 ARG A C 1
ATOM 5307 O O . ARG A 1 648 ? -13.866 -8.618 -6.981 1.00 89.12 648 ARG A O 1
ATOM 5314 N N . ARG A 1 649 ? -12.734 -6.729 -7.413 1.00 88.75 649 ARG A N 1
ATOM 5315 C CA . ARG A 1 649 ? -11.765 -7.343 -8.341 1.00 88.75 649 ARG A CA 1
ATOM 5316 C C . ARG A 1 649 ? -10.835 -8.343 -7.647 1.00 88.75 649 ARG A C 1
ATOM 5318 O O . ARG A 1 649 ? -10.357 -9.276 -8.282 1.00 88.75 649 ARG A O 1
ATOM 5325 N N . LEU A 1 650 ? -10.607 -8.181 -6.343 1.00 87.88 650 LEU A N 1
ATOM 5326 C CA . LEU A 1 650 ? -9.707 -9.021 -5.549 1.00 87.88 650 LEU A CA 1
ATOM 5327 C C . LEU A 1 650 ? -10.424 -10.222 -4.902 1.00 87.88 650 LEU A C 1
ATOM 5329 O O . LEU A 1 650 ? -9.771 -11.197 -4.519 1.00 87.88 650 LEU A O 1
ATOM 5333 N N . ARG A 1 651 ? -11.765 -10.189 -4.817 1.00 90.69 651 ARG A N 1
ATOM 5334 C CA . ARG A 1 651 ? -12.565 -11.150 -4.033 1.00 90.69 651 ARG A CA 1
ATOM 5335 C C . ARG A 1 651 ? -12.367 -12.603 -4.455 1.00 90.69 651 ARG A C 1
ATOM 5337 O O . ARG A 1 651 ? -12.182 -13.459 -3.602 1.00 90.69 651 ARG A O 1
ATOM 5344 N N . ALA A 1 652 ? -12.325 -12.891 -5.757 1.00 90.75 652 ALA A N 1
ATOM 5345 C CA . ALA A 1 652 ? -12.254 -14.272 -6.235 1.00 90.75 652 ALA A CA 1
ATOM 5346 C C . ALA A 1 652 ? -10.949 -14.963 -5.813 1.00 90.75 652 ALA A C 1
ATOM 5348 O O . ALA A 1 652 ? -10.954 -16.115 -5.377 1.00 90.75 652 ALA A O 1
ATOM 5349 N N . ARG A 1 653 ? -9.822 -14.243 -5.893 1.00 92.00 653 ARG A N 1
ATOM 5350 C CA . ARG A 1 653 ? -8.520 -14.741 -5.434 1.00 92.00 653 ARG A CA 1
ATOM 5351 C C . ARG A 1 653 ? -8.497 -14.905 -3.916 1.00 92.00 653 ARG A C 1
ATOM 5353 O O . ARG A 1 653 ? -8.053 -15.948 -3.443 1.00 92.00 653 ARG A O 1
ATOM 5360 N N . ALA A 1 654 ? -8.983 -13.908 -3.178 1.00 93.38 654 ALA A N 1
ATOM 5361 C CA . ALA A 1 654 ? -8.999 -13.943 -1.720 1.00 93.38 654 ALA A CA 1
ATOM 5362 C C . ALA A 1 654 ? -9.865 -15.088 -1.179 1.00 93.38 654 ALA A C 1
ATOM 5364 O O . ALA A 1 654 ? -9.409 -15.832 -0.320 1.00 93.38 654 ALA A O 1
ATOM 5365 N N . PHE A 1 655 ? -11.059 -15.303 -1.736 1.00 94.25 655 PHE A N 1
ATOM 5366 C CA . PHE A 1 655 ? -11.984 -16.337 -1.271 1.00 94.25 655 PHE A CA 1
ATOM 5367 C C . PHE A 1 655 ? -11.463 -17.738 -1.572 1.00 94.25 655 PHE A C 1
ATOM 5369 O O . PHE A 1 655 ? -11.488 -18.588 -0.691 1.00 94.25 655 PHE A O 1
ATOM 5376 N N . ARG A 1 656 ? -10.907 -17.973 -2.772 1.00 94.06 656 ARG A N 1
ATOM 5377 C CA . ARG A 1 656 ? -10.254 -19.256 -3.081 1.00 94.06 656 ARG A CA 1
ATOM 5378 C C . ARG A 1 656 ? -9.107 -19.544 -2.117 1.00 94.06 656 ARG A C 1
ATOM 5380 O O . ARG A 1 656 ? -9.033 -20.645 -1.577 1.00 94.06 656 ARG A O 1
ATOM 5387 N N . LYS A 1 657 ? -8.251 -18.546 -1.862 1.00 95.38 657 LYS A N 1
ATOM 5388 C CA . LYS A 1 657 ? -7.154 -18.664 -0.893 1.00 95.38 657 LYS A CA 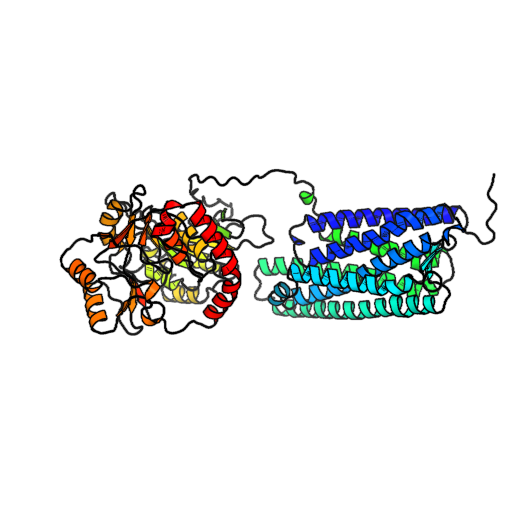1
ATOM 5389 C C . LYS A 1 657 ? -7.690 -18.970 0.510 1.00 95.38 657 LYS A C 1
ATOM 5391 O O . LYS A 1 657 ? -7.221 -19.914 1.133 1.00 95.38 657 LYS A O 1
ATOM 5396 N N . PHE A 1 658 ? -8.689 -18.222 0.976 1.00 96.25 658 PHE A N 1
ATOM 5397 C CA . PHE A 1 658 ? -9.282 -18.389 2.301 1.00 96.25 658 PHE A CA 1
ATOM 5398 C C . PHE A 1 658 ? -9.919 -19.772 2.474 1.00 96.25 658 PHE A C 1
ATOM 5400 O O . PHE A 1 658 ? -9.567 -20.487 3.404 1.00 96.25 658 PHE A O 1
ATOM 5407 N N . SER A 1 659 ? -10.779 -20.206 1.547 1.00 95.38 659 SER A N 1
ATOM 5408 C CA . SER A 1 659 ? -11.411 -21.530 1.610 1.00 95.38 659 SER A CA 1
ATOM 5409 C C . SER A 1 659 ? -10.397 -22.673 1.578 1.00 95.38 659 SER A C 1
ATOM 5411 O O . SER A 1 659 ? -10.580 -23.655 2.290 1.00 95.38 659 SER A O 1
ATOM 5413 N N . THR A 1 660 ? -9.321 -22.537 0.795 1.00 95.88 660 THR A N 1
ATOM 5414 C CA . THR A 1 660 ? -8.241 -23.537 0.750 1.00 95.88 660 THR A CA 1
ATOM 5415 C C . THR A 1 660 ? -7.550 -23.652 2.107 1.00 95.88 660 THR A C 1
ATOM 5417 O O . THR A 1 660 ? -7.406 -24.757 2.618 1.00 95.88 660 THR A O 1
ATOM 5420 N N . ILE A 1 661 ? -7.193 -22.517 2.723 1.00 96.50 661 ILE A N 1
ATOM 5421 C CA . ILE A 1 661 ? -6.569 -22.493 4.053 1.00 96.50 661 ILE A CA 1
ATOM 5422 C C . ILE A 1 661 ? -7.519 -23.093 5.094 1.00 96.50 661 ILE A C 1
ATOM 5424 O O . ILE A 1 661 ? -7.122 -23.992 5.818 1.00 96.50 661 ILE A O 1
ATOM 5428 N N . MET A 1 662 ? -8.786 -22.671 5.135 1.00 97.25 662 MET A N 1
ATOM 5429 C CA . MET A 1 662 ? -9.753 -23.178 6.118 1.00 97.25 662 MET A CA 1
ATOM 5430 C C . MET A 1 662 ? -9.978 -24.689 6.006 1.00 97.25 662 MET A C 1
ATOM 5432 O O . MET A 1 662 ? -10.094 -25.367 7.021 1.00 97.25 662 MET A O 1
ATOM 5436 N N . ASN A 1 663 ? -10.029 -25.227 4.786 1.00 95.44 663 ASN A N 1
ATOM 5437 C CA . ASN A 1 663 ? -10.199 -26.663 4.570 1.00 95.44 663 ASN A CA 1
ATOM 5438 C C . ASN A 1 663 ? -8.953 -27.472 4.924 1.00 95.44 663 ASN A C 1
ATOM 5440 O O . ASN A 1 663 ? -9.100 -28.579 5.428 1.00 95.44 663 ASN A O 1
ATOM 5444 N N . ALA A 1 664 ? -7.761 -26.922 4.693 1.00 96.75 664 ALA A N 1
ATOM 5445 C CA . ALA A 1 664 ? -6.513 -27.567 5.079 1.00 96.75 664 ALA A CA 1
ATOM 5446 C C . ALA A 1 664 ? -6.289 -27.526 6.600 1.00 96.75 664 ALA A C 1
ATOM 5448 O O . ALA A 1 664 ? -5.897 -28.527 7.187 1.00 96.75 664 ALA A O 1
ATOM 5449 N N . THR A 1 665 ? -6.555 -26.386 7.243 1.00 97.19 665 THR A N 1
ATOM 5450 C CA . THR A 1 665 ? -6.318 -26.193 8.682 1.00 97.19 665 THR A CA 1
ATOM 5451 C C . THR A 1 665 ? -7.384 -26.869 9.547 1.00 97.19 665 THR A C 1
ATOM 5453 O O . THR A 1 665 ? -7.071 -27.347 10.634 1.00 97.19 665 THR A O 1
ATOM 5456 N N . TYR A 1 666 ? -8.639 -26.915 9.086 1.00 96.81 666 TYR A N 1
ATOM 5457 C CA . TYR A 1 666 ? -9.783 -27.403 9.866 1.00 96.81 666 TYR A CA 1
ATOM 5458 C C . TYR A 1 666 ? -10.655 -28.392 9.069 1.00 96.81 666 TYR A C 1
ATOM 5460 O O . TYR A 1 666 ? -11.806 -28.073 8.742 1.00 96.81 666 TYR A O 1
ATOM 5468 N N . PRO A 1 667 ? -10.142 -29.578 8.703 1.00 95.06 667 PRO A N 1
ATOM 5469 C CA . PRO A 1 667 ? -10.856 -30.509 7.825 1.00 95.06 667 PRO A CA 1
ATOM 5470 C C . PRO A 1 667 ? -12.192 -30.994 8.417 1.00 95.06 667 PRO A C 1
ATOM 5472 O O . PRO A 1 667 ? -13.199 -31.039 7.707 1.00 95.06 667 PRO A O 1
ATOM 5475 N N . ASP A 1 668 ? -12.240 -31.247 9.726 1.00 96.50 668 ASP A N 1
ATOM 5476 C CA . ASP A 1 668 ? -13.354 -31.962 10.372 1.00 96.50 668 ASP A CA 1
ATOM 5477 C C . ASP A 1 668 ? -14.611 -31.109 10.600 1.00 96.50 668 ASP A C 1
ATOM 5479 O O . ASP A 1 668 ? -15.714 -31.622 10.788 1.00 96.50 668 ASP A O 1
ATOM 5483 N N . THR A 1 669 ? -14.484 -29.784 10.549 1.00 96.25 669 THR A N 1
ATOM 5484 C CA . THR A 1 669 ? -15.579 -28.850 10.857 1.00 96.25 669 THR A CA 1
ATOM 5485 C C . THR A 1 669 ? -16.314 -28.342 9.618 1.00 96.25 669 THR A C 1
ATOM 5487 O O . THR A 1 669 ? -17.276 -27.581 9.743 1.00 96.25 669 THR A O 1
ATOM 5490 N N . TYR A 1 670 ? -15.916 -28.768 8.409 1.00 93.69 670 TYR A N 1
ATOM 5491 C CA . TYR A 1 670 ? -16.538 -28.317 7.156 1.00 93.69 670 TYR A CA 1
ATOM 5492 C C . TYR A 1 670 ? -18.035 -28.636 7.098 1.00 93.69 670 TYR A C 1
ATOM 5494 O O . TYR A 1 670 ? -18.834 -27.787 6.705 1.00 93.69 670 TYR A O 1
ATOM 5502 N N . LYS A 1 671 ? -18.419 -29.849 7.514 1.00 93.94 671 LYS A N 1
ATOM 5503 C CA . LYS A 1 671 ? -19.814 -30.309 7.478 1.00 93.94 671 LYS A CA 1
ATOM 5504 C C . LYS A 1 671 ? -20.717 -29.476 8.393 1.00 93.94 671 LYS A C 1
ATOM 5506 O O . LYS A 1 671 ? -21.844 -29.187 8.012 1.00 93.94 671 LYS A O 1
ATOM 5511 N N . TYR A 1 672 ? -20.210 -29.076 9.560 1.00 94.44 672 TYR A N 1
ATOM 5512 C CA . TYR A 1 672 ? -20.950 -28.285 10.546 1.00 94.44 672 TYR A CA 1
ATOM 5513 C C . TYR A 1 672 ? -21.009 -26.793 10.180 1.00 94.44 672 TYR A C 1
ATOM 5515 O O . TYR A 1 672 ? -22.087 -26.215 10.111 1.00 94.44 672 TYR A O 1
ATOM 5523 N N . CYS A 1 673 ? -19.868 -26.167 9.870 1.00 95.12 673 CYS A N 1
ATOM 5524 C CA . CYS A 1 673 ? -19.811 -24.728 9.568 1.00 95.12 673 CYS A CA 1
ATOM 5525 C C . CYS A 1 673 ? -20.255 -24.377 8.136 1.00 95.12 673 CYS A C 1
ATOM 5527 O O . CYS A 1 673 ? -20.438 -23.204 7.798 1.00 95.12 673 CYS A O 1
ATOM 5529 N N . GLY A 1 674 ? -20.384 -25.377 7.265 1.00 93.50 674 GLY A N 1
ATOM 5530 C CA . GLY A 1 674 ? -20.786 -25.214 5.876 1.00 93.50 674 GLY A CA 1
ATOM 5531 C C . GLY A 1 674 ? -19.747 -24.509 4.999 1.00 93.50 674 GLY A C 1
ATOM 5532 O O . GLY A 1 674 ? -18.596 -24.259 5.373 1.00 93.50 674 GLY A O 1
ATOM 5533 N N . LYS A 1 675 ? -20.158 -24.179 3.772 1.00 92.06 675 LYS A N 1
ATOM 5534 C CA . LYS A 1 675 ? -19.302 -23.543 2.762 1.00 92.06 675 LYS A CA 1
ATOM 5535 C C . LYS A 1 675 ? -19.200 -22.029 2.979 1.00 92.06 675 LYS A C 1
ATOM 5537 O O . LYS A 1 675 ? -20.201 -21.344 3.188 1.00 92.06 675 LYS A O 1
ATOM 5542 N N . PHE A 1 676 ? -17.994 -21.482 2.826 1.00 92.50 676 PHE A N 1
ATOM 5543 C CA . PHE A 1 676 ? -17.785 -20.036 2.712 1.00 92.50 676 PHE A CA 1
ATOM 5544 C C . PHE A 1 676 ? -18.142 -19.569 1.286 1.00 92.50 676 PHE A C 1
ATOM 5546 O O . PHE A 1 676 ? -17.394 -19.816 0.342 1.00 92.50 676 PHE A O 1
ATOM 5553 N N . ILE A 1 677 ? -19.322 -18.965 1.107 1.00 82.94 677 ILE A N 1
ATOM 5554 C CA . ILE A 1 677 ? -19.896 -18.621 -0.217 1.00 82.94 677 ILE A CA 1
ATOM 5555 C C . ILE A 1 677 ? -19.437 -17.233 -0.687 1.00 82.94 677 ILE A C 1
ATOM 5557 O O . ILE A 1 677 ? -19.372 -16.328 0.131 1.00 82.94 677 ILE A O 1
ATOM 5561 N N . MET A 1 678 ? -19.111 -17.052 -1.972 1.00 70.75 678 MET A N 1
ATOM 5562 C CA . MET A 1 678 ? -18.609 -15.768 -2.498 1.00 70.75 678 MET A CA 1
ATOM 5563 C C . MET A 1 678 ? -19.567 -14.588 -2.355 1.00 70.75 678 MET A C 1
ATOM 5565 O O . MET A 1 678 ? -20.762 -14.787 -2.651 1.00 70.75 678 MET A O 1
#

Radius of gyration: 35.12 Å; chains: 1; bounding box: 97×61×97 Å

pLDDT: mean 87.1, std 15.26, range [24.23, 98.62]

InterPro domains:
  IPR017452 GPCR, rhodopsin-like, 7TM [PS50262] (32-207)
  IPR019430 7TM GPCR, serpentine receptor class x (Srx) [PF10328] (23-284)